Protein AF-0000000075752160 (afdb_homodimer)

pLDDT: mean 95.94, std 8.55, range [30.05, 99.0]

Organism: Penicillium rubens (strain ATCC 28089 / DSM 1075 / NRRL 1951 / Wisconsin 54-1255) (NCBI:txid500485)

Secondary structure (DSSP, 8-state):
-------TT-SS-SSPPPPGGGS-HHHHHHGGGSSS--HHHHHHTTSTTTHHHHHHHHHHHH-TTT--S-HHHHHHHHHHHHHHTT-HHHHHHHHHHHHHTT--HHHHHTTT--HHHHH-TTSSS--HHHHHHHHHHHHHHHHS---HHHHHHHHHHH-HHHHHHHHHHHHHHHHHHHHHHHHTPPPPPP-TTHHHHHHHHS----/-------TT-SS-SSPPPPGGGS-HHHHHHGGGSSS--HHHHHHTTSTTTHHHHHHHHHHHH-TTT--S-HHHHHHHHHHHHHHTT-HHHHHHHHHHHHHTT--HHHHHTTT--HHHHH-TTSSS--HHHHHHHHHHHHHHHHS---HHHHHHHHHHH-HHHHHHHHHHHHHHHHHHHHHHHHTPPPPPP-TTHHHHHHHHS----

Sequence (412 aa):
MDTYHNDQFRTTCLVPYPSTDDLPPLLRDKLNILPFRRNILLTIAHSRGLAPHLLGLIGACFDGTQRGLPTLDWQLIVLRTATVLKAKYEYDVNLPVAEVYDMPQEKINNIACPSSVVHDSSQGPWTPRDRVLLRLVDEQLATYTNEEKTIQDAVQVLGTDMVVEVLIMIGVYGLLARLIKGLRVDDDPEIPGLKDKIKSAITATRMDTYHNDQFRTTCLVPYPSTDDLPPLLRDKLNILPFRRNILLTIAHSRGLAPHLLGLIGACFDGTQRGLPTLDWQLIVLRTATVLKAKYEYDVNLPVAEVYDMPQEKINNIACPSSVVHDSSQGPWTPRDRVLLRLVDEQLATYTNEEKTIQDAVQVLGTDMVVEVLIMIGVYGLLARLIKGLRVDDDPEIPGLKDKIKSAITATR

InterPro domains:
  IPR029032 AhpD-like [G3DSA:1.20.1290.10] (41-190)
  IPR029032 AhpD-like [SSF69118] (15-192)

Nearest PDB structures (foldseek):
  5dwe-assembly1_A  TM=1.614E-01  e=3.958E+00  Homo sapiens
  8ev2-assembly1_A  TM=1.587E-01  e=5.301E+00  Homo sapiens
  5dwe-assembly1_A  TM=1.614E-01  e=3.593E+00  Homo sapiens
  8ev2-assembly1_A  TM=1.588E-01  e=4.811E+00  Homo sapiens

Structure (mmCIF, N/CA/C/O backbone):
data_AF-0000000075752160-model_v1
#
loop_
_entity.id
_entity.type
_entity.pdbx_description
1 polymer 'Pc12g02180 protein'
#
loop_
_atom_site.group_PDB
_atom_site.id
_atom_site.type_symbol
_atom_site.label_atom_id
_atom_site.label_alt_id
_atom_site.label_comp_id
_atom_site.label_asym_id
_atom_site.label_entity_id
_atom_site.label_seq_id
_atom_site.pdbx_PDB_ins_code
_atom_site.Cartn_x
_atom_site.Cartn_y
_atom_site.Cartn_z
_atom_site.occupancy
_atom_site.B_iso_or_equiv
_atom_site.auth_seq_id
_atom_site.auth_comp_id
_atom_site.auth_asym_id
_atom_site.auth_atom_id
_atom_site.pdbx_PDB_model_num
ATOM 1 N N . MET A 1 1 ? -24.984 -18.656 -2.637 1 30.16 1 MET A N 1
ATOM 2 C CA . MET A 1 1 ? -25.812 -17.453 -2.473 1 30.16 1 MET A CA 1
ATOM 3 C C . MET A 1 1 ? -25.188 -16.516 -1.441 1 30.16 1 MET A C 1
ATOM 5 O O . MET A 1 1 ? -24.922 -16.922 -0.311 1 30.16 1 MET A O 1
ATOM 9 N N . ASP A 1 2 ? -24.344 -15.492 -1.792 1 42.81 2 ASP A N 1
ATOM 10 C CA . ASP A 1 2 ? -23.625 -14.664 -0.837 1 42.81 2 ASP A CA 1
ATOM 11 C C . ASP A 1 2 ? -24.547 -14.141 0.256 1 42.81 2 ASP A C 1
ATOM 13 O O . ASP A 1 2 ? -25.516 -13.422 -0.03 1 42.81 2 ASP A O 1
ATOM 17 N N . THR A 1 3 ? -24.906 -14.891 1.088 1 45.31 3 THR A N 1
ATOM 18 C CA . THR A 1 3 ? -25.781 -14.492 2.184 1 45.31 3 THR A CA 1
ATOM 19 C C . THR A 1 3 ? -25.406 -13.109 2.709 1 45.31 3 THR A C 1
ATOM 21 O O . THR A 1 3 ? -24.922 -12.984 3.836 1 45.31 3 THR A O 1
ATOM 24 N N . TYR A 1 4 ? -24.609 -12.422 1.951 1 54.84 4 TYR A N 1
ATOM 25 C CA . TYR A 1 4 ? -24.297 -11.133 2.566 1 54.84 4 TYR A CA 1
ATOM 26 C C . TYR A 1 4 ? -25.562 -10.336 2.842 1 54.84 4 TYR A C 1
ATOM 28 O O . TYR A 1 4 ? -26.438 -10.227 1.975 1 54.84 4 TYR A O 1
ATOM 36 N N . HIS A 1 5 ? -25.984 -10.352 4.055 1 60.5 5 HIS A N 1
ATOM 37 C CA . HIS A 1 5 ? -27.094 -9.57 4.57 1 60.5 5 HIS A CA 1
ATOM 38 C C . HIS A 1 5 ? -27.156 -8.188 3.924 1 60.5 5 HIS A C 1
ATOM 40 O O . HIS A 1 5 ? -26.125 -7.652 3.521 1 60.5 5 HIS A O 1
ATOM 46 N N . ASN A 1 6 ? -28.188 -7.867 3.445 1 75.12 6 ASN A N 1
ATOM 47 C CA . ASN A 1 6 ? -28.484 -6.562 2.867 1 75.12 6 ASN A CA 1
ATOM 48 C C . ASN A 1 6 ? -28 -5.43 3.766 1 75.12 6 ASN A C 1
ATOM 50 O O . ASN A 1 6 ? -28.641 -5.086 4.754 1 75.12 6 ASN A O 1
ATOM 54 N N . ASP A 1 7 ? -26.734 -5.059 3.678 1 86.75 7 ASP A N 1
ATOM 55 C CA . ASP A 1 7 ? -26.234 -3.883 4.375 1 86.75 7 ASP A CA 1
ATOM 56 C C . ASP A 1 7 ? -26.906 -2.607 3.867 1 86.75 7 ASP A C 1
ATOM 58 O O . ASP A 1 7 ? -26.828 -2.291 2.678 1 86.75 7 ASP A O 1
ATOM 62 N N . GLN A 1 8 ? -27.641 -1.954 4.684 1 90.69 8 GLN A N 1
ATOM 63 C CA . GLN A 1 8 ? -28.438 -0.803 4.293 1 90.69 8 GLN A CA 1
ATOM 64 C C . GLN A 1 8 ? -27.578 0.312 3.725 1 90.69 8 GLN A C 1
ATOM 66 O O . GLN A 1 8 ? -28.078 1.224 3.062 1 90.69 8 GLN A O 1
ATOM 71 N N . PHE A 1 9 ? -26.328 0.241 3.926 1 91.56 9 PHE A N 1
ATOM 72 C CA . PHE A 1 9 ? -25.469 1.329 3.482 1 91.56 9 PHE A CA 1
ATOM 73 C C . PHE A 1 9 ? -24.797 0.979 2.16 1 91.56 9 PHE A C 1
ATOM 75 O O . PHE A 1 9 ? -24.031 1.781 1.615 1 91.56 9 PHE A O 1
ATOM 82 N N . ARG A 1 10 ? -25.078 -0.209 1.688 1 95.81 10 ARG A N 1
ATOM 83 C CA . ARG A 1 10 ? -24.5 -0.59 0.407 1 95.81 10 ARG A CA 1
ATOM 84 C C . ARG A 1 10 ? -25.422 -0.218 -0.748 1 95.81 10 ARG A C 1
ATOM 86 O O . ARG A 1 10 ? -26.5 -0.799 -0.903 1 95.81 10 ARG A O 1
ATOM 93 N N . THR A 1 11 ? -25 0.658 -1.508 1 96.19 11 THR A N 1
ATOM 94 C CA . THR A 1 11 ? -25.781 1.088 -2.66 1 96.19 11 THR A CA 1
ATOM 95 C C . THR A 1 11 ? -24.969 0.964 -3.945 1 96.19 11 THR A C 1
ATOM 97 O O . THR A 1 11 ? -25.5 0.595 -4.992 1 96.19 11 THR A O 1
ATOM 100 N N . THR A 1 12 ? -23.656 1.211 -3.875 1 97.19 12 THR A N 1
ATOM 101 C CA . THR A 1 12 ? -22.828 1.253 -5.078 1 97.19 12 THR A CA 1
ATOM 102 C C . THR A 1 12 ? -21.734 0.186 -5.02 1 97.19 12 THR A C 1
ATOM 104 O O . THR A 1 12 ? -21.25 -0.269 -6.059 1 97.19 12 THR A O 1
ATOM 107 N N . CYS A 1 13 ? -21.328 -0.188 -3.85 1 98.44 13 CYS A N 1
ATOM 108 C CA . CYS A 1 13 ? -20.188 -1.1 -3.697 1 98.44 13 CYS A CA 1
ATOM 109 C C . CYS A 1 13 ? -20.438 -2.404 -4.449 1 98.44 13 CYS A C 1
ATOM 111 O O . CYS A 1 13 ? -21.531 -2.969 -4.375 1 98.44 13 CYS A O 1
ATOM 113 N N . LEU A 1 14 ? -19.453 -2.895 -5.066 1 98.56 14 LEU A N 1
ATOM 114 C CA . LEU A 1 14 ? -19.609 -4.023 -5.98 1 98.56 14 LEU A CA 1
ATOM 115 C C . LEU A 1 14 ? -19.5 -5.348 -5.234 1 98.56 14 LEU A C 1
ATOM 117 O O . LEU A 1 14 ? -19.719 -6.414 -5.812 1 98.56 14 LEU A O 1
ATOM 121 N N . VAL A 1 15 ? -19.109 -5.32 -3.961 1 98.12 15 VAL A N 1
ATOM 122 C CA . VAL A 1 15 ? -19.094 -6.488 -3.086 1 98.12 15 VAL A CA 1
ATOM 123 C C . VAL A 1 15 ? -19.812 -6.164 -1.779 1 98.12 15 VAL A C 1
ATOM 125 O O . VAL A 1 15 ? -19.891 -5 -1.382 1 98.12 15 VAL A O 1
ATOM 128 N N . PRO A 1 16 ? -20.344 -7.102 -1.115 1 97.31 16 PRO A N 1
ATOM 129 C CA . PRO A 1 16 ? -21.031 -6.809 0.149 1 97.31 16 PRO A CA 1
ATOM 130 C C . PRO A 1 16 ? -20.062 -6.418 1.263 1 97.31 16 PRO A C 1
ATOM 132 O O . PRO A 1 16 ? -18.875 -6.758 1.203 1 97.31 16 PRO A O 1
ATOM 135 N N . TYR A 1 17 ? -20.609 -5.652 2.193 1 97.06 17 TYR A N 1
ATOM 136 C CA . TYR A 1 17 ? -19.859 -5.469 3.438 1 97.06 17 TYR A CA 1
ATOM 137 C C . TYR A 1 17 ? -20.078 -6.648 4.375 1 97.06 17 TYR A C 1
ATOM 139 O O . TYR A 1 17 ? -21.203 -7.133 4.531 1 97.06 17 TYR A O 1
ATOM 147 N N . PRO A 1 18 ? -19.047 -7.156 4.938 1 94.81 18 PRO A N 1
ATOM 148 C CA . PRO A 1 18 ? -19.25 -8.25 5.891 1 94.81 18 PRO A CA 1
ATOM 149 C C . PRO A 1 18 ? -19.906 -7.789 7.188 1 94.81 18 PRO A C 1
ATOM 151 O O . PRO A 1 18 ? -19.734 -6.637 7.598 1 94.81 18 PRO A O 1
ATOM 154 N N . SER A 1 19 ? -20.609 -8.742 7.812 1 90.88 19 SER A N 1
ATOM 155 C CA . SER A 1 19 ? -21.094 -8.492 9.172 1 90.88 19 SER A CA 1
ATOM 156 C C . SER A 1 19 ? -19.969 -8.672 10.188 1 90.88 19 SER A C 1
ATOM 158 O O . SER A 1 19 ? -19.234 -9.656 10.148 1 90.88 19 SER A O 1
ATOM 160 N N . THR A 1 20 ? -19.906 -7.75 11.078 1 89.06 20 THR A N 1
ATOM 161 C CA . THR A 1 20 ? -18.859 -7.836 12.094 1 89.06 20 THR A CA 1
ATOM 162 C C . THR A 1 20 ? -18.984 -9.133 12.891 1 89.06 20 THR A C 1
ATOM 164 O O . THR A 1 20 ? -17.984 -9.695 13.336 1 89.06 20 THR A O 1
ATOM 167 N N . ASP A 1 21 ? -20.172 -9.641 13.016 1 88.69 21 ASP A N 1
ATOM 168 C CA . ASP A 1 21 ? -20.438 -10.859 13.781 1 88.69 21 ASP A CA 1
ATOM 169 C C . ASP A 1 21 ? -19.859 -12.086 13.078 1 88.69 21 ASP A C 1
ATOM 171 O O . ASP A 1 21 ? -19.594 -13.102 13.711 1 88.69 21 ASP A O 1
ATOM 175 N N . ASP A 1 22 ? -19.625 -11.938 11.797 1 88.19 22 ASP A N 1
ATOM 176 C CA . ASP A 1 22 ? -19.141 -13.062 11.008 1 88.19 22 ASP A CA 1
ATOM 177 C C . ASP A 1 22 ? -17.625 -13.07 10.93 1 88.19 22 ASP A C 1
ATOM 179 O O . ASP A 1 22 ? -17.031 -14.023 10.414 1 88.19 22 ASP A O 1
ATOM 183 N N . LEU A 1 23 ? -17.031 -12.055 11.469 1 93.38 23 LEU A N 1
ATOM 184 C CA . LEU A 1 23 ? -15.578 -11.93 11.367 1 93.38 23 LEU A CA 1
ATOM 185 C C . LEU A 1 23 ? -14.891 -12.617 12.547 1 93.38 23 LEU A C 1
ATOM 187 O O . LEU A 1 23 ? -15.438 -12.648 13.648 1 93.38 23 LEU A O 1
ATOM 191 N N . PRO A 1 24 ? -13.719 -13.227 12.289 1 93 24 PRO A N 1
ATOM 192 C CA . PRO A 1 24 ? -12.945 -13.766 13.406 1 93 24 PRO A CA 1
ATOM 193 C C . PRO A 1 24 ? -12.656 -12.711 14.477 1 93 24 PRO A C 1
ATOM 195 O O . PRO A 1 24 ? -12.516 -11.531 14.164 1 93 24 PRO A O 1
ATOM 198 N N . PRO A 1 25 ? -12.5 -13.148 15.711 1 92.75 25 PRO A N 1
ATOM 199 C CA . PRO A 1 25 ? -12.312 -12.219 16.828 1 92.75 25 PRO A CA 1
ATOM 200 C C . PRO A 1 25 ? -11.148 -11.258 16.625 1 92.75 25 PRO A C 1
ATOM 202 O O . PRO A 1 25 ? -11.258 -10.07 16.938 1 92.75 25 PRO A O 1
ATOM 205 N N . LEU A 1 26 ? -10.094 -11.703 16.078 1 92.81 26 LEU A N 1
ATOM 206 C CA . LEU A 1 26 ? -8.93 -10.852 15.844 1 92.81 26 LEU A CA 1
ATOM 207 C C . LEU A 1 26 ? -9.281 -9.695 14.914 1 92.81 26 LEU A C 1
ATOM 209 O O . LEU A 1 26 ? -8.867 -8.562 15.141 1 92.81 26 LEU A O 1
ATOM 213 N N . LEU A 1 27 ? -10.016 -10.008 13.922 1 94.31 27 LEU A N 1
ATOM 214 C CA . LEU A 1 27 ? -10.391 -8.992 12.953 1 94.31 27 LEU A CA 1
ATOM 215 C C . LEU A 1 27 ? -11.383 -8 13.555 1 94.31 27 LEU A C 1
ATOM 217 O O . LEU A 1 27 ? -11.312 -6.801 13.281 1 94.31 27 LEU A O 1
ATOM 221 N N . ARG A 1 28 ? -12.281 -8.555 14.352 1 93 28 ARG A N 1
ATOM 222 C CA . ARG A 1 28 ? -13.219 -7.676 15.039 1 93 28 ARG A CA 1
ATOM 223 C C . ARG A 1 28 ? -12.477 -6.676 15.93 1 93 28 ARG A C 1
ATOM 225 O O . ARG A 1 28 ? -12.82 -5.492 15.953 1 93 28 ARG A O 1
ATOM 232 N N . ASP A 1 29 ? -11.477 -7.148 16.547 1 93.12 29 ASP A N 1
ATOM 233 C CA . ASP A 1 29 ? -10.672 -6.289 17.406 1 93.12 29 ASP A CA 1
ATOM 234 C C . ASP A 1 29 ? -9.922 -5.238 16.578 1 93.12 29 ASP A C 1
ATOM 236 O O . ASP A 1 29 ? -9.844 -4.074 16.984 1 93.12 29 ASP A O 1
ATOM 240 N N . LYS A 1 30 ? -9.391 -5.633 15.445 1 94.19 30 LYS A N 1
ATOM 241 C CA . LYS A 1 30 ? -8.609 -4.727 14.609 1 94.19 30 LYS A CA 1
ATOM 242 C C . LYS A 1 30 ? -9.492 -3.641 14 1 94.19 30 LYS A C 1
ATOM 244 O O . LYS A 1 30 ? -9.039 -2.518 13.773 1 94.19 30 LYS A O 1
ATOM 249 N N . LEU A 1 31 ? -10.766 -3.977 13.805 1 94.25 31 LEU A N 1
ATOM 250 C CA . LEU A 1 31 ? -11.68 -2.99 13.242 1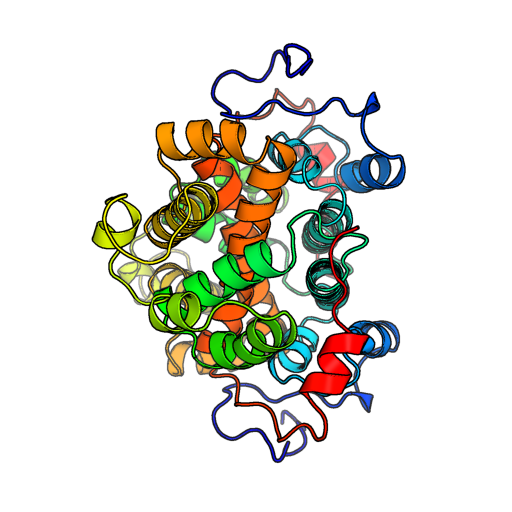 94.25 31 LEU A CA 1
ATOM 251 C C . LEU A 1 31 ? -11.938 -1.861 14.234 1 94.25 31 LEU A C 1
ATOM 253 O O . LEU A 1 31 ? -12.43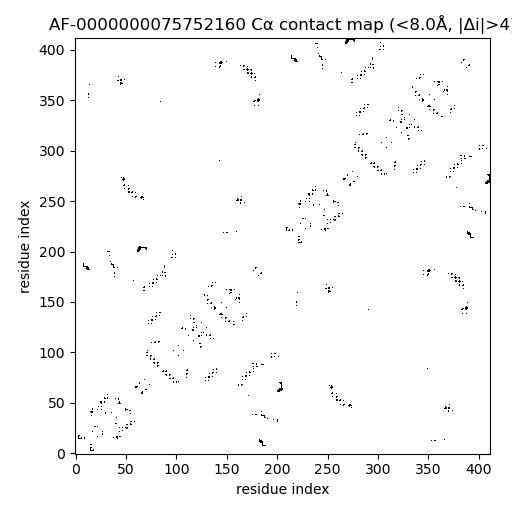8 -0.8 13.859 1 94.25 31 LEU A O 1
ATOM 257 N N . ASN A 1 32 ? -11.492 -2.029 15.5 1 91.44 32 ASN A N 1
ATOM 258 C CA . ASN A 1 32 ? -11.711 -1.031 16.547 1 91.44 32 ASN A CA 1
ATOM 259 C C . ASN A 1 32 ? -10.609 0.027 16.547 1 91.44 32 ASN A C 1
ATOM 261 O O . ASN A 1 32 ? -10.461 0.779 17.516 1 91.44 32 ASN A O 1
ATOM 265 N N . ILE A 1 33 ? -9.805 0.106 15.523 1 90.19 33 ILE A N 1
ATOM 266 C CA . ILE A 1 33 ? -8.828 1.182 15.383 1 90.19 33 ILE A CA 1
ATOM 267 C C . ILE A 1 33 ? -9.547 2.527 15.328 1 90.19 33 ILE A C 1
ATOM 269 O O . ILE A 1 33 ? -8.945 3.572 15.586 1 90.19 33 ILE A O 1
ATOM 273 N N . LEU A 1 34 ? -10.797 2.525 14.922 1 91.94 34 LEU A N 1
ATOM 274 C CA . LEU A 1 34 ? -11.727 3.646 15.055 1 91.94 34 LEU A CA 1
ATOM 275 C C . LEU A 1 34 ? -12.992 3.223 15.781 1 91.94 34 LEU A C 1
ATOM 277 O O . LEU A 1 34 ? -13.492 2.115 15.57 1 91.94 34 LEU A O 1
ATOM 281 N N . PRO A 1 35 ? -13.516 4.09 16.562 1 91.38 35 PRO A N 1
ATOM 282 C CA . PRO A 1 35 ? -14.711 3.736 17.328 1 91.38 35 PRO A CA 1
ATOM 283 C C . PRO A 1 35 ? -16 3.957 16.547 1 91.38 35 PRO A C 1
ATOM 285 O O . PRO A 1 35 ? -17.047 4.266 17.141 1 91.38 35 PRO A O 1
ATOM 288 N N . PHE A 1 36 ? -15.961 4 15.289 1 93.69 36 PHE A N 1
ATOM 289 C CA . PHE A 1 36 ? -17.125 4.137 14.406 1 93.69 36 PHE A CA 1
ATOM 290 C C . PHE A 1 36 ? -16.891 3.398 13.094 1 93.69 36 PHE A C 1
ATOM 292 O O . PHE A 1 36 ? -15.75 3.08 12.742 1 93.69 36 PHE A O 1
ATOM 299 N N . ARG A 1 37 ? -17.922 3.158 12.43 1 93.5 37 ARG A N 1
ATOM 300 C CA . ARG A 1 37 ? -17.906 2.371 11.203 1 93.5 37 ARG A CA 1
ATOM 301 C C . ARG A 1 37 ? -17.266 3.15 10.062 1 93.5 37 ARG A C 1
ATOM 303 O O . ARG A 1 37 ? -17.562 4.332 9.867 1 93.5 37 ARG A O 1
ATOM 310 N N . ARG A 1 38 ? -16.391 2.572 9.344 1 96.75 38 ARG A N 1
ATOM 311 C CA . ARG A 1 38 ? -15.898 2.977 8.023 1 96.75 38 ARG A CA 1
ATOM 312 C C . ARG A 1 38 ? -16.062 1.85 7.012 1 96.75 38 ARG A C 1
ATOM 314 O O . ARG A 1 38 ? -15.562 0.743 7.223 1 96.75 38 ARG A O 1
ATOM 321 N N . ASN A 1 39 ? -16.719 2.107 5.949 1 97.94 39 ASN A N 1
ATOM 322 C CA . ASN A 1 39 ? -17 1.087 4.945 1 97.94 39 ASN A CA 1
ATOM 323 C C . ASN A 1 39 ? -15.719 0.513 4.352 1 97.94 39 ASN A C 1
ATOM 325 O O . ASN A 1 39 ? -15.641 -0.682 4.059 1 97.94 39 ASN A O 1
ATOM 329 N N . ILE A 1 40 ? -14.688 1.342 4.203 1 98.69 40 ILE A N 1
ATOM 330 C CA . ILE A 1 40 ? -13.43 0.874 3.625 1 98.69 40 ILE A CA 1
ATOM 331 C C . ILE A 1 40 ? -12.773 -0.13 4.566 1 98.69 40 ILE A C 1
ATOM 333 O O . ILE A 1 40 ? -12.156 -1.1 4.117 1 98.69 40 ILE A O 1
ATOM 337 N N . LEU A 1 41 ? -12.922 0.042 5.875 1 98.25 41 LEU A N 1
ATOM 338 C CA . LEU A 1 41 ? -12.344 -0.903 6.82 1 98.25 41 LEU A CA 1
ATOM 339 C C . LEU A 1 41 ? -13.086 -2.234 6.785 1 98.25 41 LEU A C 1
ATOM 341 O O . LEU A 1 41 ? -12.469 -3.299 6.867 1 98.25 41 LEU A O 1
ATOM 345 N N . LEU A 1 42 ? -14.383 -2.174 6.625 1 97.25 42 LEU A N 1
ATOM 346 C CA . LEU A 1 42 ? -15.164 -3.395 6.465 1 97.25 42 LEU A CA 1
ATOM 347 C C . LEU A 1 42 ? -14.789 -4.117 5.172 1 97.25 42 LEU A C 1
ATOM 349 O O . LEU A 1 42 ? -14.695 -5.344 5.148 1 97.25 42 LEU A O 1
ATOM 353 N N . THR A 1 43 ? -14.594 -3.348 4.117 1 98.31 43 THR A N 1
ATOM 354 C CA . THR A 1 43 ? -14.188 -3.924 2.84 1 98.31 43 THR A CA 1
ATOM 355 C C . THR A 1 43 ? -12.875 -4.68 2.975 1 98.31 43 THR A C 1
ATOM 357 O O . THR A 1 43 ? -12.75 -5.812 2.506 1 98.31 43 THR A O 1
ATOM 360 N N . ILE A 1 44 ? -11.938 -4.105 3.674 1 98.69 44 ILE A N 1
ATOM 361 C CA . ILE A 1 44 ? -10.617 -4.695 3.883 1 98.69 44 ILE A CA 1
ATOM 362 C C . ILE A 1 44 ? -10.758 -6.008 4.648 1 98.69 44 ILE A C 1
ATOM 364 O O . ILE A 1 44 ? -10.016 -6.961 4.395 1 98.69 44 ILE A O 1
ATOM 368 N N . ALA A 1 45 ? -11.758 -6.125 5.48 1 97.81 45 ALA A N 1
ATOM 369 C CA . ALA A 1 45 ? -11.93 -7.258 6.387 1 97.81 45 ALA A CA 1
ATOM 370 C C . ALA A 1 45 ? -12.258 -8.531 5.613 1 97.81 45 ALA A C 1
ATOM 372 O O . ALA A 1 45 ? -12.18 -9.633 6.164 1 97.81 45 ALA A O 1
ATOM 373 N N . HIS A 1 46 ? -12.578 -8.406 4.328 1 97.56 46 HIS A N 1
ATOM 374 C CA . HIS A 1 46 ? -12.828 -9.594 3.516 1 97.56 46 HIS A CA 1
ATOM 375 C C . HIS A 1 46 ? -11.578 -10.461 3.4 1 97.56 46 HIS A C 1
ATOM 377 O O . HIS A 1 46 ? -11.672 -11.68 3.291 1 97.56 46 HIS A O 1
ATOM 383 N N . SER A 1 47 ? -10.406 -9.812 3.346 1 97.88 47 SER A N 1
ATOM 384 C CA . SER A 1 47 ? -9.156 -10.578 3.297 1 97.88 47 SER A CA 1
ATOM 385 C C . SER A 1 47 ? -8.695 -10.977 4.695 1 97.88 47 SER A C 1
ATOM 387 O O . SER A 1 47 ? -7.773 -10.367 5.246 1 97.88 47 SER A O 1
ATOM 389 N N . ARG A 1 48 ? -9.18 -12.016 5.172 1 95.31 48 ARG A N 1
ATOM 390 C CA . ARG A 1 48 ? -9.109 -12.336 6.59 1 95.31 48 ARG A CA 1
ATOM 391 C C . ARG A 1 48 ? -7.664 -12.492 7.047 1 95.31 48 ARG A C 1
ATOM 393 O O . ARG A 1 48 ? -7.316 -12.117 8.164 1 95.31 48 ARG A O 1
ATOM 400 N N . GLY A 1 49 ? -6.816 -12.992 6.234 1 96.5 49 GLY A N 1
ATOM 401 C CA . GLY A 1 49 ? -5.438 -13.219 6.629 1 96.5 49 GLY A CA 1
ATOM 402 C C . GLY A 1 49 ? -4.582 -11.961 6.559 1 96.5 49 GLY A C 1
ATOM 403 O O . GLY A 1 49 ? -3.707 -11.758 7.402 1 96.5 49 GLY A O 1
ATOM 404 N N . LEU A 1 50 ? -4.871 -11.031 5.59 1 98.44 50 LEU A N 1
ATOM 405 C CA . LEU A 1 50 ? -4.047 -9.836 5.391 1 98.44 50 LEU A CA 1
ATOM 406 C C . LEU A 1 50 ? -4.621 -8.648 6.156 1 98.44 50 LEU A C 1
ATOM 408 O O . LEU A 1 50 ? -3.873 -7.773 6.598 1 98.44 50 LEU A O 1
ATOM 412 N N . ALA A 1 51 ? -5.906 -8.695 6.414 1 98.56 51 ALA A N 1
ATOM 413 C CA . ALA A 1 51 ? -6.629 -7.543 6.938 1 98.56 51 ALA A CA 1
ATOM 414 C C . ALA A 1 51 ? -6.078 -7.117 8.297 1 98.56 51 ALA A C 1
ATOM 416 O O . ALA A 1 51 ? -5.871 -5.926 8.547 1 98.56 51 ALA A O 1
ATOM 417 N N . PRO A 1 52 ? -5.777 -8.078 9.211 1 97.94 52 PRO A N 1
ATOM 418 C CA . PRO A 1 52 ? -5.277 -7.621 10.508 1 97.94 52 PRO A CA 1
ATOM 419 C C . PRO A 1 52 ? -4 -6.789 10.391 1 97.94 52 PRO A C 1
ATOM 421 O O . PRO A 1 52 ? -3.824 -5.812 11.117 1 97.94 52 PRO A O 1
ATOM 424 N N . HIS A 1 53 ? -3.176 -7.109 9.492 1 98.25 53 HIS A N 1
ATOM 425 C CA . HIS A 1 53 ? -1.914 -6.402 9.312 1 98.25 53 HIS A CA 1
ATOM 426 C C . HIS A 1 53 ? -2.131 -5.047 8.641 1 98.25 53 HIS A C 1
ATOM 428 O O . HIS A 1 53 ? -1.538 -4.047 9.055 1 98.25 53 HIS A O 1
ATOM 434 N N . LEU A 1 54 ? -3.002 -5.055 7.602 1 98.88 54 LEU A N 1
ATOM 435 C CA . LEU A 1 54 ? -3.289 -3.795 6.926 1 98.88 54 LEU A CA 1
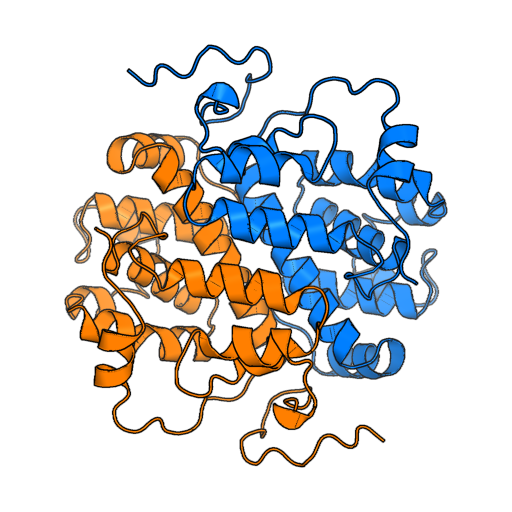ATOM 436 C C . LEU A 1 54 ? -4.012 -2.828 7.859 1 98.88 54 LEU A C 1
ATOM 438 O O . LEU A 1 54 ? -3.691 -1.638 7.895 1 98.88 54 LEU A O 1
ATOM 442 N N . LEU A 1 55 ? -4.938 -3.354 8.617 1 98.56 55 LEU A N 1
ATOM 443 C CA . LEU A 1 55 ? -5.641 -2.518 9.578 1 98.56 55 LEU A CA 1
ATOM 444 C C . LEU A 1 55 ? -4.695 -2.023 10.664 1 98.56 55 LEU A C 1
ATOM 446 O O . LEU A 1 55 ? -4.832 -0.898 11.148 1 98.56 55 LEU A O 1
ATOM 450 N N . GLY A 1 56 ? -3.713 -2.842 11.055 1 98.06 56 GLY A N 1
ATOM 451 C CA . GLY A 1 56 ? -2.676 -2.391 11.969 1 98.06 56 GLY A CA 1
ATOM 452 C C . GLY A 1 56 ? -1.852 -1.243 11.414 1 98.06 56 GLY A C 1
ATOM 453 O O . GLY A 1 56 ? -1.534 -0.296 12.133 1 98.06 56 GLY A O 1
ATOM 454 N N . LEU A 1 57 ? -1.521 -1.319 10.203 1 98.81 57 LEU A N 1
ATOM 455 C CA . LEU A 1 57 ? -0.757 -0.27 9.539 1 98.81 57 LEU A CA 1
ATOM 456 C C . LEU A 1 57 ? -1.561 1.024 9.469 1 98.81 57 LEU A C 1
ATOM 458 O O . LEU A 1 57 ? -1.035 2.104 9.75 1 98.81 57 LEU A O 1
ATOM 462 N N . ILE A 1 58 ? -2.859 0.91 9.109 1 98.75 58 ILE A N 1
ATOM 463 C CA . ILE A 1 58 ? -3.746 2.068 9.062 1 98.75 58 ILE A CA 1
ATOM 464 C C . ILE A 1 58 ? -3.879 2.672 10.461 1 98.75 58 ILE A C 1
ATOM 466 O O . ILE A 1 58 ? -3.779 3.891 10.625 1 98.75 58 ILE A O 1
ATOM 470 N N . GLY A 1 59 ? -4.027 1.842 11.438 1 98.06 59 GLY A N 1
ATOM 471 C CA . GLY A 1 59 ? -4.09 2.314 12.805 1 98.06 59 GLY A CA 1
ATOM 472 C C . GLY A 1 59 ? -2.832 3.035 13.25 1 98.06 59 GLY A C 1
ATOM 473 O O . GLY A 1 59 ? -2.9 4.012 14 1 98.06 59 GLY A O 1
ATOM 474 N N . ALA A 1 60 ? -1.699 2.57 12.812 1 98.12 60 ALA A N 1
ATOM 475 C CA . ALA A 1 60 ? -0.429 3.209 13.148 1 98.12 60 ALA A CA 1
ATOM 476 C C . ALA A 1 60 ? -0.342 4.605 12.539 1 98.12 60 ALA A C 1
ATOM 478 O O . ALA A 1 60 ? 0.277 5.504 13.109 1 98.12 60 ALA A O 1
ATOM 479 N N . CYS A 1 61 ? -0.958 4.844 11.383 1 98.12 61 CYS A N 1
ATOM 480 C CA . CYS A 1 61 ? -1.015 6.172 10.781 1 98.12 61 CYS A CA 1
ATOM 481 C C . CYS A 1 61 ? -1.797 7.137 11.664 1 98.12 61 CYS A C 1
ATOM 483 O O . CYS A 1 61 ? -1.502 8.328 11.695 1 98.12 61 CYS A O 1
ATOM 485 N N . PHE A 1 62 ? -2.752 6.625 12.406 1 97.88 62 PHE A N 1
ATOM 486 C CA . PHE A 1 62 ? -3.613 7.449 13.25 1 97.88 62 PHE A CA 1
ATOM 487 C C . PHE A 1 62 ? -2.922 7.789 14.562 1 97.88 62 PHE A C 1
ATOM 489 O O . PHE A 1 62 ? -3.303 8.742 15.242 1 97.88 62 PHE A O 1
ATOM 496 N N . ASP A 1 63 ? -1.976 6.984 14.914 1 97.44 63 ASP A N 1
ATOM 497 C CA . ASP A 1 63 ? -1.381 7.012 16.25 1 97.44 63 ASP A CA 1
ATOM 498 C C . ASP A 1 63 ? -0.104 7.848 16.266 1 97.44 63 ASP A C 1
ATOM 500 O O . ASP A 1 63 ? 0.943 7.402 15.789 1 97.44 63 ASP A O 1
ATOM 504 N N . GLY A 1 64 ? -0.116 8.992 16.938 1 97.38 64 GLY A N 1
ATOM 505 C CA . GLY A 1 64 ? 1.001 9.93 16.969 1 97.38 64 GLY A CA 1
ATOM 506 C C . GLY A 1 64 ? 2.195 9.391 17.75 1 97.38 64 GLY A C 1
ATOM 507 O O . GLY A 1 64 ? 3.295 9.938 17.656 1 97.38 64 GLY A O 1
ATOM 508 N N . THR A 1 65 ? 2.033 8.281 18.438 1 97.06 65 THR A N 1
ATOM 509 C CA . THR A 1 65 ? 3.168 7.656 19.094 1 97.06 65 THR A CA 1
ATOM 510 C C . THR A 1 65 ? 3.885 6.691 18.156 1 97.06 65 THR A C 1
ATOM 512 O O . THR A 1 65 ? 5.004 6.258 18.438 1 97.06 65 THR A O 1
ATOM 515 N N . GLN A 1 66 ? 3.277 6.438 17.031 1 97.06 66 GLN A N 1
ATOM 516 C CA . GLN A 1 66 ? 3.881 5.559 16.031 1 97.06 66 GLN A CA 1
ATOM 517 C C . GLN A 1 66 ? 4.195 6.324 14.75 1 97.06 66 GLN A C 1
ATOM 519 O O . GLN A 1 66 ? 5.293 6.191 14.203 1 97.06 66 GLN A O 1
ATOM 524 N N . ARG A 1 67 ? 3.264 7.078 14.297 1 98.12 67 ARG A N 1
ATOM 525 C CA . ARG A 1 67 ? 3.492 7.926 13.133 1 98.12 67 ARG A CA 1
ATOM 526 C C . ARG A 1 67 ? 4.5 9.031 13.445 1 98.12 67 ARG A C 1
ATOM 528 O O . ARG A 1 67 ? 4.297 9.82 14.375 1 98.12 67 ARG A O 1
ATOM 535 N N . GLY A 1 68 ? 5.5 9.125 12.664 1 98.06 68 GLY A N 1
ATOM 536 C CA . GLY A 1 68 ? 6.523 10.141 12.859 1 98.06 68 GLY A CA 1
ATOM 537 C C . GLY A 1 68 ? 6.156 11.477 12.25 1 98.06 68 GLY A C 1
ATOM 538 O O . GLY A 1 68 ? 6.508 12.531 12.797 1 98.06 68 GLY A O 1
ATOM 539 N N . LEU A 1 69 ? 5.445 11.5 11.195 1 98.5 69 LEU A N 1
ATOM 540 C CA . LEU A 1 69 ? 5.02 12.727 10.531 1 98.5 69 LEU A CA 1
ATOM 541 C C . LEU A 1 69 ? 4.023 13.492 11.398 1 98.5 69 LEU A C 1
ATOM 543 O O . LEU A 1 69 ? 3.115 12.891 11.977 1 98.5 69 LEU A O 1
ATOM 547 N N . PRO A 1 70 ? 4.199 14.789 11.508 1 98.31 70 PRO A N 1
ATOM 548 C CA . PRO A 1 70 ? 3.137 15.586 12.133 1 98.31 70 PRO A CA 1
ATOM 549 C C . PRO A 1 70 ? 1.778 15.375 11.461 1 98.31 70 PRO A C 1
ATOM 551 O O . PRO A 1 70 ? 1.712 15.117 10.258 1 98.31 70 PRO A O 1
ATOM 554 N N . THR A 1 71 ? 0.725 15.539 12.234 1 98.19 71 THR A N 1
ATOM 555 C CA . THR A 1 71 ? -0.635 15.266 11.789 1 98.19 71 THR A CA 1
ATOM 556 C C . THR A 1 71 ? -0.948 16.031 10.508 1 98.19 71 THR A C 1
ATOM 558 O O . THR A 1 71 ? -1.492 15.453 9.555 1 98.19 71 THR A O 1
ATOM 561 N N . LEU A 1 72 ? -0.529 17.25 10.438 1 98.5 72 LEU A N 1
ATOM 562 C CA . LEU A 1 72 ? -0.928 18.062 9.297 1 98.5 72 LEU A CA 1
ATOM 563 C C . LEU A 1 72 ? -0.092 17.719 8.07 1 98.5 72 LEU A C 1
ATOM 565 O O . LEU A 1 72 ? -0.564 17.844 6.938 1 98.5 72 LEU A O 1
ATOM 569 N N . ASP A 1 73 ? 1.219 17.219 8.234 1 98.75 73 ASP A N 1
ATOM 570 C CA . ASP A 1 73 ? 1.97 16.672 7.105 1 98.75 73 ASP A CA 1
ATOM 571 C C . ASP A 1 73 ? 1.278 15.438 6.527 1 98.75 73 ASP A C 1
ATOM 573 O O . ASP A 1 73 ? 1.117 15.328 5.309 1 98.75 73 ASP A O 1
ATOM 577 N N . TRP A 1 74 ? 0.87 14.609 7.461 1 98.81 74 TRP A N 1
ATOM 578 C CA . TRP A 1 74 ? 0.138 13.406 7.09 1 98.81 74 TRP A CA 1
ATOM 579 C C . TRP A 1 74 ? -1.133 13.758 6.32 1 98.81 74 TRP A C 1
ATOM 581 O O . TRP A 1 74 ? -1.38 13.219 5.238 1 98.81 74 TRP A O 1
ATOM 591 N N . GLN A 1 75 ? -1.89 14.672 6.77 1 98.88 75 GLN A N 1
ATOM 592 C CA . GLN A 1 75 ? -3.164 14.984 6.133 1 98.88 75 GLN A CA 1
ATOM 593 C C . GLN A 1 75 ? -2.955 15.719 4.809 1 98.88 75 GLN A C 1
ATOM 595 O O . GLN A 1 75 ? -3.73 15.539 3.867 1 98.88 75 GLN A O 1
ATOM 600 N N . LEU A 1 76 ? -1.846 16.547 4.73 1 98.94 76 LEU A N 1
ATOM 601 C CA . LEU A 1 76 ? -1.525 17.156 3.449 1 98.94 76 LEU A CA 1
ATOM 602 C C . LEU A 1 76 ? -1.264 16.109 2.383 1 98.94 76 LEU A C 1
ATOM 604 O O . LEU A 1 76 ? -1.786 16.188 1.271 1 98.94 76 LEU A O 1
ATOM 608 N N . ILE A 1 77 ? -0.541 15.07 2.729 1 98.94 77 ILE A N 1
ATOM 609 C CA . ILE A 1 77 ? -0.213 13.969 1.828 1 98.94 77 ILE A CA 1
ATOM 610 C C . ILE A 1 77 ? -1.49 13.242 1.418 1 98.94 77 ILE A C 1
ATOM 612 O O . ILE A 1 77 ? -1.718 12.992 0.231 1 98.94 77 ILE A O 1
ATOM 616 N N . VAL A 1 78 ? -2.342 12.977 2.352 1 98.94 78 VAL A N 1
ATOM 617 C CA . VAL A 1 78 ? -3.523 12.148 2.119 1 98.94 78 VAL A CA 1
ATOM 618 C C . VAL A 1 78 ? -4.531 12.914 1.265 1 98.94 78 VAL A C 1
ATOM 620 O O . VAL A 1 78 ? -5.09 12.367 0.312 1 98.94 78 VAL A O 1
ATOM 623 N N . LEU A 1 79 ? -4.742 14.188 1.634 1 98.94 79 LEU A N 1
ATOM 624 C CA . LEU A 1 79 ? -5.711 14.977 0.885 1 98.94 79 LEU A CA 1
ATOM 625 C C . LEU A 1 79 ? -5.234 15.211 -0.544 1 98.94 79 LEU A C 1
ATOM 627 O O . LEU A 1 79 ? -6.031 15.156 -1.485 1 98.94 79 LEU A O 1
ATOM 631 N N . ARG A 1 80 ? -3.93 15.469 -0.721 1 99 80 ARG A N 1
ATOM 632 C CA . ARG A 1 80 ? -3.387 15.625 -2.066 1 99 80 ARG A CA 1
ATOM 633 C C . ARG A 1 80 ? -3.502 14.32 -2.854 1 99 80 ARG A C 1
ATOM 635 O O . ARG A 1 80 ? -3.893 14.328 -4.023 1 99 80 ARG A O 1
ATOM 642 N N . THR A 1 81 ? -3.184 13.195 -2.227 1 98.94 81 THR A N 1
ATOM 643 C CA . THR A 1 81 ? -3.281 11.891 -2.863 1 98.94 81 THR A CA 1
ATOM 644 C C . THR A 1 81 ? -4.715 11.609 -3.305 1 98.94 81 THR A C 1
ATOM 646 O O . THR A 1 81 ? -4.957 11.25 -4.461 1 98.94 81 THR A O 1
ATOM 649 N N . ALA A 1 82 ? -5.637 11.805 -2.365 1 98.94 82 ALA A N 1
ATOM 650 C CA . ALA A 1 82 ? -7.047 11.562 -2.66 1 98.94 82 ALA A CA 1
ATOM 651 C C . ALA A 1 82 ? -7.527 12.453 -3.807 1 98.94 82 ALA A C 1
ATOM 653 O O . ALA A 1 82 ? -8.289 12.008 -4.672 1 98.94 82 ALA A O 1
ATOM 654 N N . THR A 1 83 ? -7.074 13.664 -3.797 1 98.94 83 THR A N 1
ATOM 655 C CA . THR A 1 83 ? -7.48 14.633 -4.812 1 98.94 83 THR A CA 1
ATOM 656 C C . THR A 1 83 ? -6.934 14.242 -6.18 1 98.94 83 THR A C 1
ATOM 658 O O . THR A 1 83 ? -7.68 14.172 -7.156 1 98.94 83 THR A O 1
ATOM 661 N N . VAL A 1 84 ? -5.645 13.93 -6.266 1 98.81 84 VAL A N 1
ATOM 662 C CA . VAL A 1 84 ? -4.996 13.586 -7.527 1 98.81 84 VAL A CA 1
ATOM 663 C C . VAL A 1 84 ? -5.617 12.312 -8.094 1 98.81 84 VAL A C 1
ATOM 665 O O . VAL A 1 84 ? -5.816 12.203 -9.312 1 98.81 84 VAL A O 1
ATOM 668 N N . LEU A 1 85 ? -6.02 11.414 -7.215 1 98.81 85 LEU A N 1
ATOM 669 C CA . LEU A 1 85 ? -6.551 10.125 -7.652 1 98.81 85 LEU A CA 1
ATOM 670 C C . LEU A 1 85 ? -8.062 10.195 -7.824 1 98.81 85 LEU A C 1
ATOM 672 O O . LEU A 1 85 ? -8.703 9.195 -8.148 1 98.81 85 LEU A O 1
ATOM 676 N N . LYS A 1 86 ? -8.641 11.336 -7.562 1 98.62 86 LYS A N 1
ATOM 677 C CA . LYS A 1 86 ? -10.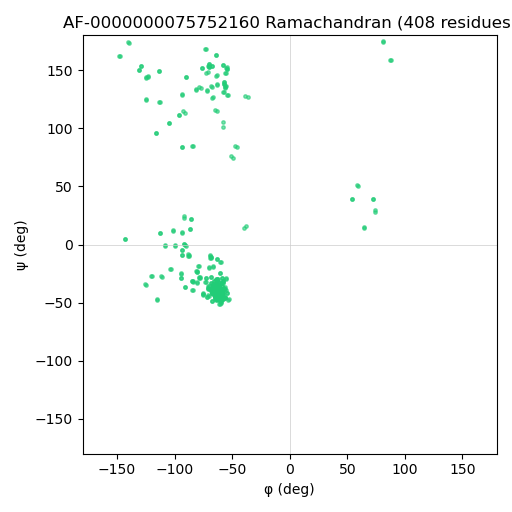094 11.508 -7.629 1 98.62 86 LYS A CA 1
ATOM 678 C C . LYS A 1 86 ? -10.812 10.477 -6.766 1 98.62 86 LYS A C 1
ATOM 680 O O . LYS A 1 86 ? -11.773 9.844 -7.215 1 98.62 86 LYS A O 1
ATOM 685 N N . ALA A 1 87 ? -10.234 10.227 -5.641 1 98.81 87 ALA A N 1
ATOM 686 C CA . ALA A 1 87 ? -10.836 9.344 -4.641 1 98.81 87 ALA A CA 1
ATOM 687 C C . ALA A 1 87 ? -11.648 10.148 -3.629 1 98.81 87 ALA A C 1
ATOM 689 O O . ALA A 1 87 ? -11.203 10.383 -2.506 1 98.81 87 ALA A O 1
ATOM 690 N N . LYS A 1 88 ? -12.883 10.445 -3.965 1 98.5 88 LYS A N 1
ATOM 691 C CA . LYS A 1 88 ? -13.727 11.352 -3.189 1 98.5 88 LYS A CA 1
ATOM 692 C C . LYS A 1 88 ? -13.969 10.805 -1.785 1 98.5 88 LYS A C 1
ATOM 694 O O . LYS A 1 88 ? -13.883 11.547 -0.802 1 98.5 88 LYS A O 1
ATOM 699 N N . TYR A 1 89 ? -14.289 9.562 -1.656 1 98.75 89 TYR A N 1
ATOM 700 C CA . TYR A 1 89 ? -14.531 8.961 -0.352 1 98.75 89 TYR A CA 1
ATOM 701 C C . TYR A 1 89 ? -13.328 9.148 0.568 1 98.75 89 TYR A C 1
ATOM 703 O O . TYR A 1 89 ? -13.484 9.492 1.74 1 98.75 89 TYR A O 1
ATOM 711 N N . GLU A 1 90 ? -12.156 8.891 0.005 1 98.88 90 GLU A N 1
ATOM 712 C CA . GLU A 1 90 ? -10.922 9.039 0.778 1 98.88 90 GLU A CA 1
ATOM 713 C C . GLU A 1 90 ? -10.727 10.484 1.23 1 98.88 90 GLU A C 1
ATOM 715 O O . GLU A 1 90 ? -10.328 10.734 2.371 1 98.88 90 GLU A O 1
ATOM 720 N N . TYR A 1 91 ? -10.953 11.438 0.328 1 98.88 91 TYR A N 1
ATOM 721 C CA . TYR A 1 91 ? -10.875 12.852 0.68 1 98.88 91 TYR A CA 1
ATOM 722 C C . TYR A 1 91 ? -11.852 13.195 1.792 1 98.88 91 TYR A C 1
ATOM 724 O O . TYR A 1 91 ? -11.484 13.82 2.785 1 98.88 91 TYR A O 1
ATOM 732 N N . ASP A 1 92 ? -13.062 12.688 1.682 1 98.5 92 ASP A N 1
ATOM 733 C CA . ASP A 1 92 ? -14.133 13.023 2.613 1 98.5 92 ASP A CA 1
ATOM 734 C C . ASP A 1 92 ? -13.859 12.445 3.998 1 98.5 92 ASP A C 1
ATOM 736 O O . ASP A 1 92 ? -14.227 13.039 5.012 1 98.5 92 ASP A O 1
ATOM 740 N N . VAL A 1 93 ? -13.227 11.328 4.039 1 98.31 93 VAL A N 1
ATOM 741 C CA . VAL A 1 93 ? -12.914 10.664 5.301 1 98.31 93 VAL A CA 1
ATOM 742 C C . VAL A 1 93 ? -11.797 11.43 6.02 1 98.31 93 VAL A C 1
ATOM 744 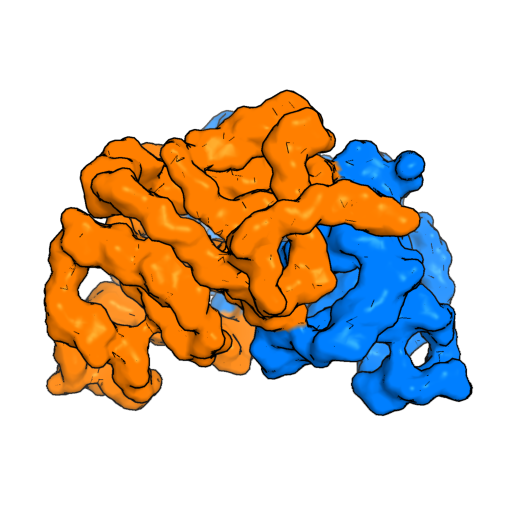O O . VAL A 1 93 ? -11.789 11.5 7.25 1 98.31 93 VAL A O 1
ATOM 747 N N . ASN A 1 94 ? -10.891 12.117 5.297 1 98.75 94 ASN A N 1
ATOM 748 C CA . ASN A 1 94 ? -9.688 12.672 5.906 1 98.75 94 ASN A CA 1
ATOM 749 C C . ASN A 1 94 ? -9.812 14.188 6.102 1 98.75 94 ASN A C 1
ATOM 751 O O . ASN A 1 94 ? -9.156 14.758 6.98 1 98.75 94 ASN A O 1
ATOM 755 N N . LEU A 1 95 ? -10.719 14.82 5.348 1 98.75 95 LEU A N 1
ATOM 756 C CA . LEU A 1 95 ? -10.875 16.266 5.461 1 98.75 95 LEU A CA 1
ATOM 757 C C . LEU A 1 95 ? -11.234 16.672 6.887 1 98.75 95 LEU A C 1
ATOM 759 O O . LEU A 1 95 ? -10.641 17.594 7.445 1 98.75 95 LEU A O 1
ATOM 763 N N . PRO A 1 96 ? -12.141 15.953 7.57 1 98.44 96 PRO A N 1
ATOM 764 C CA . PRO A 1 96 ? -12.469 16.328 8.945 1 98.44 96 PRO A CA 1
ATOM 765 C C . PRO A 1 96 ? -11.273 16.219 9.891 1 98.44 96 PRO A C 1
ATOM 767 O O . PRO A 1 96 ? -11.172 16.969 10.859 1 98.44 96 PRO A O 1
ATOM 770 N N . VAL A 1 97 ? -10.359 15.289 9.617 1 98.44 97 VAL A N 1
ATOM 771 C CA . VAL A 1 97 ? -9.156 15.18 10.438 1 98.44 97 VAL A CA 1
ATOM 772 C C . VAL A 1 97 ? -8.312 16.453 10.297 1 98.44 97 VAL A C 1
ATOM 774 O O . VAL A 1 97 ? -7.863 17.016 11.289 1 98.44 97 VAL A O 1
ATOM 777 N N . ALA A 1 98 ? -8.125 16.922 9.023 1 98.69 98 ALA A N 1
ATOM 778 C CA . ALA A 1 98 ? -7.383 18.156 8.766 1 98.69 98 ALA A CA 1
ATOM 779 C C . ALA A 1 98 ? -8.039 19.344 9.469 1 98.69 98 ALA A C 1
ATOM 781 O O . ALA A 1 98 ? -7.359 20.188 10.039 1 98.69 98 ALA A O 1
ATOM 782 N N . GLU A 1 99 ? -9.336 19.328 9.469 1 98.5 99 GLU A N 1
ATOM 783 C CA . GLU A 1 99 ? -10.086 20.422 10.078 1 98.5 99 GLU A CA 1
ATOM 784 C C . GLU A 1 99 ? -9.953 20.391 11.602 1 98.5 99 GLU A C 1
ATOM 786 O O . GLU A 1 99 ? -9.734 21.438 12.227 1 98.5 99 GLU A O 1
ATOM 791 N N . VAL A 1 100 ? -10.055 19.25 12.172 1 97.88 100 VAL A N 1
ATOM 792 C CA . VAL A 1 100 ? -9.961 19.078 13.617 1 97.88 100 VAL A CA 1
ATOM 793 C C . VAL A 1 100 ? -8.602 19.562 14.109 1 97.88 100 VAL A C 1
ATOM 795 O O . VAL A 1 100 ? -8.492 20.141 15.188 1 97.88 100 VAL A O 1
ATOM 798 N N . TYR A 1 101 ? -7.586 19.406 13.328 1 97.81 101 TYR A N 1
ATOM 799 C CA . TYR A 1 101 ? -6.23 19.766 13.734 1 97.81 101 TYR A CA 1
ATOM 800 C C . TYR A 1 101 ? -5.824 21.109 13.125 1 97.81 101 TYR A C 1
ATOM 802 O O . TYR A 1 101 ? -4.637 21.438 13.062 1 97.81 101 TYR A O 1
ATOM 810 N N . ASP A 1 102 ? -6.793 21.828 12.57 1 97.81 102 ASP A N 1
ATOM 811 C CA . ASP A 1 102 ? -6.715 23.25 12.234 1 97.81 102 ASP A CA 1
ATOM 812 C C . ASP A 1 102 ? -5.801 23.484 11.031 1 97.81 102 ASP A C 1
ATOM 814 O O . ASP A 1 102 ? -5.012 24.422 11.023 1 97.81 102 ASP A O 1
ATOM 818 N N . MET A 1 103 ? -5.883 22.609 10.094 1 98.56 103 MET A N 1
ATOM 819 C CA . MET A 1 103 ? -5.242 22.984 8.836 1 98.56 103 MET A CA 1
ATOM 820 C C . MET A 1 103 ? -5.809 24.297 8.305 1 98.56 103 MET A C 1
ATOM 822 O O . MET A 1 103 ? -7.027 24.453 8.227 1 98.56 103 MET A O 1
ATOM 826 N N . PRO A 1 104 ? -4.93 25.219 7.938 1 98.75 104 PRO A N 1
ATOM 827 C CA . PRO A 1 104 ? -5.441 26.484 7.41 1 98.75 104 PRO A CA 1
ATO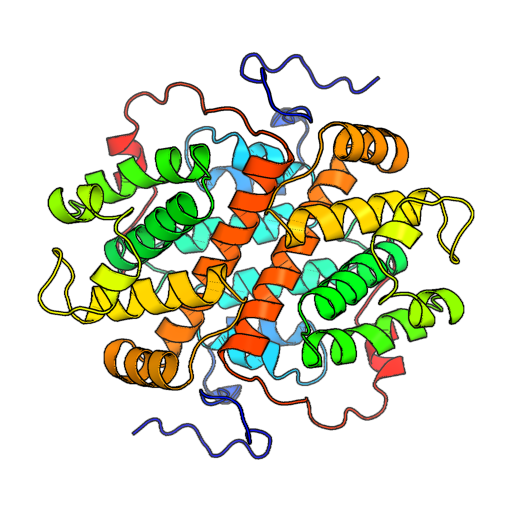M 828 C C . PRO A 1 104 ? -6.363 26.297 6.207 1 98.75 104 PRO A C 1
ATOM 830 O O . PRO A 1 104 ? -6.059 25.5 5.312 1 98.75 104 PRO A O 1
ATOM 833 N N . GLN A 1 105 ? -7.453 26.984 6.227 1 98.62 105 GLN A N 1
ATOM 834 C CA . GLN A 1 105 ? -8.461 26.859 5.18 1 98.62 105 GLN A CA 1
ATOM 835 C C . GLN A 1 105 ? -7.863 27.125 3.805 1 98.62 105 GLN A C 1
ATOM 837 O O . GLN A 1 105 ? -8.266 26.531 2.811 1 98.62 105 GLN A O 1
ATOM 842 N N . GLU A 1 106 ? -6.977 28.016 3.717 1 98.56 106 GLU A N 1
ATOM 843 C CA . GLU A 1 106 ? -6.34 28.328 2.441 1 98.56 106 GLU A CA 1
ATOM 844 C C . GLU A 1 106 ? -5.621 27.109 1.868 1 98.56 106 GLU A C 1
ATOM 846 O O . GLU A 1 106 ? -5.59 26.922 0.651 1 98.56 106 GLU A O 1
ATOM 851 N N . LYS A 1 107 ? -4.984 26.328 2.748 1 98.81 107 LYS A N 1
ATOM 852 C CA . LYS A 1 107 ? -4.344 25.109 2.275 1 98.81 107 LYS A CA 1
ATOM 853 C C . LYS A 1 107 ? -5.379 24.109 1.751 1 98.81 107 LYS A C 1
ATOM 855 O O . LYS A 1 107 ? -5.203 23.531 0.678 1 98.81 107 LYS A O 1
ATOM 860 N N . ILE A 1 108 ? -6.434 23.953 2.484 1 98.88 108 ILE A N 1
ATOM 861 C CA . ILE A 1 108 ? -7.5 23.047 2.076 1 98.88 108 ILE A CA 1
ATOM 862 C C . ILE A 1 108 ? -8.055 23.484 0.721 1 98.88 108 ILE A C 1
ATOM 864 O O . ILE A 1 108 ? -8.227 22.656 -0.18 1 98.88 108 ILE A O 1
ATOM 868 N N . ASN A 1 109 ? -8.211 24.766 0.551 1 98.69 109 ASN A N 1
ATOM 869 C CA . ASN A 1 109 ? -8.766 25.328 -0.679 1 98.69 109 ASN A CA 1
ATOM 870 C C . ASN A 1 109 ? -7.836 25.109 -1.866 1 98.69 109 ASN A C 1
ATOM 872 O O . ASN A 1 109 ? -8.266 25.172 -3.02 1 98.69 109 ASN A O 1
ATOM 876 N N . ASN A 1 110 ? -6.555 24.844 -1.562 1 98.81 110 ASN A N 1
ATOM 877 C CA . ASN A 1 110 ? -5.566 24.781 -2.635 1 98.81 110 ASN A CA 1
ATOM 878 C C . ASN A 1 110 ? -5.031 23.359 -2.82 1 98.81 110 ASN A C 1
ATOM 880 O O . ASN A 1 110 ? -4.09 23.141 -3.588 1 98.81 110 ASN A O 1
ATOM 884 N N . ILE A 1 111 ? -5.598 22.391 -2.205 1 98.88 111 ILE A N 1
ATOM 885 C CA . ILE A 1 111 ? -5.117 21.016 -2.303 1 98.88 111 ILE A CA 1
ATOM 886 C C . ILE A 1 111 ? -5.117 20.562 -3.762 1 98.88 111 ILE A C 1
ATOM 888 O O . ILE A 1 111 ? -4.223 19.844 -4.195 1 98.88 111 ILE A O 1
ATOM 892 N N . ALA A 1 112 ? -6.086 21.109 -4.504 1 98.75 112 ALA A N 1
ATOM 893 C CA . ALA A 1 112 ? -6.27 20.672 -5.883 1 98.75 112 ALA A CA 1
ATOM 894 C C . ALA A 1 112 ? -5.508 21.578 -6.852 1 98.75 112 ALA A C 1
ATOM 896 O O . ALA A 1 112 ? -5.73 21.531 -8.062 1 98.75 112 ALA A O 1
ATOM 897 N N . CYS A 1 113 ? -4.641 22.484 -6.383 1 98.69 113 CYS A N 1
ATOM 898 C CA . CYS A 1 113 ? -3.889 23.359 -7.27 1 98.69 113 CYS A CA 1
ATOM 899 C C . CYS A 1 113 ? -3.061 22.547 -8.258 1 98.69 113 CYS A C 1
ATOM 901 O O . CYS A 1 113 ? -2.703 21.406 -7.988 1 98.69 113 CYS A O 1
ATOM 903 N N . PRO A 1 114 ? -2.75 23.141 -9.43 1 98.31 114 PRO A N 1
ATOM 904 C CA . PRO A 1 114 ? -1.888 22.438 -10.383 1 98.31 114 PRO A CA 1
ATOM 905 C C . PRO A 1 114 ? -0.457 22.281 -9.875 1 98.31 114 PRO A C 1
ATOM 907 O O . PRO A 1 114 ? -0.003 23.062 -9.039 1 98.31 114 PRO A O 1
ATOM 910 N N . SER A 1 115 ? 0.148 21.266 -10.375 1 97.38 115 SER A N 1
ATOM 911 C CA . SER A 1 115 ? 1.522 20.984 -9.969 1 97.38 115 SER A CA 1
ATOM 912 C C . SER A 1 115 ? 2.422 22.188 -10.203 1 97.38 115 SER A C 1
ATOM 914 O O . SER A 1 115 ? 3.385 22.406 -9.461 1 97.38 115 SER A O 1
ATOM 916 N N . SER A 1 116 ? 2.117 23.031 -11.188 1 97.88 116 SER A N 1
ATOM 917 C CA . SER A 1 116 ? 2.924 24.203 -11.469 1 97.88 116 SER A CA 1
ATOM 918 C C . SER A 1 116 ? 2.943 25.156 -10.289 1 97.88 116 SER A C 1
ATOM 920 O O . SER A 1 116 ? 3.955 25.828 -10.031 1 97.88 116 SER A O 1
ATOM 922 N N . VAL A 1 117 ? 1.887 25.219 -9.547 1 98.38 117 VAL A N 1
ATOM 923 C CA . VAL A 1 117 ? 1.804 26.078 -8.367 1 98.38 117 VAL A CA 1
ATOM 924 C C . VAL A 1 117 ? 2.695 25.516 -7.258 1 98.38 117 VAL A C 1
ATOM 926 O O . VAL A 1 117 ? 3.336 26.281 -6.523 1 98.38 117 VAL A O 1
ATOM 929 N N . VAL A 1 118 ? 2.785 24.203 -7.148 1 98.38 118 VAL A N 1
ATOM 930 C CA . VAL A 1 118 ? 3.623 23.531 -6.156 1 98.38 118 VAL A CA 1
ATOM 931 C C . VAL A 1 118 ? 5.094 23.859 -6.418 1 98.38 118 VAL A C 1
ATOM 933 O O . VAL A 1 118 ? 5.871 24.031 -5.48 1 98.38 118 VAL A O 1
ATOM 936 N N . HIS A 1 119 ? 5.453 24.078 -7.664 1 97.25 119 HIS A N 1
ATOM 937 C CA . HIS A 1 119 ? 6.852 24.25 -8.039 1 97.25 119 HIS A CA 1
ATOM 938 C C . HIS A 1 119 ? 7.238 25.734 -8.047 1 97.25 119 HIS A C 1
ATOM 940 O O . HIS A 1 119 ? 8.414 26.062 -8.211 1 97.25 119 HIS A O 1
ATOM 946 N N . ASP A 1 120 ? 6.234 26.625 -7.914 1 97.56 120 ASP A N 1
ATOM 947 C CA . ASP A 1 120 ? 6.477 28.062 -7.91 1 97.56 120 ASP A CA 1
ATOM 948 C C . ASP A 1 120 ? 6.363 28.641 -6.5 1 97.56 120 ASP A C 1
ATOM 950 O O . ASP A 1 120 ? 5.258 28.891 -6.012 1 97.56 120 ASP A O 1
ATOM 954 N N . SER A 1 121 ? 7.434 28.922 -5.938 1 95.88 121 SER A N 1
ATOM 955 C CA . SER A 1 121 ? 7.496 29.328 -4.539 1 95.88 121 SER A CA 1
ATOM 956 C C . SER A 1 121 ? 6.742 30.641 -4.309 1 95.88 121 SER A C 1
ATOM 958 O O . SER A 1 121 ? 6.457 31 -3.166 1 95.88 121 SER A O 1
ATOM 960 N N . SER A 1 122 ? 6.387 31.328 -5.336 1 97.38 122 SER A N 1
ATOM 961 C CA . SER A 1 122 ? 5.676 32.594 -5.195 1 97.38 122 SER A CA 1
ATOM 962 C C . SER A 1 122 ? 4.164 32.406 -5.211 1 97.38 122 SER A C 1
ATOM 964 O O . SER A 1 122 ? 3.402 33.344 -5 1 97.38 122 SER A O 1
ATOM 966 N N . GLN A 1 123 ? 3.771 31.125 -5.332 1 98 123 GLN A N 1
ATOM 967 C CA . GLN A 1 123 ? 2.346 30.859 -5.492 1 98 123 GLN A CA 1
ATOM 968 C C . GLN A 1 123 ? 1.84 29.922 -4.402 1 98 123 GLN A C 1
ATOM 970 O O . GLN A 1 123 ? 2.549 29 -3.986 1 98 123 GLN A O 1
ATOM 975 N N . GLY A 1 124 ? 0.606 30.172 -3.992 1 97.56 124 GLY A N 1
ATOM 976 C CA . GLY A 1 124 ? -0.082 29.266 -3.08 1 97.56 124 GLY A CA 1
ATOM 977 C C . GLY A 1 124 ? 0.323 29.469 -1.631 1 97.56 124 GLY A C 1
ATOM 978 O O . GLY A 1 124 ? 1.228 30.25 -1.334 1 97.56 124 GLY A O 1
ATOM 979 N N . PRO A 1 125 ? -0.355 28.766 -0.82 1 98.62 125 PRO A N 1
ATOM 980 C CA . PRO A 1 125 ? -0.139 28.938 0.62 1 98.62 125 PRO A CA 1
ATOM 981 C C . PRO A 1 125 ? 0.912 27.969 1.17 1 98.62 125 PRO A C 1
ATOM 983 O O . PRO A 1 125 ? 0.95 27.719 2.377 1 98.62 125 PRO A O 1
ATOM 986 N N . TRP A 1 126 ? 1.781 27.5 0.373 1 98.62 126 TRP A N 1
ATOM 987 C CA . TRP A 1 126 ? 2.639 26.375 0.713 1 98.62 126 TRP A CA 1
ATOM 988 C C . TRP A 1 126 ? 3.969 26.844 1.285 1 98.62 126 TRP A C 1
ATOM 990 O O . TRP A 1 126 ? 4.645 27.688 0.683 1 98.62 126 TRP A O 1
ATOM 1000 N N . THR A 1 127 ? 4.324 26.312 2.418 1 98.38 127 THR A N 1
ATOM 1001 C CA . THR A 1 127 ? 5.676 26.469 2.941 1 98.38 127 THR A CA 1
ATOM 1002 C C . THR A 1 127 ? 6.672 25.625 2.15 1 98.38 127 THR A C 1
ATOM 1004 O O . THR A 1 127 ? 6.273 24.75 1.376 1 98.38 127 THR A O 1
ATOM 1007 N N . PRO A 1 128 ? 7.93 25.844 2.342 1 97.94 128 PRO A N 1
ATOM 1008 C CA . PRO A 1 128 ? 8.914 24.969 1.693 1 97.94 128 PRO A CA 1
ATOM 1009 C C . PRO A 1 128 ? 8.727 23.5 2.053 1 97.94 128 PRO A C 1
ATOM 1011 O O . PRO A 1 128 ? 8.859 22.625 1.189 1 97.94 128 PRO A O 1
ATOM 1014 N N . ARG A 1 129 ? 8.391 23.203 3.287 1 98.56 129 ARG A N 1
ATOM 1015 C CA . ARG A 1 129 ? 8.125 21.828 3.719 1 98.56 129 ARG A CA 1
ATOM 1016 C C . ARG A 1 129 ? 6.898 21.266 3.008 1 98.56 129 ARG A C 1
ATOM 1018 O O . ARG A 1 129 ? 6.934 20.141 2.498 1 98.56 129 ARG A O 1
ATOM 1025 N N . ASP A 1 130 ? 5.848 22.094 2.928 1 98.81 130 ASP A N 1
ATOM 1026 C CA . ASP A 1 130 ? 4.668 21.672 2.184 1 98.81 130 ASP A CA 1
ATOM 1027 C C . ASP A 1 130 ? 5.027 21.297 0.749 1 98.81 130 ASP A C 1
ATOM 1029 O O . ASP A 1 130 ? 4.566 20.266 0.235 1 98.81 130 ASP A O 1
ATOM 1033 N N . ARG A 1 131 ? 5.797 22.125 0.156 1 98.75 131 ARG A N 1
ATOM 1034 C CA . ARG A 1 131 ? 6.102 21.969 -1.263 1 98.75 131 ARG A CA 1
ATOM 1035 C C . ARG A 1 131 ? 6.871 20.672 -1.522 1 98.75 131 ARG A C 1
ATOM 1037 O O . ARG A 1 131 ? 6.637 20 -2.525 1 98.75 131 ARG A O 1
ATOM 1044 N N . VAL A 1 132 ? 7.766 20.359 -0.644 1 98.56 132 VAL A N 1
ATOM 1045 C CA . VAL A 1 132 ? 8.516 19.109 -0.84 1 98.56 132 VAL A CA 1
ATOM 1046 C C . VAL A 1 132 ? 7.582 17.922 -0.672 1 98.56 132 VAL A C 1
ATOM 1048 O O . VAL A 1 132 ? 7.668 16.938 -1.426 1 98.56 132 VAL A O 1
ATOM 1051 N N . LEU A 1 133 ? 6.664 17.969 0.293 1 98.94 133 LEU A N 1
ATOM 1052 C CA . LEU A 1 133 ? 5.684 16.906 0.477 1 98.94 133 LEU A CA 1
ATOM 1053 C C . LEU A 1 133 ? 4.801 16.75 -0.758 1 98.94 133 LEU A C 1
ATOM 1055 O O . LEU A 1 133 ? 4.594 15.648 -1.252 1 98.94 133 LEU A O 1
ATOM 1059 N N . LEU A 1 134 ? 4.355 17.875 -1.271 1 98.94 134 LEU A N 1
ATOM 1060 C CA . LEU A 1 134 ? 3.455 17.859 -2.42 1 98.94 134 LEU A CA 1
ATOM 1061 C C . LEU A 1 134 ? 4.172 17.359 -3.67 1 98.94 134 LEU A C 1
ATOM 1063 O O . LEU A 1 134 ? 3.596 16.625 -4.473 1 98.94 134 LEU A O 1
ATOM 1067 N N . ARG A 1 135 ? 5.465 17.719 -3.84 1 98.88 135 ARG A N 1
ATOM 1068 C CA . ARG A 1 135 ? 6.242 17.219 -4.969 1 98.88 135 ARG A CA 1
ATOM 1069 C C . ARG A 1 135 ? 6.418 15.711 -4.891 1 98.88 135 ARG A C 1
ATOM 1071 O O . ARG A 1 135 ? 6.32 15.016 -5.902 1 98.88 135 ARG A O 1
ATOM 1078 N N . LEU A 1 136 ? 6.684 15.242 -3.682 1 98.94 136 LEU A N 1
ATOM 1079 C CA . LEU A 1 136 ? 6.797 13.797 -3.504 1 98.94 136 LEU A CA 1
ATOM 1080 C C . LEU A 1 136 ? 5.512 13.094 -3.93 1 98.94 136 LEU A C 1
ATOM 1082 O O . LEU A 1 136 ? 5.555 12.125 -4.691 1 98.94 136 LEU A O 1
ATOM 1086 N N . VAL A 1 137 ? 4.379 13.617 -3.48 1 98.94 137 VAL A N 1
ATOM 1087 C CA . VAL A 1 137 ? 3.088 13.016 -3.787 1 98.94 137 VAL A CA 1
ATOM 1088 C C . VAL A 1 137 ? 2.84 13.062 -5.293 1 98.94 137 VAL A C 1
ATOM 1090 O O . VAL A 1 137 ? 2.518 12.039 -5.91 1 98.94 137 VAL A O 1
ATOM 1093 N N . ASP A 1 138 ? 3.061 14.242 -5.906 1 98.88 138 ASP A N 1
ATOM 1094 C CA . ASP A 1 138 ? 2.748 14.445 -7.32 1 98.88 138 ASP A CA 1
ATOM 1095 C C . ASP A 1 138 ? 3.59 13.531 -8.203 1 98.88 138 ASP A C 1
ATOM 1097 O O . ASP A 1 138 ? 3.064 12.883 -9.109 1 98.88 138 ASP A O 1
ATOM 1101 N N . GLU A 1 139 ? 4.867 13.469 -7.949 1 98.88 139 GLU A N 1
ATOM 1102 C CA . GLU A 1 139 ? 5.762 12.641 -8.758 1 98.88 139 GLU A CA 1
ATOM 1103 C C . GLU A 1 139 ? 5.441 11.156 -8.594 1 98.88 139 GLU A C 1
ATOM 1105 O O . GLU A 1 139 ? 5.379 10.422 -9.578 1 98.88 139 GLU A O 1
ATOM 1110 N N . GLN A 1 140 ? 5.191 10.727 -7.332 1 98.81 140 GLN A N 1
ATOM 1111 C CA . GLN A 1 140 ? 4.871 9.336 -7.043 1 98.81 140 GLN A CA 1
ATOM 1112 C C . GLN A 1 140 ? 3.588 8.906 -7.746 1 98.81 140 GLN A C 1
ATOM 1114 O O . GLN A 1 140 ? 3.508 7.793 -8.281 1 98.81 140 GLN A O 1
ATOM 1119 N N . LEU A 1 141 ? 2.586 9.766 -7.762 1 98.69 141 LEU A N 1
ATOM 1120 C CA . LEU A 1 141 ? 1.299 9.375 -8.328 1 98.69 141 LEU A CA 1
ATOM 1121 C C . LEU A 1 141 ? 1.329 9.445 -9.844 1 98.69 141 LEU A C 1
ATOM 1123 O O . LEU A 1 141 ? 0.555 8.758 -10.523 1 98.69 141 LEU A O 1
ATOM 1127 N N . ALA A 1 142 ? 2.299 10.164 -10.391 1 97.75 142 ALA A N 1
ATOM 1128 C CA . ALA A 1 142 ? 2.416 10.281 -11.836 1 97.75 142 ALA A CA 1
ATOM 1129 C C . ALA A 1 142 ? 3.186 9.102 -12.422 1 97.75 142 ALA A C 1
ATOM 1131 O O . ALA A 1 142 ? 2.816 8.57 -13.477 1 97.75 142 ALA A O 1
ATOM 1132 N N . THR A 1 143 ? 4.262 8.633 -11.727 1 97.06 143 THR A N 1
ATOM 1133 C CA . THR A 1 143 ? 5.16 7.715 -12.414 1 97.06 143 THR A CA 1
ATOM 1134 C C . THR A 1 143 ? 5.68 6.645 -11.461 1 97.06 143 THR A C 1
ATOM 1136 O O . THR A 1 143 ? 6.555 5.852 -11.82 1 97.06 143 THR A O 1
ATOM 1139 N N . TYR A 1 144 ? 5.195 6.617 -10.227 1 98.38 144 TYR A N 1
ATOM 1140 C CA . TYR A 1 144 ? 5.637 5.68 -9.203 1 98.38 144 TYR A CA 1
ATOM 1141 C C . TYR A 1 144 ? 7.098 5.91 -8.844 1 98.38 144 TYR A C 1
ATOM 1143 O O . TYR A 1 144 ? 7.762 5.02 -8.305 1 98.38 144 TYR A O 1
ATOM 1151 N N . THR A 1 145 ? 7.699 7.047 -9.227 1 98.56 145 THR A N 1
ATOM 1152 C CA . THR A 1 145 ? 9.07 7.41 -8.898 1 98.56 145 THR A CA 1
ATOM 1153 C C . THR A 1 145 ? 9.18 8.891 -8.555 1 98.56 145 THR A C 1
ATOM 1155 O O . THR A 1 145 ? 8.172 9.602 -8.523 1 98.56 145 THR A O 1
ATOM 1158 N N . ASN A 1 146 ? 10.367 9.289 -8.117 1 98.88 146 ASN A N 1
ATOM 1159 C CA . ASN A 1 146 ? 10.656 10.688 -7.812 1 98.88 146 ASN A CA 1
ATOM 1160 C C . ASN A 1 146 ? 11.953 11.148 -8.469 1 98.88 146 ASN A C 1
ATOM 1162 O O . ASN A 1 146 ? 12.867 10.344 -8.672 1 98.88 146 ASN A O 1
ATOM 1166 N N . GLU A 1 147 ? 11.953 12.391 -8.758 1 98.69 147 GLU A N 1
ATOM 1167 C CA . GLU A 1 147 ? 13.211 12.992 -9.18 1 98.69 147 GLU A CA 1
ATOM 1168 C C . GLU A 1 147 ? 14.242 12.945 -8.055 1 98.69 147 GLU A C 1
ATOM 1170 O O . GLU A 1 147 ? 13.898 13.086 -6.883 1 98.69 147 GLU A O 1
ATOM 1175 N N . GLU A 1 148 ? 15.5 12.766 -8.469 1 98.62 148 GLU A N 1
ATOM 1176 C CA . GLU A 1 148 ? 16.578 12.727 -7.484 1 98.62 148 GLU A CA 1
ATOM 1177 C C . GLU A 1 148 ? 16.625 14.008 -6.664 1 98.62 148 GLU A C 1
ATOM 1179 O O . GLU A 1 148 ? 16.828 13.969 -5.449 1 98.62 148 GLU A O 1
ATOM 1184 N N . LYS A 1 149 ? 16.453 15.125 -7.324 1 98.62 149 LYS A N 1
ATOM 1185 C CA . LYS A 1 149 ? 16.484 16.406 -6.637 1 98.62 149 LYS A CA 1
ATOM 1186 C C . LYS A 1 149 ? 15.367 16.516 -5.602 1 98.62 149 LYS A C 1
ATOM 1188 O O . LYS A 1 149 ? 15.562 17.094 -4.527 1 98.62 149 LYS A O 1
ATOM 1193 N N . THR A 1 150 ? 14.18 16 -5.922 1 98.81 150 THR A N 1
ATOM 1194 C CA . THR A 1 150 ? 13.07 16.016 -4.977 1 98.81 150 THR A CA 1
ATOM 1195 C C . THR A 1 150 ? 13.414 15.219 -3.723 1 98.81 150 THR A C 1
ATOM 1197 O O . THR A 1 150 ? 13.172 15.68 -2.604 1 98.81 150 THR A O 1
ATOM 1200 N N . ILE A 1 151 ? 14.062 14.062 -3.91 1 98.94 151 ILE A N 1
ATOM 1201 C CA . ILE A 1 151 ? 14.453 13.234 -2.771 1 98.94 151 ILE A CA 1
ATOM 1202 C C . ILE A 1 151 ? 15.531 13.953 -1.959 1 98.94 151 ILE A C 1
ATOM 1204 O O . ILE A 1 151 ? 15.477 13.977 -0.728 1 98.94 151 ILE A O 1
ATOM 1208 N N . GLN A 1 152 ? 16.453 14.547 -2.6 1 98.69 152 GLN A N 1
ATOM 1209 C CA . GLN A 1 152 ? 17.516 15.281 -1.908 1 98.69 152 GLN A CA 1
ATOM 1210 C C . GLN A 1 152 ? 16.938 16.422 -1.074 1 98.69 152 GLN A C 1
ATOM 1212 O O . GLN A 1 152 ? 17.281 16.578 0.097 1 98.69 152 GLN A O 1
ATOM 1217 N N . ASP A 1 153 ? 16.047 17.219 -1.699 1 98.75 153 ASP A N 1
ATOM 1218 C CA . ASP A 1 153 ? 15.391 18.297 -0.977 1 98.75 153 ASP A CA 1
ATOM 1219 C C . ASP A 1 153 ? 14.602 17.766 0.214 1 98.75 153 ASP A C 1
ATOM 1221 O O . ASP A 1 153 ? 14.625 18.359 1.296 1 98.75 153 ASP A O 1
ATOM 1225 N N . ALA A 1 154 ? 13.914 16.656 -0.008 1 98.88 154 ALA A N 1
ATOM 1226 C CA . ALA A 1 154 ? 13.086 16.062 1.043 1 98.88 154 ALA A CA 1
ATOM 1227 C C . ALA A 1 154 ? 13.945 15.578 2.205 1 98.88 154 ALA A C 1
ATOM 1229 O O . ALA A 1 154 ? 13.602 15.781 3.371 1 98.88 154 ALA A O 1
ATOM 1230 N N . VAL A 1 155 ? 15.055 14.945 1.866 1 98.81 155 VAL A N 1
ATOM 1231 C CA . VAL A 1 155 ? 15.938 14.453 2.916 1 98.81 155 VAL A CA 1
ATOM 1232 C C . VAL A 1 155 ? 16.5 15.625 3.717 1 98.81 155 VAL A C 1
ATOM 1234 O O . VAL A 1 155 ? 16.609 15.555 4.941 1 98.81 155 VAL A O 1
ATOM 1237 N N . GLN A 1 156 ? 16.766 16.703 3.045 1 98.69 156 GLN A N 1
ATOM 1238 C CA . GLN A 1 156 ? 17.281 17.891 3.719 1 98.69 156 GLN A CA 1
ATOM 1239 C C . GLN A 1 156 ? 16.25 18.5 4.656 1 98.69 156 GLN A C 1
ATOM 1241 O O . GLN A 1 156 ? 16.578 18.938 5.758 1 98.69 156 GLN A O 1
ATOM 1246 N N . VAL A 1 157 ? 15.016 18.453 4.289 1 98.62 157 VAL A N 1
ATOM 1247 C CA . VAL A 1 157 ? 13.961 19.141 5.012 1 98.62 157 VAL A CA 1
ATOM 1248 C C . VAL A 1 157 ? 13.375 18.219 6.078 1 98.62 157 VAL A C 1
ATOM 1250 O O . VAL A 1 157 ? 13.07 18.672 7.191 1 98.62 157 VAL A O 1
ATOM 1253 N N . LEU A 1 158 ? 13.273 16.938 5.773 1 98.5 158 LEU A N 1
ATOM 1254 C CA . LEU A 1 158 ? 12.492 16.031 6.609 1 98.5 158 LEU A CA 1
ATOM 1255 C C . LEU A 1 158 ? 13.391 15.031 7.324 1 98.5 158 LEU A C 1
ATOM 1257 O O . LEU A 1 158 ? 13.023 14.492 8.367 1 98.5 158 LEU A O 1
ATOM 1261 N N . GLY A 1 159 ? 14.531 14.727 6.746 1 98.38 159 GLY A N 1
ATOM 1262 C CA . GLY A 1 159 ? 15.336 13.594 7.172 1 98.38 159 GLY A CA 1
ATOM 1263 C C . GLY A 1 159 ? 14.945 12.297 6.496 1 98.38 159 GLY A C 1
ATOM 1264 O O . GLY A 1 159 ? 13.828 12.164 5.992 1 98.38 159 GLY A O 1
ATOM 1265 N N . THR A 1 160 ? 15.844 11.359 6.48 1 98.12 160 THR A N 1
ATOM 1266 C CA . THR A 1 160 ? 15.695 10.102 5.77 1 98.12 160 THR A CA 1
ATOM 1267 C C . THR A 1 160 ? 14.469 9.336 6.266 1 98.12 160 THR A C 1
ATOM 1269 O O . THR A 1 160 ? 13.648 8.883 5.465 1 98.12 160 THR A O 1
ATOM 1272 N N . ASP A 1 161 ? 14.297 9.258 7.578 1 98 161 ASP A N 1
ATOM 1273 C CA . ASP A 1 161 ? 13.211 8.469 8.156 1 98 161 ASP A CA 1
ATOM 1274 C C . ASP A 1 161 ? 11.852 8.992 7.699 1 98 161 ASP A C 1
ATOM 1276 O O . ASP A 1 161 ? 10.984 8.211 7.297 1 98 161 ASP A O 1
ATOM 1280 N N . MET A 1 162 ? 11.727 10.258 7.648 1 98.62 162 MET A N 1
ATOM 1281 C CA . MET A 1 162 ? 10.43 10.836 7.301 1 98.62 162 MET A CA 1
ATOM 1282 C C . MET A 1 162 ? 10.188 10.773 5.797 1 98.62 162 MET A C 1
ATOM 1284 O O . MET A 1 162 ? 9.047 10.633 5.355 1 98.62 162 MET A O 1
ATOM 1288 N N . VAL A 1 163 ? 11.258 10.805 4.988 1 98.94 163 VAL A N 1
ATOM 1289 C CA . VAL A 1 163 ? 11.086 10.641 3.549 1 98.94 163 VAL A CA 1
ATOM 1290 C C . VAL A 1 163 ? 10.547 9.242 3.252 1 98.94 163 VAL A C 1
ATOM 1292 O O . VAL A 1 163 ? 9.609 9.086 2.469 1 98.94 163 VAL A O 1
ATOM 1295 N N . VAL A 1 164 ? 11.086 8.258 3.906 1 98.94 164 VAL A N 1
ATOM 1296 C CA . VAL A 1 164 ? 10.609 6.891 3.721 1 98.94 164 VAL A CA 1
ATOM 1297 C C . VAL A 1 164 ? 9.172 6.766 4.215 1 98.94 164 VAL A C 1
ATOM 1299 O O . VAL A 1 164 ? 8.336 6.148 3.557 1 98.94 164 VAL A O 1
ATOM 1302 N N . GLU A 1 165 ? 8.883 7.406 5.344 1 98.94 165 GLU A N 1
ATOM 1303 C CA . GLU A 1 165 ? 7.523 7.344 5.871 1 98.94 165 GLU A CA 1
ATOM 1304 C C . GLU A 1 165 ? 6.531 8.008 4.922 1 98.94 165 GLU A C 1
ATOM 1306 O O . GLU A 1 165 ? 5.414 7.52 4.738 1 98.94 165 GLU A O 1
ATOM 1311 N N . VAL A 1 166 ? 6.938 9.102 4.297 1 98.94 166 VAL A N 1
ATOM 1312 C CA . VAL A 1 166 ? 6.086 9.781 3.328 1 98.94 166 VAL A CA 1
ATOM 1313 C C . VAL A 1 166 ? 5.773 8.836 2.166 1 98.94 166 VAL A C 1
ATOM 1315 O O . VAL A 1 166 ? 4.621 8.719 1.75 1 98.94 166 VAL A O 1
ATOM 1318 N N . LEU A 1 167 ? 6.75 8.148 1.653 1 98.94 167 LEU A N 1
ATOM 1319 C CA . LEU A 1 167 ? 6.547 7.258 0.517 1 98.94 167 LEU A CA 1
ATOM 1320 C C . LEU A 1 167 ? 5.664 6.074 0.905 1 98.94 167 LEU A C 1
ATOM 1322 O O . LEU A 1 167 ? 4.82 5.641 0.116 1 98.94 167 LEU A O 1
ATOM 1326 N N . ILE A 1 168 ? 5.84 5.598 2.137 1 98.94 168 ILE A N 1
ATOM 1327 C CA . ILE A 1 168 ? 4.965 4.543 2.639 1 98.94 168 ILE A CA 1
ATOM 1328 C C . ILE A 1 168 ? 3.529 5.059 2.725 1 98.94 168 ILE A C 1
ATOM 1330 O O . ILE A 1 168 ? 2.594 4.383 2.297 1 98.94 168 ILE A O 1
ATOM 1334 N N . MET A 1 169 ? 3.359 6.285 3.164 1 98.81 169 MET A N 1
ATOM 1335 C CA . MET A 1 169 ? 2.031 6.867 3.33 1 98.81 169 MET A CA 1
ATOM 1336 C C . MET A 1 169 ? 1.354 7.066 1.979 1 98.81 169 MET A C 1
ATOM 1338 O O . MET A 1 169 ? 0.162 6.789 1.829 1 98.81 169 MET A O 1
ATOM 1342 N N . ILE A 1 170 ? 2.111 7.516 1.034 1 98.94 170 ILE A N 1
ATOM 1343 C CA . ILE A 1 170 ? 1.563 7.645 -0.312 1 98.94 170 ILE A CA 1
ATOM 1344 C C . ILE A 1 170 ? 1.105 6.281 -0.818 1 98.94 170 ILE A C 1
ATOM 1346 O O . ILE A 1 170 ? 0.026 6.156 -1.4 1 98.94 170 ILE A O 1
ATOM 1350 N N . GLY A 1 171 ? 1.912 5.266 -0.531 1 98.88 171 GLY A N 1
ATOM 1351 C CA . GLY A 1 171 ? 1.564 3.91 -0.932 1 98.88 171 GLY A CA 1
ATOM 1352 C C . GLY A 1 171 ? 0.34 3.373 -0.216 1 98.88 171 GLY A C 1
ATOM 1353 O O . GLY A 1 171 ? -0.507 2.719 -0.828 1 98.88 171 GLY A O 1
ATOM 1354 N N . VAL A 1 172 ? 0.227 3.631 1.083 1 98.94 172 VAL A N 1
ATOM 1355 C CA . VAL A 1 172 ? -0.902 3.156 1.876 1 98.94 172 VAL A CA 1
ATOM 1356 C C . VAL A 1 172 ? -2.191 3.805 1.378 1 98.94 172 VAL A C 1
ATOM 1358 O O . VAL A 1 172 ? -3.18 3.113 1.115 1 98.94 172 VAL A O 1
ATOM 1361 N N . TYR A 1 173 ? -2.156 5.031 1.156 1 98.94 173 TYR A N 1
ATOM 1362 C CA . TYR A 1 173 ? -3.389 5.707 0.767 1 98.94 173 TYR A CA 1
ATOM 1363 C C . TYR A 1 173 ? -3.674 5.512 -0.717 1 98.94 173 TYR A C 1
ATOM 1365 O O . TYR A 1 173 ? -4.828 5.562 -1.146 1 98.94 173 TYR A O 1
ATOM 1373 N N . GLY A 1 174 ? -2.613 5.23 -1.508 1 98.88 174 GLY A N 1
ATOM 1374 C CA . GLY A 1 174 ? -2.852 4.719 -2.85 1 98.88 174 GLY A CA 1
ATOM 1375 C C . GLY A 1 174 ? -3.543 3.369 -2.859 1 98.88 174 GLY A C 1
ATOM 1376 O O . GLY A 1 174 ? -4.434 3.127 -3.676 1 98.88 174 GLY A O 1
ATOM 1377 N N . LEU A 1 175 ? -3.1 2.527 -1.999 1 98.94 175 LEU A N 1
ATOM 1378 C CA . LEU A 1 175 ? -3.719 1.217 -1.843 1 98.94 175 LEU A CA 1
ATOM 1379 C C . LEU A 1 175 ? -5.184 1.353 -1.44 1 98.94 175 LEU A C 1
ATOM 1381 O O . LEU A 1 175 ? -6.055 0.695 -2.018 1 98.94 175 LEU A O 1
ATOM 1385 N N . LEU A 1 176 ? -5.484 2.234 -0.514 1 98.94 176 LEU A N 1
ATOM 1386 C CA . LEU A 1 176 ? -6.863 2.453 -0.09 1 98.94 176 LEU A CA 1
ATOM 1387 C C . LEU A 1 176 ? -7.699 3.025 -1.231 1 98.94 176 LEU A C 1
ATOM 1389 O O . LEU A 1 176 ? -8.828 2.594 -1.455 1 98.94 176 LEU A O 1
ATOM 1393 N N . ALA A 1 177 ? -7.145 3.916 -1.954 1 98.94 177 ALA A N 1
ATOM 1394 C CA . ALA A 1 177 ? -7.848 4.5 -3.094 1 98.94 177 ALA A CA 1
ATOM 1395 C C . ALA A 1 177 ? -8.203 3.432 -4.125 1 98.94 177 ALA A C 1
ATOM 1397 O O . ALA A 1 177 ? -9.281 3.473 -4.727 1 98.94 177 ALA A O 1
ATOM 1398 N N . ARG A 1 178 ? -7.309 2.498 -4.32 1 98.88 178 ARG A N 1
ATOM 1399 C CA . ARG A 1 178 ? -7.555 1.4 -5.25 1 98.88 178 ARG A CA 1
ATOM 1400 C C . ARG A 1 178 ? -8.789 0.601 -4.844 1 98.88 178 ARG A C 1
ATOM 1402 O O . ARG A 1 178 ? -9.641 0.294 -5.684 1 98.88 178 ARG A O 1
ATOM 1409 N N . LEU A 1 179 ? -8.875 0.232 -3.59 1 98.94 179 LEU A N 1
ATOM 1410 C CA . LEU A 1 179 ? -10.031 -0.504 -3.102 1 98.94 179 LEU A CA 1
ATOM 1411 C C . LEU A 1 179 ? -11.305 0.333 -3.227 1 98.94 179 LEU A C 1
ATOM 1413 O O . LEU A 1 179 ? -12.328 -0.155 -3.707 1 98.94 179 LEU A O 1
ATOM 1417 N N . ILE A 1 180 ? -11.164 1.578 -2.799 1 98.94 180 ILE A N 1
ATOM 1418 C CA . ILE A 1 180 ? -12.305 2.486 -2.76 1 98.94 180 ILE A CA 1
ATOM 1419 C C . ILE A 1 180 ? -12.867 2.674 -4.168 1 98.94 180 ILE A C 1
ATOM 1421 O O . ILE A 1 180 ? -14.062 2.51 -4.395 1 98.94 180 ILE A O 1
ATOM 1425 N N . LYS A 1 181 ? -12.039 2.994 -5.082 1 98.94 181 LYS A N 1
ATOM 1426 C CA . LYS A 1 181 ? -12.469 3.268 -6.449 1 98.94 181 LYS A CA 1
ATOM 1427 C C . LYS A 1 181 ? -12.812 1.975 -7.188 1 98.94 181 LYS A C 1
ATOM 1429 O O . LYS A 1 181 ? -13.836 1.893 -7.867 1 98.94 181 LYS A O 1
ATOM 1434 N N . GLY A 1 182 ? -12.031 0.984 -7.027 1 98.88 182 GLY A N 1
ATOM 1435 C CA . GLY A 1 182 ? -12.203 -0.266 -7.746 1 98.88 182 GLY A CA 1
ATOM 1436 C C . GLY A 1 182 ? -13.5 -0.979 -7.398 1 98.88 182 GLY A C 1
ATOM 1437 O O . GLY A 1 182 ? -14.117 -1.609 -8.258 1 98.88 182 GLY A O 1
ATOM 1438 N N . LEU A 1 183 ? -13.898 -0.854 -6.152 1 98.94 183 LEU A N 1
ATOM 1439 C CA . LEU A 1 183 ? -15.07 -1.582 -5.695 1 98.94 183 LEU A CA 1
ATOM 1440 C C . LEU A 1 183 ? -16.25 -0.634 -5.469 1 98.94 183 LEU A C 1
ATOM 1442 O O . LEU A 1 183 ? -17.344 -1.067 -5.102 1 98.94 183 LEU A O 1
ATOM 1446 N N . ARG A 1 184 ? -16 0.674 -5.699 1 98.75 184 ARG A N 1
ATOM 1447 C CA . ARG A 1 184 ? -17.047 1.688 -5.535 1 98.75 184 ARG A CA 1
ATOM 1448 C C . ARG A 1 184 ? -17.594 1.689 -4.109 1 98.75 184 ARG A C 1
ATOM 1450 O O . ARG A 1 184 ? -18.797 1.646 -3.904 1 98.75 184 ARG A O 1
ATOM 1457 N N . VAL A 1 185 ? -16.688 1.745 -3.174 1 98.75 185 VAL A N 1
ATOM 1458 C CA . VAL A 1 185 ? -17.062 1.739 -1.764 1 98.75 185 VAL A CA 1
ATOM 1459 C C . VAL A 1 185 ? -18.016 2.893 -1.478 1 98.75 185 VAL A C 1
ATOM 1461 O O . VAL A 1 185 ? -17.812 4.016 -1.941 1 98.75 185 VAL A O 1
ATOM 1464 N N . ASP A 1 186 ? -19.047 2.672 -0.695 1 98.56 186 ASP A N 1
ATOM 1465 C CA . ASP A 1 186 ? -20.078 3.65 -0.381 1 98.56 186 ASP A CA 1
ATOM 1466 C C . ASP A 1 186 ? -19.578 4.676 0.632 1 98.56 186 ASP A C 1
ATOM 1468 O O . ASP A 1 186 ? -18.672 4.383 1.425 1 98.56 186 ASP A O 1
ATOM 1472 N N . ASP A 1 187 ? -20.156 5.84 0.541 1 97.75 187 ASP A N 1
ATOM 1473 C CA . ASP A 1 187 ? -19.969 6.777 1.644 1 97.75 187 ASP A CA 1
ATOM 1474 C C . ASP A 1 187 ? -20.406 6.16 2.971 1 97.75 187 ASP A C 1
ATOM 1476 O O . ASP A 1 187 ? -21.297 5.32 3.004 1 97.75 187 ASP A O 1
ATOM 1480 N N . ASP A 1 188 ? -19.734 6.559 4 1 97.5 188 ASP A N 1
ATOM 1481 C CA . ASP A 1 188 ? -20.094 6.082 5.332 1 97.5 188 ASP A CA 1
ATOM 1482 C C . ASP A 1 188 ? -21.422 6.672 5.785 1 97.5 188 ASP A C 1
ATOM 1484 O O . ASP A 1 188 ? -21.828 7.738 5.32 1 97.5 188 ASP A O 1
ATOM 1488 N N . PRO A 1 189 ? -22.094 5.945 6.707 1 94.88 189 PRO A N 1
ATOM 1489 C CA . PRO A 1 189 ? -23.234 6.59 7.355 1 94.88 189 PRO A CA 1
ATOM 1490 C C . PRO A 1 189 ? -22.844 7.801 8.188 1 94.88 189 PRO A C 1
ATOM 1492 O O . PRO A 1 189 ? -21.656 7.98 8.5 1 94.88 189 PRO A O 1
ATOM 1495 N N . GLU A 1 190 ? -23.844 8.578 8.469 1 95.25 190 GLU A N 1
ATOM 1496 C CA . GLU A 1 190 ? -23.594 9.703 9.367 1 95.25 190 GLU A CA 1
ATOM 1497 C C . GLU A 1 190 ? -22.984 9.227 10.688 1 95.25 190 GLU A C 1
ATOM 1499 O O . GLU A 1 190 ? -23.422 8.219 11.242 1 95.25 190 GLU A O 1
ATOM 1504 N N . ILE A 1 191 ? -21.969 9.945 11.172 1 96.69 191 ILE A N 1
ATOM 1505 C CA . ILE A 1 191 ? -21.312 9.625 12.422 1 96.69 191 ILE A CA 1
ATOM 1506 C C . ILE A 1 191 ? -21.516 10.758 13.43 1 96.69 191 ILE A C 1
ATOM 1508 O O . ILE A 1 191 ? -20.828 11.781 13.367 1 96.69 191 ILE A O 1
ATOM 1512 N N . PRO A 1 192 ? -22.484 10.625 14.273 1 96.12 192 PRO A N 1
ATOM 1513 C CA . PRO A 1 192 ? -22.703 11.664 15.281 1 96.12 192 PRO A CA 1
ATOM 1514 C C . PRO A 1 192 ? -21.438 11.953 16.094 1 96.12 192 PRO A C 1
ATOM 1516 O O . PRO A 1 192 ? -20.781 11.023 16.578 1 96.12 192 PRO A O 1
ATOM 1519 N N . GLY A 1 193 ? -21.062 13.25 16.188 1 97.12 193 GLY A N 1
ATOM 1520 C CA . GLY A 1 193 ? -19.922 13.633 16.984 1 97.12 193 GLY A CA 1
ATOM 1521 C C . GLY A 1 193 ? -18.594 13.266 16.344 1 97.12 193 GLY A C 1
ATOM 1522 O O . GLY A 1 193 ? -17.609 12.984 17.031 1 97.12 193 GLY A O 1
ATOM 1523 N N . LEU A 1 194 ? -18.625 13.227 15.086 1 97.25 194 LEU A N 1
ATOM 1524 C CA . LEU A 1 194 ? -17.469 12.758 14.328 1 97.25 194 LEU A CA 1
ATOM 1525 C C . LEU A 1 194 ? -16.203 13.5 14.742 1 97.25 194 LEU A C 1
ATOM 1527 O O . LEU A 1 194 ? -15.18 12.875 15.023 1 97.25 194 LEU A O 1
ATOM 1531 N N . LYS A 1 195 ? -16.25 14.852 14.844 1 96.69 195 LYS A N 1
ATOM 1532 C CA . LYS A 1 195 ? -15.039 15.625 15.117 1 96.69 195 LYS A CA 1
ATOM 1533 C C . LYS A 1 195 ? -14.5 15.328 16.516 1 96.69 195 LYS A C 1
ATOM 1535 O O . LYS A 1 195 ? -13.281 15.25 16.719 1 96.69 195 LYS A O 1
ATOM 1540 N N . ASP A 1 196 ? -15.375 15.117 17.453 1 96.94 196 ASP A N 1
ATOM 1541 C CA . ASP A 1 196 ? -14.945 14.75 18.797 1 96.94 196 ASP A CA 1
ATOM 1542 C C . ASP A 1 196 ? -14.336 13.352 18.812 1 96.94 196 ASP A C 1
ATOM 1544 O O . ASP A 1 196 ? -13.336 13.109 19.5 1 96.94 196 ASP A O 1
ATOM 1548 N N . LYS A 1 197 ? -14.93 12.461 18.078 1 96.94 197 LYS A N 1
ATOM 1549 C CA . LYS A 1 197 ? -14.414 11.094 18 1 96.94 197 LYS A CA 1
ATOM 1550 C C . LYS A 1 197 ? -13.055 11.055 17.312 1 96.94 197 LYS A C 1
ATOM 1552 O O . LYS A 1 197 ? -12.188 10.266 17.688 1 96.94 197 LYS A O 1
ATOM 1557 N N . ILE A 1 198 ? -12.844 11.906 16.344 1 96.75 198 ILE A N 1
ATOM 1558 C CA . ILE A 1 198 ? -11.562 12.016 15.648 1 96.75 198 ILE A CA 1
ATOM 1559 C C . ILE A 1 198 ? -10.492 12.492 16.625 1 96.75 198 ILE A C 1
ATOM 1561 O O . ILE A 1 198 ? -9.391 11.938 16.672 1 96.75 198 ILE A O 1
ATOM 1565 N N . LYS A 1 199 ? -10.789 13.508 17.438 1 95.25 199 LYS A N 1
ATOM 1566 C CA . LYS A 1 199 ? -9.836 14.039 18.406 1 95.25 199 LYS A CA 1
ATOM 1567 C C . LYS A 1 199 ? -9.367 12.953 19.375 1 95.25 199 LYS A C 1
ATOM 1569 O O . LYS A 1 199 ? -8.219 12.961 19.812 1 95.25 199 LYS A O 1
ATOM 1574 N N . SER A 1 200 ? -10.273 12.055 19.609 1 94.12 200 SER A N 1
ATOM 1575 C CA . SER A 1 200 ? -9.961 10.984 20.547 1 94.12 200 SER A CA 1
ATOM 1576 C C . SER A 1 200 ? -9.219 9.844 19.875 1 94.12 200 SER A C 1
ATOM 1578 O O . SER A 1 200 ? -8.367 9.195 20.484 1 94.12 200 SER A O 1
ATOM 1580 N N . ALA A 1 201 ? -9.477 9.609 18.641 1 94.81 201 ALA A N 1
ATOM 1581 C CA . ALA A 1 201 ? -9.008 8.406 17.953 1 94.81 201 ALA A CA 1
ATOM 1582 C C . ALA A 1 201 ? -7.695 8.672 17.219 1 94.81 201 ALA A C 1
ATOM 1584 O O . ALA A 1 201 ? -6.91 7.754 16.984 1 94.81 201 ALA A O 1
ATOM 1585 N N . ILE A 1 202 ? -7.477 9.906 16.797 1 95.88 202 ILE A N 1
ATOM 1586 C CA . ILE A 1 202 ? -6.281 10.297 16.062 1 95.88 202 ILE A CA 1
ATOM 1587 C C . ILE A 1 202 ? -5.441 11.25 16.906 1 95.88 202 ILE A C 1
ATOM 1589 O O . ILE A 1 202 ? -5.914 12.32 17.312 1 95.88 202 ILE A O 1
ATOM 1593 N N . THR A 1 203 ? -4.164 10.836 17.141 1 95.06 203 THR A N 1
ATOM 1594 C CA . THR A 1 203 ? -3.367 11.617 18.078 1 95.06 203 THR A CA 1
ATOM 1595 C C . THR A 1 203 ? -2.207 12.305 17.375 1 95.06 203 THR A C 1
ATOM 1597 O O . THR A 1 203 ? -1.646 11.758 16.422 1 95.06 203 THR A O 1
ATOM 1600 N N . ALA A 1 204 ? -1.816 13.422 17.859 1 93 204 ALA A N 1
ATOM 1601 C CA . ALA A 1 204 ? -0.705 14.195 17.312 1 93 204 ALA A CA 1
ATOM 1602 C C . ALA A 1 204 ? 0.633 13.531 17.625 1 93 204 ALA A C 1
ATOM 1604 O O . ALA A 1 204 ? 0.768 12.836 18.625 1 93 204 ALA A O 1
ATOM 1605 N N . THR A 1 205 ? 1.515 13.742 16.672 1 90.88 205 THR A N 1
ATOM 1606 C CA . THR A 1 205 ? 2.861 13.219 16.844 1 90.88 205 THR A CA 1
ATOM 1607 C C . THR A 1 205 ? 3.537 13.875 18.047 1 90.88 205 THR A C 1
ATOM 1609 O O . THR A 1 205 ? 3.424 15.086 18.25 1 90.88 205 THR A O 1
ATOM 1612 N N . ARG A 1 206 ? 4.262 13.055 18.875 1 74.94 206 ARG A N 1
ATOM 1613 C CA . ARG A 1 206 ? 4.941 13.547 20.062 1 74.94 206 ARG A CA 1
ATOM 1614 C C . ARG A 1 206 ? 6.363 13.992 19.734 1 74.94 206 ARG A C 1
ATOM 1616 O O . ARG A 1 206 ? 7.008 13.438 18.844 1 74.94 206 ARG A O 1
ATOM 1623 N N . MET B 1 1 ? 25.406 14.797 10.273 1 30.05 1 MET B N 1
ATOM 1624 C CA . MET B 1 1 ? 26.172 13.945 9.367 1 30.05 1 MET B CA 1
ATOM 1625 C C . MET B 1 1 ? 25.656 12.508 9.406 1 30.05 1 MET B C 1
ATOM 1627 O O . MET B 1 1 ? 25.594 11.898 10.477 1 30.05 1 MET B O 1
ATOM 1631 N N . ASP B 1 2 ? 24.703 12.047 8.484 1 42.78 2 ASP B N 1
ATOM 1632 C CA . ASP B 1 2 ? 24.062 10.75 8.609 1 42.78 2 ASP B CA 1
ATOM 1633 C C . ASP B 1 2 ? 25.094 9.641 8.805 1 42.78 2 ASP B C 1
ATOM 1635 O O . ASP B 1 2 ? 25.953 9.438 7.957 1 42.78 2 ASP B O 1
ATOM 1639 N N . THR B 1 3 ? 25.594 9.531 9.875 1 45.62 3 THR B N 1
ATOM 1640 C CA . THR B 1 3 ? 26.562 8.477 10.172 1 45.62 3 THR B CA 1
ATOM 1641 C C . THR B 1 3 ? 26.172 7.176 9.484 1 45.62 3 THR B C 1
ATOM 1643 O O . THR B 1 3 ? 25.797 6.199 10.141 1 45.62 3 THR B O 1
ATOM 1646 N N . TYR B 1 4 ? 25.281 7.312 8.523 1 54.25 4 TYR B N 1
ATOM 1647 C CA . TYR B 1 4 ? 24.969 5.996 7.984 1 54.25 4 TYR B CA 1
ATOM 1648 C C . TYR B 1 4 ? 26.234 5.312 7.457 1 54.25 4 TYR B C 1
ATOM 1650 O O . TYR B 1 4 ? 27.047 5.934 6.766 1 54.25 4 TYR B O 1
ATOM 1658 N N . HIS B 1 5 ? 26.703 4.359 8.195 1 61.47 5 HIS B N 1
ATOM 1659 C CA . HIS B 1 5 ? 27.812 3.477 7.832 1 61.47 5 HIS B CA 1
ATOM 1660 C C . HIS B 1 5 ? 27.75 3.096 6.355 1 61.47 5 HIS B C 1
ATOM 1662 O O . HIS B 1 5 ? 26.672 3.039 5.766 1 61.47 5 HIS B O 1
ATOM 1668 N N . ASN B 1 6 ? 28.75 3.275 5.707 1 75.31 6 ASN B N 1
ATOM 1669 C CA . ASN B 1 6 ? 28.938 2.9 4.312 1 75.31 6 ASN B CA 1
ATOM 1670 C C . ASN B 1 6 ? 28.484 1.468 4.047 1 75.31 6 ASN B C 1
ATOM 1672 O O . ASN B 1 6 ? 29.203 0.516 4.352 1 75.31 6 ASN B O 1
ATOM 1676 N N . ASP B 1 7 ? 27.219 1.244 3.795 1 86.44 7 ASP B N 1
ATOM 1677 C CA . ASP B 1 7 ? 26.719 -0.064 3.381 1 86.44 7 ASP B CA 1
ATOM 1678 C C . ASP B 1 7 ? 27.281 -0.46 2.018 1 86.44 7 ASP B C 1
ATOM 1680 O O . ASP B 1 7 ? 27.078 0.25 1.029 1 86.44 7 ASP B O 1
ATOM 1684 N N . GLN B 1 8 ? 28.047 -1.478 1.963 1 90.75 8 GLN B N 1
ATOM 1685 C CA . GLN B 1 8 ? 28.766 -1.882 0.758 1 90.75 8 GLN B CA 1
ATOM 1686 C C . GLN B 1 8 ? 27.797 -2.197 -0.378 1 90.75 8 GLN B C 1
ATOM 1688 O O . GLN B 1 8 ? 28.203 -2.256 -1.543 1 90.75 8 GLN B O 1
ATOM 1693 N N . PHE B 1 9 ? 26.594 -2.359 -0.078 1 91.75 9 PHE B N 1
ATOM 1694 C CA . PHE B 1 9 ? 25.656 -2.752 -1.113 1 91.75 9 PHE B CA 1
ATOM 1695 C C . PHE B 1 9 ? 24.875 -1.542 -1.623 1 91.75 9 PHE B C 1
ATOM 1697 O O . PHE B 1 9 ? 24.031 -1.67 -2.514 1 91.75 9 PHE B O 1
ATOM 1704 N N . ARG B 1 10 ? 25.188 -0.407 -1.046 1 95.94 10 ARG B N 1
ATOM 1705 C CA . ARG B 1 10 ? 24.5 0.797 -1.516 1 95.94 10 ARG B CA 1
ATOM 1706 C C . ARG B 1 10 ? 25.312 1.485 -2.613 1 95.94 10 ARG B C 1
ATOM 1708 O O . ARG B 1 10 ? 26.391 2.016 -2.357 1 95.94 10 ARG B O 1
ATOM 1715 N N . THR B 1 11 ? 24.781 1.498 -3.73 1 96.44 11 THR B N 1
ATOM 1716 C CA . THR B 1 11 ? 25.453 2.143 -4.859 1 96.44 11 THR B CA 1
ATOM 1717 C C . THR B 1 11 ? 24.531 3.176 -5.508 1 96.44 11 THR B C 1
ATOM 1719 O O . THR B 1 11 ? 24.984 4.23 -5.949 1 96.44 11 THR B O 1
ATOM 1722 N N . THR B 1 12 ? 23.219 2.918 -5.531 1 97.31 12 THR B N 1
ATOM 1723 C CA . THR B 1 12 ? 22.297 3.781 -6.254 1 97.31 12 THR B CA 1
ATOM 1724 C C . THR B 1 12 ? 21.25 4.375 -5.309 1 97.31 12 THR B C 1
ATOM 1726 O O . THR B 1 12 ? 20.703 5.445 -5.574 1 97.31 12 THR B O 1
ATOM 1729 N N . CYS B 1 13 ? 20.953 3.695 -4.242 1 98.5 13 CYS B N 1
ATOM 1730 C CA . CYS B 1 13 ? 19.875 4.117 -3.354 1 98.5 13 CYS B CA 1
ATOM 1731 C C . CYS B 1 13 ? 20.109 5.535 -2.848 1 98.5 13 CYS B C 1
ATOM 1733 O O . CYS B 1 13 ? 21.234 5.883 -2.463 1 98.5 13 CYS B O 1
ATOM 1735 N N . LEU B 1 14 ? 19.125 6.285 -2.775 1 98.62 14 LEU B N 1
ATOM 1736 C CA . LEU B 1 14 ? 19.25 7.711 -2.5 1 98.62 14 LEU B CA 1
ATOM 1737 C C . LEU B 1 14 ? 19.234 7.977 -0.998 1 98.62 14 LEU B C 1
ATOM 1739 O O . LEU B 1 14 ? 19.453 9.109 -0.563 1 98.62 14 LEU B O 1
ATOM 1743 N N . VAL B 1 15 ? 18.953 6.965 -0.176 1 98.19 15 VAL B N 1
ATOM 1744 C CA . VAL B 1 15 ? 19.062 7.035 1.277 1 98.19 15 VAL B CA 1
ATOM 1745 C C . VAL B 1 15 ? 19.875 5.852 1.794 1 98.19 15 VAL B C 1
ATOM 1747 O O . VAL B 1 15 ? 19.953 4.805 1.145 1 98.19 15 VAL B O 1
ATOM 1750 N N . PRO B 1 16 ? 20.5 5.969 2.891 1 97.38 16 PRO B N 1
ATOM 1751 C CA . PRO B 1 16 ? 21.281 4.836 3.408 1 97.38 16 PRO B CA 1
ATOM 1752 C C . PRO B 1 16 ? 20.391 3.693 3.895 1 97.38 16 PRO B C 1
ATOM 1754 O O . PRO B 1 16 ? 19.219 3.91 4.215 1 97.38 16 PRO B O 1
ATOM 1757 N N . TYR B 1 17 ? 20.984 2.506 3.848 1 97.12 17 TYR B N 1
ATOM 1758 C CA . TYR B 1 17 ? 20.344 1.404 4.559 1 97.12 17 TYR B CA 1
ATOM 1759 C C . TYR B 1 17 ? 20.672 1.442 6.043 1 97.12 17 TYR B C 1
ATOM 1761 O O . TYR B 1 17 ? 21.828 1.679 6.418 1 97.12 17 TYR B O 1
ATOM 1769 N N . PRO B 1 18 ? 19.719 1.297 6.871 1 95 18 PRO B N 1
ATOM 1770 C CA . PRO B 1 18 ? 20.047 1.268 8.297 1 95 18 PRO B CA 1
ATOM 1771 C C . PRO B 1 18 ? 20.797 -0 8.703 1 95 18 PRO B C 1
ATOM 1773 O O . PRO B 1 18 ? 20.609 -1.054 8.086 1 95 18 PRO B O 1
ATOM 1776 N N . SER B 1 19 ? 21.609 0.155 9.773 1 91 19 SER B N 1
ATOM 1777 C CA . SER B 1 19 ? 22.188 -1.026 10.398 1 91 19 SER B CA 1
ATOM 1778 C C . SER B 1 19 ? 21.156 -1.746 11.273 1 91 19 SER B C 1
ATOM 1780 O O . SER B 1 19 ? 20.469 -1.114 12.07 1 91 19 SER B O 1
ATOM 1782 N N . THR B 1 20 ? 21.125 -3.025 11.133 1 89.25 20 THR B N 1
ATOM 1783 C CA . THR B 1 20 ? 20.188 -3.793 11.93 1 89.25 20 THR B CA 1
ATOM 1784 C C . THR B 1 20 ? 20.438 -3.578 13.422 1 89.25 20 THR B C 1
ATOM 1786 O O . THR B 1 20 ? 19.5 -3.594 14.227 1 89.25 20 THR B O 1
ATOM 1789 N N . ASP B 1 21 ? 21.641 -3.297 13.797 1 88.81 21 ASP B N 1
ATOM 1790 C CA . ASP B 1 21 ? 22.016 -3.098 15.188 1 88.81 21 ASP B CA 1
ATOM 1791 C C . ASP B 1 21 ? 21.438 -1.794 15.734 1 88.81 21 ASP B C 1
ATOM 1793 O O . ASP B 1 21 ? 21.266 -1.642 16.953 1 88.81 21 ASP B O 1
ATOM 1797 N N . ASP B 1 22 ? 21.078 -0.913 14.828 1 88.25 22 ASP B N 1
ATOM 1798 C CA . ASP B 1 22 ? 20.578 0.397 15.234 1 88.25 22 ASP B CA 1
ATOM 1799 C C . ASP B 1 22 ? 19.062 0.396 15.32 1 88.25 22 ASP B C 1
ATOM 1801 O O . ASP B 1 22 ? 18.453 1.374 15.773 1 88.25 22 ASP B O 1
ATOM 1805 N N . LEU B 1 23 ? 18.484 -0.7 14.938 1 93.62 23 LEU B N 1
ATOM 1806 C CA . LEU B 1 23 ? 17.016 -0.758 14.906 1 93.62 23 LEU B CA 1
ATOM 1807 C C . LEU B 1 23 ? 16.469 -1.255 16.234 1 93.62 23 LEU B C 1
ATOM 1809 O O . LEU B 1 23 ? 17.109 -2.064 16.906 1 93.62 23 LEU B O 1
ATOM 1813 N N . PRO B 1 24 ? 15.32 -0.716 16.641 1 93.19 24 PRO B N 1
ATOM 1814 C CA . PRO B 1 24 ? 14.672 -1.267 17.828 1 93.19 24 PRO B CA 1
ATOM 1815 C C . PRO B 1 24 ? 14.422 -2.77 17.734 1 93.19 24 PRO B C 1
ATOM 1817 O O . PRO B 1 24 ? 14.211 -3.289 16.625 1 93.19 24 PRO B O 1
ATOM 1820 N N . PRO B 1 25 ? 14.383 -3.443 18.875 1 92.88 25 PRO B N 1
ATOM 1821 C CA . PRO B 1 25 ? 14.258 -4.902 18.875 1 92.88 25 PRO B CA 1
ATOM 1822 C C . PRO B 1 25 ? 13.039 -5.395 18.109 1 92.88 25 PRO B C 1
ATOM 1824 O O . PRO B 1 25 ? 13.125 -6.391 17.391 1 92.88 25 PRO B O 1
ATOM 1827 N N . LEU B 1 26 ? 11.969 -4.734 18.188 1 93.12 26 LEU B N 1
ATOM 1828 C CA . LEU B 1 26 ? 10.758 -5.148 17.484 1 93.12 26 LEU B CA 1
ATOM 1829 C C . LEU B 1 26 ? 10.977 -5.152 15.977 1 93.12 26 LEU B C 1
ATOM 1831 O O . LEU B 1 26 ? 10.539 -6.074 15.289 1 93.12 26 LEU B O 1
ATOM 1835 N N . LEU B 1 27 ? 11.633 -4.164 15.531 1 94.5 27 LEU B N 1
ATOM 1836 C CA . LEU B 1 27 ? 11.883 -4.055 14.094 1 94.5 27 LEU B CA 1
ATOM 1837 C C . LEU B 1 27 ? 12.883 -5.109 13.633 1 94.5 27 LEU B C 1
ATOM 1839 O O . LEU B 1 27 ? 12.742 -5.672 12.547 1 94.5 27 LEU B O 1
ATOM 1843 N N . ARG B 1 28 ? 13.875 -5.332 14.492 1 93.19 28 ARG B N 1
ATOM 1844 C CA . ARG B 1 28 ? 14.828 -6.387 14.172 1 93.19 28 ARG B CA 1
ATOM 1845 C C . ARG B 1 28 ? 14.125 -7.734 14.031 1 93.19 28 ARG B C 1
ATOM 1847 O O . ARG B 1 28 ? 14.422 -8.5 13.109 1 93.19 28 ARG B O 1
ATOM 1854 N N . ASP B 1 29 ? 13.195 -7.949 14.867 1 93.31 29 ASP B N 1
ATOM 1855 C CA . ASP B 1 29 ? 12.43 -9.188 14.82 1 93.31 29 ASP B CA 1
ATOM 1856 C C . ASP B 1 29 ? 11.57 -9.266 13.555 1 93.31 29 ASP B C 1
ATOM 1858 O O . ASP B 1 29 ? 11.477 -10.32 12.93 1 93.31 29 ASP B O 1
ATOM 1862 N N . LYS B 1 30 ? 10.953 -8.156 13.188 1 94.31 30 LYS B N 1
ATOM 1863 C CA . LYS B 1 30 ? 10.07 -8.133 12.031 1 94.31 30 LYS B CA 1
ATOM 1864 C C . LYS B 1 30 ? 10.859 -8.32 10.734 1 94.31 30 LYS B C 1
ATOM 1866 O O . LYS B 1 30 ? 10.344 -8.891 9.766 1 94.31 30 LYS B O 1
ATOM 1871 N N . LEU B 1 31 ? 12.109 -7.898 10.758 1 94.31 31 LEU B N 1
ATOM 1872 C CA . LEU B 1 31 ? 12.938 -8.062 9.57 1 94.31 31 LEU B CA 1
ATOM 1873 C C . LEU B 1 31 ? 13.234 -9.539 9.312 1 94.31 31 LEU B C 1
ATOM 1875 O O . LEU B 1 31 ? 13.664 -9.906 8.219 1 94.31 31 LEU B O 1
ATOM 1879 N N . ASN B 1 32 ? 12.906 -10.414 10.281 1 91.38 32 ASN B N 1
ATOM 1880 C CA . ASN B 1 32 ? 13.18 -11.844 10.164 1 91.38 32 ASN B CA 1
ATOM 1881 C C . ASN B 1 32 ? 12.047 -12.57 9.445 1 91.38 32 ASN B C 1
ATOM 1883 O O . ASN B 1 32 ? 11.961 -13.797 9.492 1 91.38 32 ASN B O 1
ATOM 1887 N N . ILE B 1 33 ? 11.148 -11.883 8.797 1 90.12 33 ILE B N 1
ATOM 1888 C CA . ILE B 1 33 ? 10.125 -12.5 7.965 1 90.12 33 ILE B CA 1
ATOM 1889 C C . ILE B 1 33 ? 10.789 -13.281 6.832 1 90.12 33 ILE B C 1
ATOM 1891 O O . ILE B 1 33 ? 10.172 -14.172 6.242 1 90.12 33 ILE B O 1
ATOM 1895 N N . LEU B 1 34 ? 11.992 -12.914 6.469 1 91.88 34 LEU B N 1
ATOM 1896 C CA . LEU B 1 34 ? 12.883 -13.688 5.609 1 91.88 34 LEU B CA 1
ATOM 1897 C C . LEU B 1 34 ? 14.227 -13.922 6.285 1 91.88 34 LEU B C 1
ATOM 1899 O O . LEU B 1 34 ? 14.75 -13.031 6.961 1 91.88 34 LEU B O 1
ATOM 1903 N N . PRO B 1 35 ? 14.781 -15.047 6.074 1 91.38 35 PRO B N 1
ATOM 1904 C CA . PRO B 1 35 ? 16.047 -15.367 6.73 1 91.38 35 PRO B CA 1
ATOM 1905 C C . PRO B 1 35 ? 17.266 -14.852 5.949 1 91.38 35 PRO B C 1
ATOM 1907 O O . PRO B 1 35 ? 18.328 -15.477 5.977 1 91.38 35 PRO B O 1
ATOM 1910 N N . PHE B 1 36 ? 17.109 -13.898 5.125 1 93.75 36 PHE B N 1
ATOM 1911 C CA . PHE B 1 36 ? 18.172 -13.266 4.363 1 93.75 36 PHE B CA 1
ATOM 1912 C C . PHE B 1 36 ? 17.875 -11.797 4.117 1 93.75 36 PHE B C 1
ATOM 1914 O O . PHE B 1 36 ? 16.719 -11.367 4.238 1 93.75 36 PHE B O 1
ATOM 1921 N N . ARG B 1 37 ? 18.859 -11.094 3.789 1 93.44 37 ARG B N 1
ATOM 1922 C CA . ARG B 1 37 ? 18.766 -9.648 3.615 1 93.44 37 ARG B CA 1
ATOM 1923 C C . ARG B 1 37 ? 18 -9.297 2.348 1 93.44 37 ARG B C 1
ATOM 1925 O O . ARG B 1 37 ? 18.219 -9.891 1.292 1 93.44 37 ARG B O 1
ATOM 1932 N N . ARG B 1 38 ? 17.078 -8.414 2.424 1 96.75 38 ARG B N 1
ATOM 1933 C CA . ARG B 1 38 ? 16.469 -7.684 1.322 1 96.75 38 ARG B CA 1
ATOM 1934 C C . ARG B 1 38 ? 16.578 -6.18 1.531 1 96.75 38 ARG B C 1
ATOM 1936 O O . ARG B 1 38 ? 16.141 -5.652 2.557 1 96.75 38 ARG B O 1
ATOM 1943 N N . ASN B 1 39 ? 17.125 -5.488 0.597 1 98 39 ASN B N 1
ATOM 1944 C CA . ASN B 1 39 ? 17.375 -4.055 0.721 1 98 39 ASN B CA 1
ATOM 1945 C C . ASN B 1 39 ? 16.062 -3.285 0.896 1 98 39 ASN B C 1
ATOM 1947 O O . ASN B 1 39 ? 16.016 -2.303 1.638 1 98 39 ASN B O 1
ATOM 1951 N N . ILE B 1 40 ? 14.992 -3.742 0.249 1 98.69 40 ILE B N 1
ATOM 1952 C CA . ILE B 1 40 ? 13.711 -3.049 0.349 1 98.69 40 ILE B CA 1
ATOM 1953 C C . ILE B 1 40 ? 13.18 -3.158 1.774 1 98.69 40 ILE B C 1
ATOM 1955 O O . ILE B 1 40 ? 12.562 -2.221 2.287 1 98.69 40 ILE B O 1
ATOM 1959 N N . LEU B 1 41 ? 13.43 -4.266 2.457 1 98.31 41 LEU B N 1
ATOM 1960 C CA . LEU B 1 41 ? 12.969 -4.414 3.834 1 98.31 41 LEU B CA 1
ATOM 1961 C C . LEU B 1 41 ? 13.758 -3.508 4.773 1 98.31 41 LEU B C 1
ATOM 1963 O O . LEU B 1 41 ? 13.195 -2.92 5.695 1 98.31 41 LEU B O 1
ATOM 1967 N N . LEU B 1 42 ? 15.031 -3.369 4.516 1 97.38 42 LEU B N 1
ATOM 1968 C CA . LEU B 1 42 ? 15.844 -2.436 5.285 1 97.38 42 LEU B CA 1
ATOM 1969 C C . LEU B 1 42 ? 15.391 -0.999 5.055 1 97.38 42 LEU B C 1
ATOM 1971 O O . LEU B 1 42 ? 15.344 -0.199 5.992 1 97.38 42 LEU B O 1
ATOM 1975 N N . THR B 1 43 ? 15.07 -0.686 3.809 1 98.38 43 THR B N 1
ATOM 1976 C CA . THR B 1 43 ? 14.586 0.65 3.475 1 98.38 43 THR B CA 1
ATOM 1977 C C . THR B 1 43 ? 13.32 0.976 4.254 1 98.38 43 THR B C 1
ATOM 1979 O O . THR B 1 43 ? 13.203 2.055 4.84 1 98.38 43 THR B O 1
ATOM 1982 N N . ILE B 1 44 ? 12.43 0.027 4.336 1 98.69 44 ILE B N 1
ATOM 1983 C CA . ILE B 1 44 ? 11.156 0.185 5.031 1 98.69 44 ILE B CA 1
ATOM 1984 C C . ILE B 1 44 ? 11.406 0.443 6.516 1 98.69 44 ILE B C 1
ATOM 1986 O O . ILE B 1 44 ? 10.688 1.217 7.148 1 98.69 44 ILE B O 1
ATOM 1990 N N . ALA B 1 45 ? 12.477 -0.074 7.051 1 97.88 45 ALA B N 1
ATOM 1991 C CA . ALA B 1 45 ? 12.773 -0.042 8.477 1 97.88 45 ALA B CA 1
ATOM 1992 C C . ALA B 1 45 ? 13.086 1.378 8.945 1 97.88 45 ALA B C 1
ATOM 1994 O O . ALA B 1 45 ? 13.102 1.655 10.148 1 97.88 45 ALA B O 1
ATOM 1995 N N . HIS B 1 46 ? 13.289 2.303 8.008 1 97.69 46 HIS B N 1
ATOM 1996 C CA . HIS B 1 46 ? 13.516 3.693 8.383 1 97.69 46 HIS B CA 1
ATOM 1997 C C . HIS B 1 46 ? 12.297 4.285 9.078 1 97.69 46 HIS B C 1
ATOM 1999 O O . HIS B 1 46 ? 12.43 5.152 9.945 1 97.69 46 HIS B O 1
ATOM 2005 N N . SER B 1 47 ? 11.102 3.865 8.648 1 97.88 47 SER B N 1
ATOM 2006 C CA . SER B 1 47 ? 9.891 4.336 9.312 1 97.88 47 SER B CA 1
ATOM 2007 C C . SER B 1 47 ? 9.562 3.498 10.539 1 97.88 47 SER B C 1
ATOM 2009 O O . SER B 1 47 ? 8.672 2.648 10.5 1 97.88 47 SER B O 1
ATOM 2011 N N . ARG B 1 48 ? 10.141 3.824 11.602 1 95.44 48 ARG B N 1
ATOM 2012 C CA . ARG B 1 48 ? 10.203 2.938 12.758 1 95.44 48 ARG B CA 1
ATOM 2013 C C . ARG B 1 48 ? 8.805 2.629 13.289 1 95.44 48 ARG B C 1
ATOM 2015 O O . ARG B 1 48 ? 8.539 1.514 13.742 1 95.44 48 ARG B O 1
ATOM 2022 N N . GLY B 1 49 ? 7.918 3.531 13.234 1 96.56 49 GLY B N 1
ATOM 2023 C CA . GLY B 1 49 ? 6.586 3.312 13.773 1 96.56 49 GLY B CA 1
ATOM 2024 C C . GLY B 1 49 ? 5.68 2.531 12.836 1 96.56 49 GLY B C 1
ATOM 2025 O O . GLY B 1 49 ? 4.875 1.711 13.281 1 96.56 49 GLY B O 1
ATOM 2026 N N . LEU B 1 50 ? 5.836 2.691 11.484 1 98.44 50 LEU B N 1
ATOM 2027 C CA . LEU B 1 50 ? 4.957 2.049 10.516 1 98.44 50 LEU B CA 1
ATOM 2028 C C . LEU B 1 50 ? 5.543 0.726 10.039 1 98.44 50 LEU B C 1
ATOM 2030 O O . LEU B 1 50 ? 4.805 -0.205 9.703 1 98.44 50 LEU B O 1
ATOM 2034 N N . ALA B 1 51 ? 6.844 0.619 10.117 1 98.56 51 ALA B N 1
ATOM 2035 C CA . ALA B 1 51 ? 7.562 -0.49 9.492 1 98.56 51 ALA B CA 1
ATOM 2036 C C . ALA B 1 51 ? 7.113 -1.828 10.078 1 98.56 51 ALA B C 1
ATOM 2038 O O . ALA B 1 51 ? 6.879 -2.787 9.336 1 98.56 51 ALA B O 1
ATOM 2039 N N . PRO B 1 52 ? 6.934 -1.931 11.422 1 98 52 PRO B N 1
ATOM 2040 C CA . PRO B 1 52 ? 6.531 -3.242 11.938 1 98 52 PRO B CA 1
ATOM 2041 C C . PRO B 1 52 ? 5.215 -3.734 11.328 1 98 52 PRO B C 1
ATOM 2043 O O . PRO B 1 52 ? 5.07 -4.93 11.055 1 98 52 PRO B O 1
ATOM 2046 N N . HIS B 1 53 ? 4.332 -2.873 11.078 1 98.25 53 HIS B N 1
ATOM 2047 C CA . HIS B 1 53 ? 3.033 -3.244 10.531 1 98.25 53 HIS B CA 1
ATOM 2048 C C . HIS B 1 53 ? 3.137 -3.586 9.047 1 98.25 53 HIS B C 1
ATOM 2050 O O . HIS B 1 53 ? 2.541 -4.562 8.594 1 98.25 53 HIS B O 1
ATOM 2056 N N . LEU B 1 54 ? 3.91 -2.752 8.32 1 98.88 54 LEU B N 1
ATOM 2057 C CA . LEU B 1 54 ? 4.086 -3.025 6.895 1 98.88 54 LEU B CA 1
ATOM 2058 C C . LEU B 1 54 ? 4.844 -4.332 6.684 1 98.88 54 LEU B C 1
ATOM 2060 O O . LEU B 1 54 ? 4.48 -5.133 5.82 1 98.88 54 LEU B O 1
ATOM 2064 N N . LEU B 1 55 ? 5.859 -4.535 7.496 1 98.56 55 LEU B N 1
ATOM 2065 C CA . LEU B 1 55 ? 6.609 -5.781 7.402 1 98.56 55 LEU B CA 1
ATOM 2066 C C . LEU B 1 55 ? 5.738 -6.973 7.793 1 98.56 55 LEU B C 1
ATOM 2068 O O . LEU B 1 55 ? 5.871 -8.055 7.227 1 98.56 55 LEU B O 1
ATOM 2072 N N . GLY B 1 56 ? 4.828 -6.785 8.75 1 98.12 56 GLY B N 1
ATOM 2073 C CA . GLY B 1 56 ? 3.855 -7.82 9.07 1 98.12 56 GLY B CA 1
ATOM 2074 C C . GLY B 1 56 ? 2.941 -8.156 7.91 1 98.12 56 GLY B C 1
ATOM 2075 O O . GLY B 1 56 ? 2.648 -9.336 7.664 1 98.12 56 GLY B O 1
ATOM 2076 N N . LEU B 1 57 ? 2.508 -7.199 7.227 1 98.81 57 LEU B N 1
ATOM 2077 C CA . LEU B 1 57 ? 1.648 -7.391 6.062 1 98.81 57 LEU B CA 1
ATOM 2078 C C . LEU B 1 57 ? 2.391 -8.125 4.953 1 98.81 57 LEU B C 1
ATOM 2080 O O . LEU B 1 57 ? 1.85 -9.055 4.352 1 98.81 57 LEU B O 1
ATOM 2084 N N . ILE B 1 58 ? 3.658 -7.719 4.707 1 98.75 58 ILE B N 1
ATOM 2085 C CA . ILE B 1 58 ? 4.488 -8.391 3.711 1 98.75 58 ILE B CA 1
ATOM 2086 C C . ILE B 1 58 ? 4.715 -9.844 4.121 1 98.75 58 ILE B C 1
ATOM 2088 O O . ILE B 1 58 ? 4.582 -10.75 3.299 1 98.75 58 ILE B O 1
ATOM 2092 N N . GLY B 1 59 ? 4.984 -10.062 5.371 1 98.06 59 GLY B N 1
ATOM 2093 C CA . GLY B 1 59 ? 5.141 -11.414 5.871 1 98.06 59 GLY B CA 1
ATOM 2094 C C . GLY B 1 59 ? 3.896 -12.266 5.703 1 98.06 59 GLY B C 1
ATOM 2095 O O . GLY B 1 59 ? 3.986 -13.461 5.422 1 98.06 59 GLY B O 1
ATOM 2096 N N . ALA B 1 60 ? 2.75 -11.68 5.879 1 98.06 60 ALA B N 1
ATOM 2097 C CA . ALA B 1 60 ? 1.488 -12.391 5.707 1 98.06 60 ALA B CA 1
ATOM 2098 C C . ALA B 1 60 ? 1.293 -12.812 4.254 1 98.06 60 ALA B C 1
ATOM 2100 O O . ALA B 1 60 ? 0.691 -13.859 3.979 1 98.06 60 ALA B O 1
ATOM 2101 N N . CYS B 1 61 ? 1.793 -12.055 3.291 1 98.12 61 CYS B N 1
ATOM 2102 C CA . CYS B 1 61 ? 1.744 -12.438 1.885 1 98.12 61 CYS B CA 1
ATOM 2103 C C . CYS B 1 61 ? 2.557 -13.703 1.634 1 98.12 61 CYS B C 1
ATOM 2105 O O . CYS B 1 61 ? 2.213 -14.508 0.765 1 98.12 61 CYS B O 1
ATOM 2107 N N . PHE B 1 62 ? 3.602 -13.906 2.412 1 97.88 62 PHE B N 1
ATOM 2108 C CA . PHE B 1 62 ? 4.492 -15.047 2.236 1 97.88 62 PHE B CA 1
ATOM 2109 C C . PHE B 1 62 ? 3.902 -16.297 2.867 1 97.88 62 PHE B C 1
ATOM 2111 O O . PHE B 1 62 ? 4.297 -17.422 2.525 1 97.88 62 PHE B O 1
ATOM 2118 N N . ASP B 1 63 ? 3.027 -16.078 3.791 1 97.38 63 ASP B N 1
ATOM 2119 C CA . ASP B 1 63 ? 2.549 -17.156 4.668 1 97.38 63 ASP B CA 1
ATOM 2120 C C . ASP B 1 63 ? 1.245 -17.75 4.145 1 97.38 63 ASP B C 1
ATOM 2122 O O . ASP B 1 63 ? 0.18 -17.141 4.281 1 97.38 63 ASP B O 1
ATOM 2126 N N . GLY B 1 64 ? 1.271 -19 3.682 1 97.31 64 GLY B N 1
ATOM 2127 C CA . GLY B 1 64 ? 0.124 -19.672 3.086 1 97.31 64 GLY B CA 1
ATOM 2128 C C . GLY B 1 64 ? -0.977 -19.969 4.086 1 97.31 64 GLY B C 1
ATOM 2129 O O . GLY B 1 64 ? -2.105 -20.281 3.697 1 97.31 64 GLY B O 1
ATOM 2130 N N . THR B 1 65 ? -0.709 -19.797 5.371 1 97.06 65 THR B N 1
ATOM 2131 C CA . THR B 1 65 ? -1.758 -19.953 6.371 1 97.06 65 THR B CA 1
ATOM 2132 C C . THR B 1 65 ? -2.512 -18.641 6.574 1 97.06 65 THR B C 1
ATOM 2134 O O . THR B 1 65 ? -3.582 -18.625 7.188 1 97.06 65 THR B O 1
ATOM 2137 N N . GLN B 1 66 ? -1.995 -17.594 6.008 1 97.06 66 GLN B N 1
ATOM 2138 C CA . GLN B 1 66 ? -2.645 -16.281 6.102 1 97.06 66 GLN B CA 1
ATOM 2139 C C . GLN B 1 66 ? -3.104 -15.797 4.73 1 97.06 66 GLN B C 1
ATOM 2141 O O . GLN B 1 66 ? -4.234 -15.336 4.578 1 97.06 66 GLN B O 1
ATOM 2146 N N . ARG B 1 67 ? -2.25 -15.891 3.783 1 98.12 67 ARG B N 1
ATOM 2147 C CA . ARG B 1 67 ?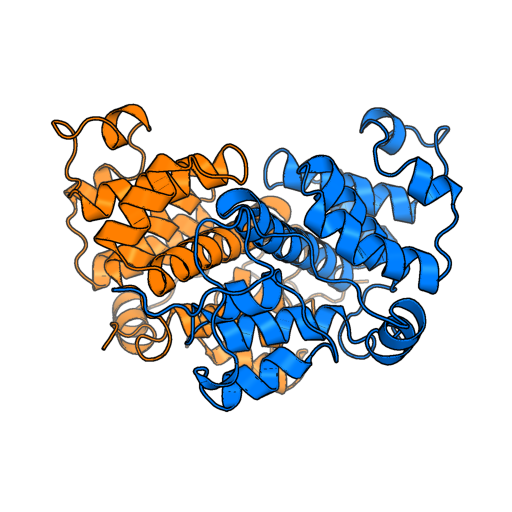 -2.613 -15.547 2.414 1 98.12 67 ARG B CA 1
ATOM 2148 C C . ARG B 1 67 ? -3.635 -16.531 1.854 1 98.12 67 ARG B C 1
ATOM 2150 O O . ARG B 1 67 ? -3.389 -17.734 1.821 1 98.12 67 ARG B O 1
ATOM 2157 N N . GLY B 1 68 ? -4.699 -16.016 1.357 1 98.06 68 GLY B N 1
ATOM 2158 C CA . GLY B 1 68 ? -5.742 -16.875 0.795 1 98.06 68 GLY B CA 1
ATOM 2159 C C . GLY B 1 68 ? -5.484 -17.25 -0.652 1 98.06 68 GLY B C 1
ATOM 2160 O O . GLY B 1 68 ? -5.836 -18.344 -1.083 1 98.06 68 GLY B O 1
ATOM 2161 N N . LEU B 1 69 ? -4.867 -16.422 -1.4 1 98.5 69 LEU B N 1
ATOM 2162 C CA . LEU B 1 69 ? -4.555 -16.688 -2.801 1 98.5 69 LEU B CA 1
ATOM 2163 C C . LEU B 1 69 ? -3.52 -17.797 -2.924 1 98.5 69 LEU B C 1
ATOM 2165 O O . LEU B 1 69 ? -2.543 -17.828 -2.17 1 98.5 69 LEU B O 1
ATOM 2169 N N . PRO B 1 70 ? -3.738 -18.703 -3.838 1 98.31 70 PRO B N 1
ATOM 2170 C CA . PRO B 1 70 ? -2.658 -19.641 -4.148 1 98.31 70 PRO B CA 1
ATOM 2171 C C . PRO B 1 70 ? -1.355 -18.938 -4.527 1 98.31 70 PRO B C 1
ATOM 2173 O O . PRO B 1 70 ? -1.381 -17.844 -5.094 1 98.31 70 PRO B O 1
ATOM 2176 N N . THR B 1 71 ? -0.249 -19.609 -4.25 1 98.19 71 THR B N 1
ATOM 2177 C CA . THR B 1 71 ? 1.079 -19.031 -4.438 1 98.19 71 THR B CA 1
ATOM 2178 C C . THR B 1 71 ? 1.252 -18.516 -5.863 1 98.19 71 THR B C 1
ATOM 2180 O O . THR B 1 71 ? 1.73 -17.406 -6.07 1 98.19 71 THR B O 1
ATOM 2183 N N . LEU B 1 72 ? 0.79 -19.266 -6.801 1 98.5 72 LEU B N 1
ATOM 2184 C CA . LEU B 1 72 ? 1.06 -18.891 -8.188 1 98.5 72 LEU B CA 1
ATOM 2185 C C . LEU B 1 72 ? 0.137 -17.766 -8.633 1 98.5 72 LEU B C 1
ATOM 2187 O O . LEU B 1 72 ? 0.507 -16.953 -9.492 1 98.5 72 LEU B O 1
ATOM 2191 N N . ASP B 1 73 ? -1.14 -17.625 -8.031 1 98.75 73 ASP B N 1
ATOM 2192 C CA . ASP B 1 73 ? -1.961 -16.453 -8.266 1 98.75 73 ASP B CA 1
ATOM 2193 C C . ASP B 1 73 ? -1.271 -15.188 -7.75 1 98.75 73 ASP B C 1
ATOM 2195 O O . ASP B 1 73 ? -1.21 -14.172 -8.445 1 98.75 73 ASP B O 1
ATOM 2199 N N . TRP B 1 74 ? -0.753 -15.352 -6.551 1 98.81 74 TRP B N 1
ATOM 2200 C CA . TRP B 1 74 ? -0.008 -14.266 -5.922 1 98.81 74 TRP B CA 1
ATOM 2201 C C . TRP B 1 74 ? 1.178 -13.844 -6.785 1 98.81 74 TRP B C 1
ATOM 2203 O O . TRP B 1 74 ? 1.354 -12.664 -7.078 1 98.81 74 TRP B O 1
ATOM 2213 N N . GLN B 1 75 ? 1.935 -14.758 -7.277 1 98.88 75 GLN B N 1
ATOM 2214 C CA . GLN B 1 75 ? 3.137 -14.414 -8.031 1 98.88 75 GLN B CA 1
ATOM 2215 C C . GLN B 1 75 ? 2.785 -13.867 -9.414 1 98.88 75 GLN B C 1
ATOM 2217 O O . GLN B 1 75 ? 3.482 -13 -9.938 1 98.88 75 GLN B O 1
ATOM 2222 N N . LEU B 1 76 ? 1.644 -14.383 -10 1 98.94 76 LEU B N 1
ATOM 2223 C CA . LEU B 1 76 ? 1.19 -13.805 -11.266 1 98.94 76 LEU B CA 1
ATOM 2224 C C . LEU B 1 76 ? 0.879 -12.32 -11.102 1 98.94 76 LEU B C 1
ATOM 2226 O O . LEU B 1 76 ? 1.299 -11.5 -11.922 1 98.94 76 LEU B O 1
ATOM 2230 N N . ILE B 1 77 ? 0.221 -11.961 -10.031 1 98.94 77 ILE B N 1
ATOM 2231 C CA . ILE B 1 77 ? -0.139 -10.578 -9.727 1 98.94 77 ILE B CA 1
ATOM 2232 C C . ILE B 1 77 ? 1.126 -9.742 -9.539 1 98.94 77 ILE B C 1
ATOM 2234 O O . ILE B 1 77 ? 1.261 -8.664 -10.117 1 98.94 77 ILE B O 1
ATOM 2238 N N . VAL B 1 78 ? 2.076 -10.258 -8.812 1 98.94 78 VAL B N 1
ATOM 2239 C CA . VAL B 1 78 ? 3.266 -9.5 -8.43 1 98.94 78 VAL B CA 1
ATOM 2240 C C . VAL B 1 78 ? 4.164 -9.297 -9.648 1 98.94 78 VAL B C 1
ATOM 2242 O O . VAL B 1 78 ? 4.664 -8.195 -9.875 1 98.94 78 VAL B O 1
ATOM 2245 N N . LEU B 1 79 ? 4.352 -10.375 -10.398 1 98.94 79 LEU B N 1
ATOM 2246 C CA . LEU B 1 79 ? 5.223 -10.266 -11.57 1 98.94 79 LEU B CA 1
ATOM 2247 C C . LEU B 1 79 ? 4.617 -9.336 -12.609 1 98.94 79 LEU B C 1
ATOM 2249 O O . LEU B 1 79 ? 5.332 -8.555 -13.242 1 98.94 79 LEU B O 1
ATOM 2253 N N . ARG B 1 80 ? 3.289 -9.422 -12.812 1 99 80 ARG B N 1
ATOM 2254 C CA . ARG B 1 80 ? 2.627 -8.508 -13.734 1 99 80 ARG B CA 1
ATOM 2255 C C . ARG B 1 80 ? 2.727 -7.066 -13.25 1 99 80 ARG B C 1
ATOM 2257 O O . ARG B 1 80 ? 3.018 -6.16 -14.031 1 99 80 ARG B O 1
ATOM 2264 N N . THR B 1 81 ? 2.51 -6.848 -11.961 1 98.94 81 THR B N 1
ATOM 2265 C CA . THR B 1 81 ? 2.607 -5.516 -11.367 1 98.94 81 THR B CA 1
ATOM 2266 C C . THR B 1 81 ? 4.008 -4.941 -11.547 1 98.94 81 THR B C 1
ATOM 2268 O O . THR B 1 81 ? 4.164 -3.818 -12.031 1 98.94 81 THR B O 1
ATOM 2271 N N . ALA B 1 82 ? 4.996 -5.746 -11.188 1 98.94 82 ALA B N 1
ATOM 2272 C CA . ALA B 1 82 ? 6.383 -5.305 -11.305 1 98.94 82 ALA B CA 1
ATOM 2273 C C . ALA B 1 82 ? 6.727 -4.973 -12.758 1 98.94 82 ALA B C 1
ATOM 2275 O O . ALA B 1 82 ? 7.426 -3.992 -13.023 1 98.94 82 ALA B O 1
ATOM 2276 N N . THR B 1 83 ? 6.223 -5.781 -13.641 1 98.94 83 THR B N 1
ATOM 2277 C CA . THR B 1 83 ? 6.504 -5.602 -15.055 1 98.94 83 THR B CA 1
ATOM 2278 C C . THR B 1 83 ? 5.859 -4.324 -15.578 1 98.94 83 THR B C 1
ATOM 2280 O O . THR B 1 83 ? 6.523 -3.498 -16.203 1 98.94 83 THR B O 1
ATOM 2283 N N . VAL B 1 84 ? 4.582 -4.113 -15.289 1 98.81 84 VAL B N 1
ATOM 2284 C CA . VAL B 1 84 ? 3.842 -2.951 -15.773 1 98.81 84 VAL B CA 1
ATOM 2285 C C . VAL B 1 84 ? 4.461 -1.674 -15.211 1 98.81 84 VAL B C 1
ATOM 2287 O O . VAL B 1 84 ? 4.555 -0.662 -15.906 1 98.81 84 VAL B O 1
ATOM 2290 N N . LEU B 1 85 ? 4.965 -1.751 -13.992 1 98.81 85 LEU B N 1
ATOM 2291 C CA . LEU B 1 85 ? 5.508 -0.573 -13.32 1 98.81 85 LEU B CA 1
ATOM 2292 C C . LEU B 1 85 ? 6.996 -0.417 -13.617 1 98.81 85 LEU B C 1
ATOM 2294 O O . LEU B 1 85 ? 7.641 0.502 -13.109 1 98.81 85 LEU B O 1
ATOM 2298 N N . LYS B 1 86 ? 7.555 -1.328 -14.375 1 98.62 86 LYS B N 1
ATOM 2299 C CA . LYS B 1 86 ? 8.984 -1.327 -14.672 1 98.62 86 LYS B CA 1
ATOM 2300 C C . LYS B 1 86 ? 9.812 -1.301 -13.391 1 98.62 86 LYS B C 1
ATOM 2302 O O . LYS B 1 86 ? 10.766 -0.52 -13.281 1 98.62 86 LYS B O 1
ATOM 2307 N N . ALA B 1 87 ? 9.352 -2.025 -12.43 1 98.81 87 ALA B N 1
ATOM 2308 C CA . ALA B 1 87 ? 10.07 -2.211 -11.172 1 98.81 87 ALA B CA 1
ATOM 2309 C C . ALA B 1 87 ? 10.938 -3.467 -11.219 1 98.81 87 ALA B C 1
ATOM 2311 O O . ALA B 1 87 ? 10.578 -4.5 -10.648 1 98.81 87 ALA B O 1
ATOM 2312 N N . LYS B 1 88 ? 12.125 -3.344 -11.766 1 98.5 88 LYS B N 1
ATOM 2313 C CA . LYS B 1 88 ? 12.984 -4.488 -12.039 1 98.5 88 LYS B CA 1
ATOM 2314 C C . LYS B 1 88 ? 13.375 -5.207 -10.75 1 98.5 88 LYS B C 1
ATOM 2316 O O . LYS B 1 88 ? 13.336 -6.438 -10.688 1 98.5 88 LYS B O 1
ATOM 2321 N N . TYR B 1 89 ? 13.758 -4.504 -9.742 1 98.75 89 TYR B N 1
ATOM 2322 C CA . TYR B 1 89 ? 14.133 -5.113 -8.477 1 98.75 89 TYR B CA 1
ATOM 2323 C C . TYR B 1 89 ? 13.016 -5.984 -7.934 1 98.75 89 TYR B C 1
ATOM 2325 O O . TYR B 1 89 ? 13.258 -7.102 -7.465 1 98.75 89 TYR B O 1
ATOM 2333 N N . GLU B 1 90 ? 11.805 -5.449 -7.996 1 98.88 90 GLU B N 1
ATOM 2334 C CA . GLU B 1 90 ? 10.641 -6.188 -7.516 1 98.88 90 GLU B CA 1
ATOM 2335 C C . GLU B 1 90 ? 10.422 -7.465 -8.32 1 98.88 90 GLU B C 1
ATOM 2337 O O . GLU B 1 90 ? 10.125 -8.516 -7.758 1 98.88 90 GLU B O 1
ATOM 2342 N N . TYR B 1 91 ? 10.539 -7.363 -9.641 1 98.88 91 TYR B N 1
ATOM 2343 C CA . TYR B 1 91 ? 10.43 -8.539 -10.492 1 98.88 91 TYR B CA 1
ATOM 2344 C C . TYR B 1 91 ? 11.492 -9.57 -10.141 1 98.88 91 TYR B C 1
ATOM 2346 O O . TYR B 1 91 ? 11.18 -10.75 -9.961 1 98.88 91 TYR B O 1
ATOM 2354 N N . ASP B 1 92 ? 12.703 -9.109 -9.93 1 98.5 92 ASP B N 1
ATOM 2355 C CA . ASP B 1 92 ? 13.836 -9.992 -9.688 1 98.5 92 ASP B CA 1
ATOM 2356 C C . ASP B 1 92 ? 13.703 -10.703 -8.344 1 98.5 92 ASP B C 1
ATOM 2358 O O . ASP B 1 92 ? 14.133 -11.844 -8.188 1 98.5 92 ASP B O 1
ATOM 2362 N N . VAL B 1 93 ? 13.125 -10.047 -7.398 1 98.31 93 VAL B N 1
ATOM 2363 C CA . VAL B 1 93 ? 12.945 -10.609 -6.062 1 98.31 93 VAL B CA 1
ATOM 2364 C C . VAL B 1 93 ? 11.867 -11.688 -6.098 1 98.31 93 VAL B C 1
ATOM 2366 O O . VAL B 1 93 ? 11.953 -12.688 -5.375 1 98.31 93 VAL B O 1
ATOM 2369 N N . ASN B 1 94 ? 10.867 -11.609 -7.008 1 98.75 94 ASN B N 1
ATOM 2370 C CA . ASN B 1 94 ? 9.703 -12.484 -6.949 1 98.75 94 ASN B CA 1
ATOM 2371 C C . ASN B 1 94 ? 9.781 -13.594 -7.992 1 98.75 94 ASN B C 1
ATOM 2373 O O . ASN B 1 94 ? 9.188 -14.664 -7.82 1 98.75 94 ASN B O 1
ATOM 2377 N N . LEU B 1 95 ? 10.586 -13.391 -9.047 1 98.69 95 LEU B N 1
ATOM 2378 C CA . LEU B 1 95 ? 10.703 -14.391 -10.102 1 98.69 95 LEU B CA 1
ATOM 2379 C C . LEU B 1 95 ? 11.172 -15.727 -9.531 1 98.69 95 LEU B C 1
ATOM 2381 O O . LEU B 1 95 ? 10.586 -16.766 -9.836 1 98.69 95 LEU B O 1
ATOM 2385 N N . PRO B 1 96 ? 12.164 -15.758 -8.633 1 98.44 96 PRO B N 1
ATOM 2386 C CA . PRO B 1 96 ? 12.594 -17.047 -8.078 1 98.44 96 PRO B CA 1
ATOM 2387 C C . PRO B 1 96 ? 11.492 -17.75 -7.281 1 98.44 96 PRO B C 1
ATOM 2389 O O . PRO B 1 96 ? 11.445 -18.969 -7.23 1 98.44 96 PRO B O 1
ATOM 2392 N N . VAL B 1 97 ? 10.586 -16.984 -6.668 1 98.44 97 VAL B N 1
ATOM 2393 C CA . VAL B 1 97 ? 9.469 -17.594 -5.961 1 98.44 97 VAL B CA 1
ATOM 2394 C C . VAL B 1 97 ? 8.562 -18.328 -6.957 1 98.44 97 VAL B C 1
ATOM 2396 O O . VAL B 1 97 ? 8.188 -19.484 -6.727 1 98.44 97 VAL B O 1
ATOM 2399 N N . ALA B 1 98 ? 8.234 -17.656 -8.109 1 98.62 98 ALA B N 1
ATOM 2400 C CA . ALA B 1 98 ? 7.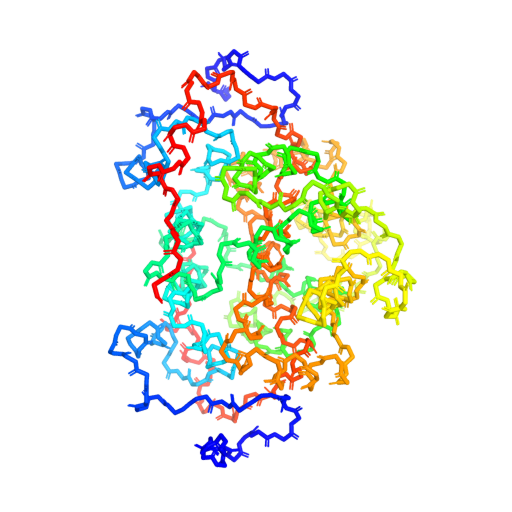43 -18.281 -9.156 1 98.62 98 ALA B CA 1
ATOM 2401 C C . ALA B 1 98 ? 8.094 -19.547 -9.68 1 98.62 98 ALA B C 1
ATOM 2403 O O . ALA B 1 98 ? 7.43 -20.562 -9.922 1 98.62 98 ALA B O 1
ATOM 2404 N N . GLU B 1 99 ? 9.383 -19.484 -9.781 1 98.5 99 GLU B N 1
ATOM 2405 C CA . GLU B 1 99 ? 10.141 -20.625 -10.289 1 98.5 99 GLU B CA 1
ATOM 2406 C C . GLU B 1 99 ? 10.141 -21.781 -9.297 1 98.5 99 GLU B C 1
ATOM 2408 O O . GLU B 1 99 ? 9.938 -22.938 -9.688 1 98.5 99 GLU B O 1
ATOM 2413 N N . VAL B 1 100 ? 10.344 -21.5 -8.07 1 97.81 100 VAL B N 1
ATOM 2414 C CA . VAL B 1 100 ? 10.383 -22.5 -7.008 1 97.81 100 VAL B CA 1
ATOM 2415 C C . VAL B 1 100 ? 9.047 -23.234 -6.945 1 97.81 100 VAL B C 1
ATOM 2417 O O . VAL B 1 100 ? 9.016 -24.453 -6.703 1 97.81 100 VAL B O 1
ATOM 2420 N N . TYR B 1 101 ? 7.969 -22.578 -7.238 1 97.81 101 TYR B N 1
ATOM 2421 C CA . TYR B 1 101 ? 6.641 -23.172 -7.145 1 97.81 101 TYR B CA 1
ATOM 2422 C C . TYR B 1 101 ? 6.129 -23.578 -8.523 1 97.81 101 TYR B C 1
ATOM 2424 O O . TYR B 1 101 ? 4.926 -23.781 -8.711 1 97.81 101 TYR B O 1
ATOM 2432 N N . ASP B 1 102 ? 7.02 -23.562 -9.508 1 97.81 102 ASP B N 1
ATOM 2433 C CA . ASP B 1 102 ? 6.855 -24.219 -10.805 1 97.81 102 ASP B CA 1
ATOM 2434 C C . ASP B 1 102 ? 5.832 -23.484 -11.664 1 97.81 102 ASP B C 1
ATOM 2436 O O . ASP B 1 102 ? 5.008 -24.109 -12.328 1 97.81 102 ASP B O 1
ATOM 2440 N N . MET B 1 103 ? 5.867 -22.203 -11.602 1 98.56 103 MET B N 1
ATOM 2441 C CA . MET B 1 103 ? 5.105 -21.516 -12.625 1 98.56 103 MET B CA 1
ATOM 2442 C C . MET B 1 103 ? 5.57 -21.906 -14.023 1 98.56 103 MET B C 1
ATOM 2444 O O . MET B 1 103 ? 6.77 -21.906 -14.305 1 98.56 103 MET B O 1
ATOM 2448 N N . PRO B 1 104 ? 4.637 -22.25 -14.875 1 98.75 104 PRO B N 1
ATOM 2449 C CA . PRO B 1 104 ? 5.047 -22.641 -16.234 1 98.75 104 PRO B CA 1
ATOM 2450 C C . PRO B 1 104 ? 5.867 -21.562 -16.922 1 98.75 104 PRO B C 1
ATOM 2452 O O . PRO B 1 104 ? 5.516 -20.375 -16.859 1 98.75 104 PRO B O 1
ATOM 2455 N N . GLN B 1 105 ? 6.922 -21.969 -17.547 1 98.62 105 GLN B N 1
ATOM 2456 C CA . GLN B 1 105 ? 7.84 -21.047 -18.203 1 98.62 105 GLN B CA 1
ATOM 2457 C C . GLN B 1 105 ? 7.109 -20.188 -19.234 1 98.62 105 GLN B C 1
ATOM 2459 O O . GLN B 1 105 ? 7.453 -19.016 -19.438 1 98.62 105 GLN B O 1
ATOM 2464 N N . GLU B 1 106 ? 6.191 -20.734 -19.906 1 98.56 106 GLU B N 1
ATOM 2465 C CA . GLU B 1 106 ? 5.434 -19.969 -20.906 1 98.56 106 GLU B CA 1
ATOM 2466 C C . GLU B 1 106 ? 4.719 -18.781 -20.266 1 98.56 106 GLU B C 1
ATOM 2468 O O . GLU B 1 106 ? 4.59 -17.734 -20.891 1 98.56 106 GLU B O 1
ATOM 2473 N N . LYS B 1 107 ? 4.195 -18.969 -19.047 1 98.81 107 LYS B N 1
ATOM 2474 C CA . LYS B 1 107 ? 3.566 -17.844 -18.344 1 98.81 107 LYS B CA 1
ATOM 2475 C C . LYS B 1 107 ? 4.59 -16.766 -18.016 1 98.81 107 LYS B C 1
ATOM 2477 O O . LYS B 1 107 ? 4.344 -15.586 -18.219 1 98.81 107 LYS B O 1
ATOM 2482 N N . ILE B 1 108 ? 5.699 -17.188 -17.5 1 98.88 108 ILE B N 1
ATOM 2483 C CA . ILE B 1 108 ? 6.766 -16.25 -17.156 1 98.88 108 ILE B CA 1
ATOM 2484 C C . ILE B 1 108 ? 7.184 -15.469 -18.406 1 98.88 108 ILE B C 1
ATOM 2486 O O . ILE B 1 108 ? 7.309 -14.242 -18.359 1 98.88 108 ILE B O 1
ATOM 2490 N N . ASN B 1 109 ? 7.277 -16.156 -19.516 1 98.69 109 ASN B N 1
ATOM 2491 C CA . ASN B 1 109 ? 7.703 -15.539 -20.766 1 98.69 109 ASN B CA 1
ATOM 2492 C C . ASN B 1 109 ? 6.68 -14.523 -21.281 1 98.69 109 ASN B C 1
ATOM 2494 O O . ASN B 1 109 ? 7.008 -13.664 -22.094 1 98.69 109 ASN B O 1
ATOM 2498 N N . ASN B 1 110 ? 5.445 -14.648 -20.766 1 98.81 110 ASN B N 1
ATOM 2499 C CA . ASN B 1 110 ? 4.371 -13.828 -21.312 1 98.81 110 ASN B CA 1
ATOM 2500 C C . ASN B 1 110 ? 3.877 -12.797 -20.297 1 98.81 110 ASN B C 1
ATOM 2502 O O . ASN B 1 110 ? 2.883 -12.117 -20.531 1 98.81 110 ASN B O 1
ATOM 2506 N N . ILE B 1 111 ? 4.535 -12.633 -19.219 1 98.88 111 ILE B N 1
ATOM 2507 C CA . ILE B 1 111 ? 4.109 -11.703 -18.172 1 98.88 111 ILE B CA 1
ATOM 2508 C C . ILE B 1 111 ? 4.004 -10.297 -18.766 1 98.88 111 ILE B C 1
ATOM 2510 O O . ILE B 1 111 ? 3.104 -9.531 -18.391 1 98.88 111 ILE B O 1
ATOM 2514 N N . ALA B 1 112 ? 4.883 -10.039 -19.734 1 98.75 112 ALA B N 1
ATOM 2515 C CA . ALA B 1 112 ? 4.969 -8.688 -20.281 1 98.75 112 ALA B CA 1
ATOM 2516 C C . ALA B 1 112 ? 4.09 -8.547 -21.531 1 98.75 112 ALA B C 1
ATOM 2518 O O . ALA B 1 112 ? 4.211 -7.574 -22.281 1 98.75 112 ALA B O 1
ATOM 2519 N N . CYS B 1 113 ? 3.227 -9.516 -21.844 1 98.75 113 CYS B N 1
ATOM 2520 C CA . CYS B 1 113 ? 2.365 -9.422 -23.016 1 98.75 113 CYS B CA 1
ATOM 2521 C C . CYS B 1 113 ? 1.488 -8.18 -22.953 1 98.75 113 CYS B C 1
ATOM 2523 O O . CYS B 1 113 ? 1.206 -7.668 -21.859 1 98.75 113 CYS B O 1
ATOM 2525 N N . PRO B 1 114 ? 1.055 -7.672 -24.125 1 98.31 114 PRO B N 1
ATOM 2526 C CA . PRO B 1 114 ? 0.143 -6.523 -24.109 1 98.31 114 PRO B CA 1
ATOM 2527 C C . PRO B 1 114 ? -1.231 -6.871 -23.547 1 98.31 114 PRO B C 1
ATOM 2529 O O . PRO B 1 114 ? -1.642 -8.039 -23.578 1 98.31 114 PRO B O 1
ATOM 2532 N N . SER B 1 115 ? -1.844 -5.863 -23.031 1 97.38 115 SER B N 1
ATOM 2533 C CA . SER B 1 115 ? -3.166 -6.051 -22.438 1 97.38 115 SER B CA 1
ATOM 2534 C C . SER B 1 115 ? -4.129 -6.684 -23.438 1 97.38 115 SER B C 1
ATOM 2536 O O . SER B 1 115 ? -5.031 -7.43 -23.062 1 97.38 115 SER B O 1
ATOM 2538 N N . SER B 1 116 ? -3.941 -6.441 -24.734 1 97.88 116 SER B N 1
ATOM 2539 C CA . SER B 1 116 ? -4.816 -7.008 -25.75 1 97.88 116 SER B CA 1
ATOM 2540 C C . SER B 1 116 ? -4.773 -8.531 -25.734 1 97.88 116 SER B C 1
ATOM 2542 O O . SER B 1 116 ? -5.785 -9.188 -25.984 1 97.88 116 SER B O 1
ATOM 2544 N N . VAL B 1 117 ? -3.654 -9.102 -25.406 1 98.44 117 VAL B N 1
ATOM 2545 C CA . VAL B 1 117 ? -3.508 -10.555 -25.328 1 98.44 117 VAL B CA 1
ATOM 2546 C C . VAL B 1 117 ? -4.281 -11.078 -24.125 1 98.44 117 VAL B C 1
ATOM 2548 O O . VAL B 1 117 ? -4.883 -12.156 -24.188 1 98.44 117 VAL B O 1
ATOM 2551 N N . VAL B 1 118 ? -4.32 -10.328 -23.016 1 98.44 118 VAL B N 1
ATOM 2552 C CA . VAL B 1 118 ? -5.047 -10.695 -21.812 1 98.44 118 VAL B CA 1
ATOM 2553 C C . VAL B 1 118 ? -6.543 -10.766 -22.109 1 98.44 118 VAL B C 1
ATOM 2555 O O . VAL B 1 118 ? -7.246 -11.625 -21.578 1 98.44 118 VAL B O 1
ATOM 2558 N N . HIS B 1 119 ? -7.008 -9.961 -23.031 1 97.38 119 HIS B N 1
ATOM 2559 C CA . HIS B 1 119 ? -8.438 -9.836 -23.281 1 97.38 119 HIS B CA 1
ATOM 2560 C C . HIS B 1 119 ? -8.883 -10.789 -24.391 1 97.38 119 HIS B C 1
ATOM 2562 O O . HIS B 1 119 ? -10.086 -10.922 -24.656 1 97.38 119 HIS B O 1
ATOM 2568 N N . ASP B 1 120 ? -7.906 -11.422 -25.078 1 97.62 120 ASP B N 1
ATOM 2569 C CA . ASP B 1 120 ? -8.203 -12.352 -26.156 1 97.62 120 ASP B CA 1
ATOM 2570 C C . ASP B 1 120 ? -7.992 -13.797 -25.719 1 97.62 120 ASP B C 1
ATOM 2572 O O . ASP B 1 120 ? -6.859 -14.281 -25.719 1 97.62 120 ASP B O 1
ATOM 2576 N N . SER B 1 121 ? -9.023 -14.461 -25.484 1 95.88 121 SER B N 1
ATOM 2577 C CA . SER B 1 121 ? -8.977 -15.797 -24.906 1 95.88 121 SER B CA 1
ATOM 2578 C C . SER B 1 121 ? -8.266 -16.781 -25.828 1 95.88 121 SER B C 1
ATOM 2580 O O . SER B 1 121 ? -7.906 -17.891 -25.422 1 95.88 121 SER B O 1
ATOM 2582 N N . SER B 1 122 ? -8.031 -16.406 -27.047 1 97.44 122 SER B N 1
ATOM 2583 C CA . SER B 1 122 ? -7.367 -17.297 -28 1 97.44 122 SER B CA 1
ATOM 2584 C C . SER B 1 122 ? -5.859 -17.094 -27.984 1 97.44 122 SER B C 1
ATOM 2586 O O . SER B 1 122 ? -5.121 -17.812 -28.641 1 97.44 122 SER B O 1
ATOM 2588 N N . GLN B 1 123 ? -5.422 -16.172 -27.125 1 98 123 GLN B N 1
ATOM 2589 C CA . GLN B 1 123 ? -4.004 -15.828 -27.141 1 98 123 GLN B CA 1
ATOM 2590 C C . GLN B 1 123 ? -3.371 -16.047 -25.766 1 98 123 GLN B C 1
ATOM 2592 O O . GLN B 1 123 ? -4.004 -15.812 -24.75 1 98 123 GLN B O 1
ATOM 2597 N N . GLY B 1 124 ? -2.119 -16.484 -25.797 1 97.56 124 GLY B N 1
ATOM 2598 C CA . GLY B 1 124 ? -1.319 -16.578 -24.594 1 97.56 124 GLY B CA 1
ATOM 2599 C C . GLY B 1 124 ? -1.608 -17.844 -23.797 1 97.56 124 GLY B C 1
ATOM 2600 O O . GLY B 1 124 ? -2.516 -18.594 -24.125 1 97.56 124 GLY B O 1
ATOM 2601 N N . PRO B 1 125 ? -0.827 -17.969 -22.797 1 98.62 125 PRO B N 1
ATOM 2602 C CA . PRO B 1 125 ? -0.928 -19.188 -21.984 1 98.62 125 PRO B CA 1
ATOM 2603 C C . PRO B 1 125 ? -1.891 -19.047 -20.812 1 98.62 125 PRO B C 1
ATOM 2605 O O . PRO B 1 125 ? -1.816 -19.812 -19.844 1 98.62 125 PRO B O 1
ATOM 2608 N N . TRP B 1 126 ? -2.795 -18.172 -20.875 1 98.69 126 TRP B N 1
ATOM 2609 C CA . TRP B 1 126 ? -3.574 -17.75 -19.719 1 98.69 126 TRP B CA 1
ATOM 2610 C C . TRP B 1 126 ? -4.871 -18.547 -19.609 1 98.69 126 TRP B C 1
ATOM 2612 O O . TRP B 1 126 ? -5.629 -18.641 -20.578 1 98.69 126 TRP B O 1
ATOM 2622 N N . THR B 1 127 ? -5.102 -19.078 -18.453 1 98.44 127 THR B N 1
ATOM 2623 C CA . THR B 1 127 ? -6.406 -19.641 -18.125 1 98.44 127 THR B CA 1
ATOM 2624 C C . THR B 1 127 ? -7.43 -18.531 -17.891 1 98.44 127 THR B C 1
ATOM 2626 O O . THR B 1 127 ? -7.062 -17.359 -17.734 1 98.44 127 THR B O 1
ATOM 2629 N N . PRO B 1 128 ? -8.688 -18.875 -17.828 1 97.94 128 PRO B N 1
ATOM 2630 C CA . PRO B 1 128 ? -9.68 -17.859 -17.484 1 97.94 128 PRO B CA 1
ATOM 2631 C C . PRO B 1 128 ? -9.406 -17.188 -16.156 1 97.94 128 PRO B C 1
ATOM 2633 O O . PRO B 1 128 ? -9.586 -15.969 -16.016 1 97.94 128 PRO B O 1
ATOM 2636 N N . ARG B 1 129 ? -8.953 -17.922 -15.164 1 98.56 129 ARG B N 1
ATOM 2637 C CA . ARG B 1 129 ? -8.594 -17.375 -13.859 1 98.56 129 ARG B CA 1
ATOM 2638 C C . ARG B 1 129 ? -7.414 -16.422 -13.977 1 98.56 129 ARG B C 1
ATOM 2640 O O . ARG B 1 129 ? -7.449 -15.312 -13.43 1 98.56 129 ARG B O 1
ATOM 2647 N N . ASP B 1 130 ? -6.41 -16.859 -14.758 1 98.81 130 ASP B N 1
ATOM 2648 C CA . ASP B 1 130 ? -5.281 -15.961 -15 1 98.81 130 ASP B CA 1
ATOM 2649 C C . ASP B 1 130 ? -5.75 -14.633 -15.586 1 98.81 130 ASP B C 1
ATOM 2651 O O . ASP B 1 130 ? -5.293 -13.562 -15.164 1 98.81 130 ASP B O 1
ATOM 2655 N N . ARG B 1 131 ? -6.594 -14.734 -16.531 1 98.81 131 ARG B N 1
ATOM 2656 C CA . ARG B 1 131 ? -7.008 -13.555 -17.281 1 98.81 131 ARG B CA 1
ATOM 2657 C C . ARG B 1 131 ? -7.746 -12.562 -16.391 1 98.81 131 ARG B C 1
ATOM 2659 O O . ARG B 1 131 ? -7.57 -11.352 -16.531 1 98.81 131 ARG B O 1
ATOM 2666 N N . VAL B 1 132 ? -8.547 -13.07 -15.508 1 98.56 132 VAL B N 1
ATOM 2667 C CA . VAL B 1 132 ? -9.258 -12.156 -14.617 1 98.56 132 VAL B CA 1
ATOM 2668 C C . VAL B 1 132 ? -8.273 -11.484 -13.672 1 98.56 132 VAL B C 1
ATOM 2670 O O . VAL B 1 132 ? -8.383 -10.289 -13.391 1 98.56 132 VAL B O 1
ATOM 2673 N N . LEU B 1 133 ? -7.273 -12.219 -13.18 1 98.94 133 LEU B N 1
ATOM 2674 C CA . LEU B 1 133 ? -6.238 -11.648 -12.328 1 98.94 133 LEU B CA 1
ATOM 2675 C C . LEU B 1 133 ? -5.457 -10.57 -13.078 1 98.94 133 LEU B C 1
ATOM 2677 O O . LEU B 1 133 ? -5.25 -9.469 -12.555 1 98.94 133 LEU B O 1
ATOM 2681 N N . LEU B 1 134 ? -5.105 -10.867 -14.297 1 98.94 134 LEU B N 1
ATOM 2682 C CA . LEU B 1 134 ? -4.309 -9.945 -15.094 1 98.94 134 LEU B CA 1
ATOM 2683 C C . LEU B 1 134 ? -5.109 -8.695 -15.438 1 98.94 134 LEU B C 1
ATOM 2685 O O . LEU B 1 134 ? -4.574 -7.582 -15.43 1 98.94 134 LEU B O 1
ATOM 2689 N N . ARG B 1 135 ? -6.426 -8.844 -15.711 1 98.88 135 ARG B N 1
ATOM 2690 C CA . ARG B 1 135 ? -7.277 -7.684 -15.977 1 98.88 135 ARG B CA 1
ATOM 2691 C C . ARG B 1 135 ? -7.383 -6.789 -14.75 1 98.88 135 ARG B C 1
ATOM 2693 O O . ARG B 1 135 ? -7.348 -5.562 -14.859 1 98.88 135 ARG B O 1
ATOM 2700 N N . LEU B 1 136 ? -7.523 -7.43 -13.602 1 98.94 136 LEU B N 1
ATOM 2701 C CA . LEU B 1 136 ? -7.562 -6.648 -12.367 1 98.94 136 LEU B CA 1
ATOM 2702 C C . LEU B 1 136 ? -6.289 -5.824 -12.203 1 98.94 136 LEU B C 1
ATOM 2704 O O . LEU B 1 136 ? -6.355 -4.621 -11.938 1 98.94 136 LEU B O 1
ATOM 2708 N N . VAL B 1 137 ? -5.145 -6.457 -12.43 1 98.94 137 VAL B N 1
ATOM 2709 C CA . VAL B 1 137 ? -3.859 -5.781 -12.273 1 98.94 137 VAL B CA 1
ATOM 2710 C C . VAL B 1 137 ? -3.748 -4.645 -13.289 1 98.94 137 VAL B C 1
ATOM 2712 O O . VAL B 1 137 ? -3.438 -3.508 -12.922 1 98.94 137 VAL B O 1
ATOM 2715 N N . ASP B 1 138 ? -4.07 -4.934 -14.562 1 98.88 138 ASP B N 1
ATOM 2716 C CA . ASP B 1 138 ? -3.891 -3.965 -15.633 1 98.88 138 ASP B CA 1
ATOM 2717 C C . ASP B 1 138 ? -4.766 -2.732 -15.422 1 98.88 138 ASP B C 1
ATOM 2719 O O . ASP B 1 138 ? -4.293 -1.6 -15.539 1 98.88 138 ASP B O 1
ATOM 2723 N N . GLU B 1 139 ? -6.012 -2.941 -15.102 1 98.88 139 GLU B N 1
ATOM 2724 C CA . GLU B 1 139 ? -6.941 -1.831 -14.906 1 98.88 139 GLU B CA 1
ATOM 2725 C C . GLU B 1 139 ? -6.551 -0.998 -13.688 1 98.88 139 GLU B C 1
ATOM 2727 O O . GLU B 1 139 ? -6.547 0.233 -13.742 1 98.88 139 GLU B O 1
ATOM 2732 N N . GLN B 1 140 ? -6.172 -1.683 -12.578 1 98.81 140 GLN B N 1
ATOM 2733 C CA . GLN B 1 140 ? -5.773 -1.007 -11.344 1 98.81 140 GLN B CA 1
ATOM 2734 C C . GLN B 1 140 ? -4.539 -0.137 -11.57 1 98.81 140 GLN B C 1
ATOM 2736 O O . GLN B 1 140 ? -4.461 0.981 -11.055 1 98.81 140 GLN B O 1
ATOM 2741 N N . LEU B 1 141 ? -3.578 -0.632 -12.328 1 98.69 141 LEU B N 1
ATOM 2742 C CA . LEU B 1 141 ? -2.33 0.102 -12.5 1 98.69 141 LEU B CA 1
ATOM 2743 C C . LEU B 1 141 ? -2.492 1.224 -13.523 1 98.69 141 LEU B C 1
ATOM 2745 O O . LEU B 1 141 ? -1.752 2.209 -13.492 1 98.69 141 LEU B O 1
ATOM 2749 N N . ALA B 1 142 ? -3.533 1.136 -14.336 1 97.81 142 ALA B N 1
ATOM 2750 C CA . ALA B 1 142 ? -3.779 2.172 -15.336 1 97.81 142 ALA B CA 1
ATOM 2751 C C . ALA B 1 142 ? -4.547 3.344 -14.734 1 97.81 142 ALA B C 1
ATOM 2753 O O . ALA B 1 142 ? -4.254 4.504 -15.023 1 97.81 142 ALA B O 1
ATOM 2754 N N . THR B 1 143 ? -5.543 3.074 -13.836 1 97.06 143 THR B N 1
ATOM 2755 C CA . THR B 1 143 ? -6.461 4.156 -13.492 1 97.06 143 THR B CA 1
ATOM 2756 C C . THR B 1 143 ? -6.848 4.086 -12.016 1 97.06 143 THR B C 1
ATOM 2758 O O . THR B 1 143 ? -7.723 4.828 -11.562 1 97.06 143 THR B O 1
ATOM 2761 N N . TYR B 1 144 ? -6.25 3.174 -11.258 1 98.38 144 TYR B N 1
ATOM 2762 C CA . TYR B 1 144 ? -6.559 2.973 -9.844 1 98.38 144 TYR B CA 1
ATOM 2763 C C . TYR B 1 144 ? -7.992 2.486 -9.664 1 98.38 144 TYR B C 1
ATOM 2765 O O . TYR B 1 144 ? -8.57 2.631 -8.578 1 98.38 144 TYR B O 1
ATOM 2773 N N . THR B 1 145 ? -8.672 2.023 -10.727 1 98.56 145 THR B N 1
ATOM 2774 C CA . THR B 1 145 ? -10.023 1.484 -10.672 1 98.56 145 THR B CA 1
ATOM 2775 C C . THR B 1 145 ? -10.156 0.271 -11.586 1 98.56 145 THR B C 1
ATOM 2777 O O . THR B 1 145 ? -9.18 -0.169 -12.195 1 98.56 145 THR B O 1
ATOM 2780 N N . ASN B 1 146 ? -11.328 -0.364 -11.516 1 98.88 146 ASN B N 1
ATOM 2781 C CA . ASN B 1 146 ? -11.648 -1.498 -12.383 1 98.88 146 ASN B CA 1
ATOM 2782 C C . ASN B 1 146 ? -13.016 -1.338 -13.039 1 98.88 146 ASN B C 1
ATOM 2784 O O . ASN B 1 146 ? -13.906 -0.704 -12.469 1 98.88 146 ASN B O 1
ATOM 2788 N N . GLU B 1 147 ? -13.086 -1.896 -14.18 1 98.69 147 GLU B N 1
ATOM 2789 C CA . GLU B 1 147 ? -14.406 -2.006 -14.797 1 98.69 147 GLU B CA 1
ATOM 2790 C C . GLU B 1 147 ? -15.336 -2.883 -13.961 1 98.69 147 GLU B C 1
ATOM 2792 O O . GLU B 1 147 ? -14.891 -3.861 -13.352 1 98.69 147 GLU B O 1
ATOM 2797 N N . GLU B 1 148 ? -16.609 -2.508 -13.977 1 98.62 148 GLU B N 1
ATOM 2798 C CA . GLU B 1 148 ? -17.594 -3.281 -13.219 1 98.62 148 GLU B CA 1
ATOM 2799 C C . GLU B 1 148 ? -17.625 -4.734 -13.688 1 98.62 148 GLU B C 1
ATOM 2801 O O . GLU B 1 148 ? -17.719 -5.652 -12.867 1 98.62 148 GLU B O 1
ATOM 2806 N N . LYS B 1 149 ? -17.547 -4.93 -14.969 1 98.62 149 LYS B N 1
ATOM 2807 C CA . LYS B 1 149 ? -17.578 -6.281 -15.523 1 98.62 149 LYS B CA 1
ATOM 2808 C C . LYS B 1 149 ? -16.391 -7.102 -15.047 1 98.62 149 LYS B C 1
ATOM 2810 O O . LYS B 1 149 ? -16.516 -8.305 -14.789 1 98.62 149 LYS B O 1
ATOM 2815 N N . THR B 1 150 ? -15.211 -6.48 -14.969 1 98.81 150 THR B N 1
ATOM 2816 C CA . THR B 1 150 ? -14.023 -7.172 -14.477 1 98.81 150 THR B CA 1
ATOM 2817 C C . THR B 1 150 ? -14.227 -7.645 -13.039 1 98.81 150 THR B C 1
ATOM 2819 O O . THR B 1 150 ? -13.914 -8.789 -12.703 1 98.81 150 THR B O 1
ATOM 2822 N N . ILE B 1 151 ? -14.844 -6.785 -12.203 1 98.88 151 ILE B N 1
ATOM 2823 C CA . ILE B 1 151 ? -15.102 -7.148 -10.82 1 98.88 151 ILE B CA 1
ATOM 2824 C C . ILE B 1 151 ? -16.125 -8.273 -10.758 1 98.88 151 ILE B C 1
ATOM 2826 O O . ILE B 1 151 ? -15.969 -9.234 -10 1 98.88 151 ILE B O 1
ATOM 2830 N N . GLN B 1 152 ? -17.125 -8.203 -11.531 1 98.69 152 GLN B N 1
ATOM 2831 C CA . GLN B 1 152 ? -18.141 -9.242 -11.562 1 98.69 152 GLN B CA 1
ATOM 2832 C C . GLN B 1 152 ? -17.547 -10.586 -11.969 1 98.69 152 GLN B C 1
ATOM 2834 O O . GLN B 1 152 ? -17.812 -11.602 -11.312 1 98.69 152 GLN B O 1
ATOM 2839 N N . ASP B 1 153 ? -16.766 -10.578 -13.055 1 98.75 153 ASP B N 1
ATOM 2840 C CA . ASP B 1 153 ? -16.094 -11.797 -13.492 1 98.75 153 ASP B CA 1
ATOM 2841 C C . ASP B 1 153 ? -15.188 -12.344 -12.398 1 98.75 153 ASP B C 1
ATOM 2843 O O . ASP B 1 153 ? -15.141 -13.555 -12.164 1 98.75 153 ASP B O 1
ATOM 2847 N N . ALA B 1 154 ? -14.477 -11.445 -11.75 1 98.88 154 ALA B N 1
ATOM 2848 C CA . ALA B 1 154 ? -13.539 -11.844 -10.703 1 98.88 154 ALA B CA 1
ATOM 2849 C C . ALA B 1 154 ? -14.273 -12.461 -9.516 1 98.88 154 ALA B C 1
ATOM 2851 O O . ALA B 1 154 ? -13.836 -13.469 -8.961 1 98.88 154 ALA B O 1
ATOM 2852 N N . VAL B 1 155 ? -15.375 -11.844 -9.141 1 98.81 155 VAL B N 1
ATOM 2853 C CA . VAL B 1 155 ? -16.141 -12.367 -8.023 1 98.81 155 VAL B CA 1
ATOM 2854 C C . VAL B 1 155 ? -16.672 -13.758 -8.375 1 98.81 155 VAL B C 1
ATOM 2856 O O . VAL B 1 155 ? -16.688 -14.656 -7.531 1 98.81 155 VAL B O 1
ATOM 2859 N N . GLN B 1 156 ? -17.047 -13.938 -9.609 1 98.69 156 GLN B N 1
ATOM 2860 C CA . GLN B 1 156 ? -17.547 -15.234 -10.047 1 98.69 156 GLN B CA 1
ATOM 2861 C C . GLN B 1 156 ? -16.453 -16.297 -10.008 1 98.69 156 GLN B C 1
ATOM 2863 O O . GLN B 1 156 ? -16.719 -17.438 -9.625 1 98.69 156 GLN B O 1
ATOM 2868 N N . VAL B 1 157 ? -15.281 -15.945 -10.305 1 98.62 157 VAL B N 1
ATOM 2869 C CA . VAL B 1 157 ? -14.188 -16.906 -10.469 1 98.62 157 VAL B CA 1
ATOM 2870 C C . VAL B 1 157 ? -13.477 -17.109 -9.133 1 98.62 157 VAL B C 1
ATOM 2872 O O . VAL B 1 157 ? -13.102 -18.234 -8.797 1 98.62 157 VAL B O 1
ATOM 2875 N N . LEU B 1 158 ? -13.344 -16.047 -8.352 1 98.56 158 LEU B N 1
ATOM 2876 C CA . LEU B 1 158 ? -12.453 -16.078 -7.195 1 98.56 158 LEU B CA 1
ATOM 2877 C C . LEU B 1 158 ? -13.25 -16.031 -5.895 1 98.56 158 LEU B C 1
ATOM 2879 O O . LEU B 1 158 ? -12.773 -16.469 -4.852 1 98.56 158 LEU B O 1
ATOM 2883 N N . GLY B 1 159 ? -14.422 -15.43 -5.926 1 98.31 159 GLY B N 1
ATOM 2884 C CA . GLY B 1 159 ? -15.141 -15.07 -4.715 1 98.31 159 GLY B CA 1
ATOM 2885 C C . GLY B 1 159 ? -14.758 -13.703 -4.18 1 98.31 159 GLY B C 1
ATOM 2886 O O . GLY B 1 159 ? -13.68 -13.188 -4.488 1 98.31 159 GLY B O 1
ATOM 2887 N N . THR B 1 160 ? -15.617 -13.125 -3.396 1 98.06 160 THR B N 1
ATOM 2888 C CA . THR B 1 160 ? -15.477 -11.766 -2.891 1 98.06 160 THR B CA 1
ATOM 2889 C C . THR B 1 160 ? -14.188 -11.609 -2.096 1 98.06 160 THR B C 1
ATOM 2891 O O . THR B 1 160 ? -13.422 -10.672 -2.326 1 98.06 160 THR B O 1
ATOM 2894 N N . ASP B 1 161 ? -13.906 -12.562 -1.215 1 97.94 161 ASP B N 1
ATOM 2895 C CA . ASP B 1 161 ? -12.742 -12.461 -0.334 1 97.94 161 ASP B CA 1
ATOM 2896 C C . ASP B 1 161 ? -11.445 -12.391 -1.138 1 97.94 161 ASP B C 1
ATOM 2898 O O . ASP B 1 161 ? -10.586 -11.555 -0.865 1 97.94 161 ASP B O 1
ATOM 2902 N N . MET B 1 162 ? -11.367 -13.156 -2.164 1 98.56 162 MET B N 1
ATOM 2903 C CA . MET B 1 162 ? -10.133 -13.211 -2.939 1 98.56 162 MET B CA 1
ATOM 2904 C C . MET B 1 162 ? -10.016 -12 -3.861 1 98.56 162 MET B C 1
ATOM 2906 O O . MET B 1 162 ? -8.914 -11.523 -4.137 1 98.56 162 MET B O 1
ATOM 2910 N N . VAL B 1 163 ? -11.156 -11.445 -4.301 1 98.94 163 VAL B N 1
ATOM 2911 C CA . VAL B 1 163 ? -11.094 -10.227 -5.102 1 98.94 163 VAL B CA 1
ATOM 2912 C C . VAL B 1 163 ? -10.531 -9.086 -4.258 1 98.94 163 VAL B C 1
ATOM 2914 O O . VAL B 1 163 ? -9.664 -8.336 -4.715 1 98.94 163 VAL B O 1
ATOM 2917 N N . VAL B 1 164 ? -10.969 -8.977 -3.047 1 98.94 164 VAL B N 1
ATOM 2918 C CA . VAL B 1 164 ? -10.461 -7.941 -2.154 1 98.94 164 VAL B CA 1
ATOM 2919 C C . VAL B 1 164 ? -8.984 -8.188 -1.867 1 98.94 164 VAL B C 1
ATOM 2921 O O . VAL B 1 164 ? -8.18 -7.254 -1.885 1 98.94 164 VAL B O 1
ATOM 2924 N N . GLU B 1 165 ? -8.617 -9.438 -1.67 1 98.94 165 GLU B N 1
ATOM 2925 C CA . GLU B 1 165 ? -7.219 -9.758 -1.404 1 98.94 165 GLU B CA 1
ATOM 2926 C C . GLU B 1 165 ? -6.34 -9.406 -2.602 1 98.94 165 GLU B C 1
ATOM 2928 O O . GLU B 1 165 ? -5.223 -8.914 -2.438 1 98.94 165 GLU B O 1
ATOM 2933 N N . VAL B 1 166 ? -6.844 -9.648 -3.803 1 98.94 166 VAL B N 1
ATOM 2934 C CA . VAL B 1 166 ? -6.105 -9.297 -5.012 1 98.94 166 VAL B CA 1
ATOM 2935 C C . VAL B 1 166 ? -5.855 -7.793 -5.051 1 98.94 166 VAL B C 1
ATOM 2937 O O . VAL B 1 166 ? -4.738 -7.348 -5.32 1 98.94 166 VAL B O 1
ATOM 2940 N N . LEU B 1 167 ? -6.84 -7 -4.766 1 98.94 167 LEU B N 1
ATOM 2941 C CA . LEU B 1 167 ? -6.699 -5.551 -4.816 1 98.94 167 LEU B CA 1
ATOM 2942 C C . LEU B 1 167 ? -5.742 -5.059 -3.738 1 98.94 167 LEU B C 1
ATOM 2944 O O . LEU B 1 167 ? -4.953 -4.141 -3.977 1 98.94 167 LEU B O 1
ATOM 2948 N N . ILE B 1 168 ? -5.793 -5.703 -2.578 1 98.94 168 ILE B N 1
ATOM 2949 C CA . ILE B 1 168 ? -4.836 -5.383 -1.524 1 98.94 168 ILE B CA 1
ATOM 2950 C C . ILE B 1 168 ? -3.422 -5.723 -1.989 1 98.94 168 ILE B C 1
ATOM 2952 O O . ILE B 1 168 ? -2.498 -4.922 -1.819 1 98.94 168 ILE B O 1
ATOM 2956 N N . MET B 1 169 ? -3.266 -6.836 -2.664 1 98.81 169 MET B N 1
ATOM 2957 C CA . MET B 1 169 ? -1.955 -7.285 -3.123 1 98.81 169 MET B CA 1
ATOM 2958 C C . MET B 1 169 ? -1.401 -6.344 -4.188 1 98.81 169 MET B C 1
ATOM 2960 O O . MET B 1 169 ? -0.217 -6.004 -4.168 1 98.81 169 MET B O 1
ATOM 2964 N N . ILE B 1 170 ? -2.252 -5.93 -5.059 1 98.94 170 ILE B N 1
ATOM 2965 C CA . ILE B 1 170 ? -1.829 -4.957 -6.062 1 98.94 170 ILE B CA 1
ATOM 2966 C C . ILE B 1 170 ? -1.363 -3.676 -5.375 1 98.94 170 ILE B C 1
ATOM 2968 O O . ILE B 1 170 ? -0.334 -3.104 -5.742 1 98.94 170 ILE B O 1
ATOM 2972 N N . GLY B 1 171 ? -2.102 -3.279 -4.344 1 98.88 171 GLY B N 1
ATOM 2973 C CA . GLY B 1 171 ? -1.733 -2.092 -3.586 1 98.88 171 GLY B CA 1
ATOM 2974 C C . GLY B 1 171 ? -0.431 -2.25 -2.824 1 98.88 171 GLY B C 1
ATOM 2975 O O . GLY B 1 171 ? 0.385 -1.327 -2.783 1 98.88 171 GLY B O 1
ATOM 2976 N N . VAL B 1 172 ? -0.211 -3.404 -2.211 1 98.94 172 VAL B N 1
ATOM 2977 C CA . VAL B 1 172 ? 1 -3.666 -1.439 1 98.94 172 VAL B CA 1
ATOM 2978 C C . VAL B 1 172 ? 2.215 -3.646 -2.363 1 98.94 172 VAL B C 1
ATOM 2980 O O . VAL B 1 172 ? 3.205 -2.965 -2.084 1 98.94 172 VAL B O 1
ATOM 2983 N N . TYR B 1 173 ? 2.109 -4.262 -3.447 1 98.94 173 TYR B N 1
ATOM 2984 C CA . TYR B 1 173 ? 3.275 -4.344 -4.32 1 98.94 173 TYR B CA 1
ATOM 2985 C C . TYR B 1 173 ? 3.439 -3.068 -5.137 1 98.94 173 TYR B C 1
ATOM 2987 O O . TYR B 1 173 ? 4.551 -2.725 -5.547 1 98.94 173 TYR B O 1
ATOM 2995 N N . GLY B 1 174 ? 2.328 -2.328 -5.328 1 98.88 174 GLY B N 1
ATOM 2996 C CA . GLY B 1 174 ? 2.471 -0.961 -5.805 1 98.88 174 GLY B CA 1
ATOM 2997 C C . GLY B 1 174 ? 3.209 -0.063 -4.832 1 98.88 174 GLY B C 1
ATOM 2998 O O . GLY B 1 174 ? 4.039 0.754 -5.238 1 98.88 174 GLY B O 1
ATOM 2999 N N . LEU B 1 175 ? 2.879 -0.211 -3.598 1 98.94 175 LEU B N 1
ATOM 3000 C CA . LEU B 1 175 ? 3.561 0.53 -2.543 1 98.94 175 LEU B CA 1
ATOM 3001 C C . LEU B 1 175 ? 5.047 0.195 -2.516 1 98.94 175 LEU B C 1
ATOM 3003 O O . LEU B 1 175 ? 5.891 1.093 -2.449 1 98.94 175 LEU B O 1
ATOM 3007 N N . LEU B 1 176 ? 5.391 -1.06 -2.637 1 98.94 176 LEU B N 1
ATOM 3008 C CA . LEU B 1 176 ? 6.793 -1.469 -2.656 1 98.94 176 LEU B CA 1
ATOM 3009 C C . LEU B 1 176 ? 7.504 -0.922 -3.889 1 98.94 176 LEU B C 1
ATOM 3011 O O . LEU B 1 176 ? 8.625 -0.427 -3.795 1 98.94 176 LEU B O 1
ATOM 3015 N N . ALA B 1 177 ? 6.848 -0.957 -4.984 1 98.94 177 ALA B N 1
ATOM 3016 C CA . ALA B 1 177 ? 7.43 -0.425 -6.215 1 98.94 177 ALA B CA 1
ATOM 3017 C C . ALA B 1 177 ? 7.734 1.063 -6.078 1 98.94 177 ALA B C 1
ATOM 3019 O O . ALA B 1 177 ? 8.75 1.544 -6.582 1 98.94 177 ALA B O 1
ATOM 3020 N N . ARG B 1 178 ? 6.867 1.772 -5.406 1 98.88 178 ARG B N 1
ATOM 3021 C CA . ARG B 1 178 ? 7.074 3.199 -5.172 1 98.88 178 ARG B CA 1
ATOM 3022 C C . ARG B 1 178 ? 8.367 3.445 -4.406 1 98.88 178 ARG B C 1
ATOM 3024 O O . ARG B 1 178 ? 9.156 4.32 -4.777 1 98.88 178 ARG B O 1
ATOM 3031 N N . LEU B 1 179 ? 8.578 2.717 -3.34 1 98.94 179 LEU B N 1
ATOM 3032 C CA . LEU B 1 179 ? 9.805 2.857 -2.562 1 98.94 179 LEU B CA 1
ATOM 3033 C C . LEU B 1 179 ? 11.023 2.467 -3.395 1 98.94 179 LEU B C 1
ATOM 3035 O O . LEU B 1 179 ? 12.023 3.186 -3.41 1 98.94 179 LEU B O 1
ATOM 3039 N N . ILE B 1 180 ? 10.875 1.348 -4.066 1 98.94 180 ILE B N 1
ATOM 3040 C CA . ILE B 1 180 ? 11.977 0.783 -4.84 1 98.94 180 ILE B CA 1
ATOM 3041 C C . ILE B 1 180 ? 12.398 1.769 -5.926 1 98.94 180 ILE B C 1
ATOM 3043 O O . ILE B 1 180 ? 13.586 2.092 -6.047 1 98.94 180 ILE B O 1
ATOM 3047 N N . LYS B 1 181 ? 11.484 2.23 -6.68 1 98.94 181 LYS B N 1
ATOM 3048 C CA . LYS B 1 181 ? 11.789 3.123 -7.793 1 98.94 181 LYS B CA 1
ATOM 3049 C C . LYS B 1 181 ? 12.109 4.531 -7.297 1 98.94 181 LYS B C 1
ATOM 3051 O O . LYS B 1 181 ? 13.078 5.145 -7.75 1 98.94 181 LYS B O 1
ATOM 3056 N N . GLY B 1 182 ? 11.383 5 -6.367 1 98.88 182 GLY B N 1
ATOM 3057 C CA . GLY B 1 182 ? 11.547 6.363 -5.879 1 98.88 182 GLY B CA 1
ATOM 3058 C C . GLY B 1 182 ? 12.891 6.602 -5.223 1 98.88 182 GLY B C 1
ATOM 3059 O O . GLY B 1 182 ? 13.461 7.691 -5.336 1 98.88 182 GLY B O 1
ATOM 3060 N N . LEU B 1 183 ? 13.398 5.586 -4.551 1 98.94 183 LEU B N 1
ATOM 3061 C CA . LEU B 1 183 ? 14.641 5.746 -3.805 1 98.94 183 LEU B CA 1
ATOM 3062 C C . LEU B 1 183 ? 15.781 5.016 -4.492 1 98.94 183 LEU B C 1
ATOM 3064 O O . LEU B 1 183 ? 16.922 5.047 -4.016 1 98.94 183 LEU B O 1
ATOM 3068 N N . ARG B 1 184 ? 15.477 4.355 -5.617 1 98.75 184 ARG B N 1
ATOM 3069 C CA . ARG B 1 184 ? 16.484 3.623 -6.383 1 98.75 184 ARG B CA 1
ATOM 3070 C C . ARG B 1 184 ? 17.156 2.551 -5.527 1 98.75 184 ARG B C 1
ATOM 3072 O O . ARG B 1 184 ? 18.375 2.471 -5.469 1 98.75 184 ARG B O 1
ATOM 3079 N N . VAL B 1 185 ? 16.328 1.759 -4.914 1 98.81 185 VAL B N 1
ATOM 3080 C CA . VAL B 1 185 ? 16.828 0.694 -4.047 1 98.81 185 VAL B CA 1
ATOM 3081 C C . VAL B 1 185 ? 17.766 -0.223 -4.836 1 98.81 185 VAL B C 1
ATOM 3083 O O . VAL B 1 185 ? 17.469 -0.588 -5.977 1 98.81 185 VAL B O 1
ATOM 3086 N N . ASP B 1 186 ? 18.859 -0.634 -4.25 1 98.62 186 ASP B N 1
ATOM 3087 C CA . ASP B 1 186 ? 19.875 -1.46 -4.895 1 98.62 186 ASP B CA 1
ATOM 3088 C C . ASP B 1 186 ? 19.422 -2.912 -4.996 1 98.62 186 ASP B C 1
ATOM 3090 O O . ASP B 1 186 ? 18.609 -3.373 -4.191 1 98.62 186 ASP B O 1
ATOM 3094 N N . ASP B 1 187 ? 19.938 -3.568 -5.996 1 97.75 187 ASP B N 1
ATOM 3095 C CA . ASP B 1 187 ? 19.812 -5.02 -6 1 97.75 187 ASP B CA 1
ATOM 3096 C C . ASP B 1 187 ? 20.375 -5.629 -4.723 1 97.75 187 ASP B C 1
ATOM 3098 O O . ASP B 1 187 ? 21.312 -5.082 -4.129 1 97.75 187 ASP B O 1
ATOM 3102 N N . ASP B 1 188 ? 19.781 -6.707 -4.32 1 97.56 188 ASP B N 1
ATOM 3103 C CA . ASP B 1 188 ? 20.266 -7.41 -3.137 1 97.56 188 ASP B CA 1
ATOM 3104 C C . ASP B 1 188 ? 21.609 -8.078 -3.412 1 97.56 188 ASP B C 1
ATOM 3106 O O . ASP B 1 188 ? 21.938 -8.383 -4.562 1 97.56 188 ASP B O 1
ATOM 3110 N N . PRO B 1 189 ? 22.391 -8.305 -2.33 1 95 189 PRO B N 1
ATOM 3111 C CA . PRO B 1 189 ? 23.562 -9.164 -2.512 1 95 189 PRO B CA 1
ATOM 3112 C C . PRO B 1 189 ? 23.188 -10.594 -2.879 1 95 189 PRO B C 1
ATOM 3114 O O . PRO B 1 189 ? 22.031 -11 -2.721 1 95 189 PRO B O 1
ATOM 3117 N N . GLU B 1 190 ? 24.172 -11.266 -3.379 1 95.31 190 GLU B N 1
ATOM 3118 C CA . GLU B 1 190 ? 23.953 -12.68 -3.654 1 95.31 190 GLU B CA 1
ATOM 3119 C C . GLU B 1 190 ? 23.5 -13.422 -2.4 1 95.31 190 GLU B C 1
ATOM 3121 O O . GLU B 1 190 ? 24.016 -13.188 -1.31 1 95.31 190 GLU B O 1
ATOM 3126 N N . ILE B 1 191 ? 22.5 -14.289 -2.557 1 96.69 191 ILE B N 1
ATOM 3127 C CA . ILE B 1 191 ? 21.953 -15.078 -1.457 1 96.69 191 ILE B CA 1
ATOM 3128 C C . ILE B 1 191 ? 22.203 -16.562 -1.715 1 96.69 191 ILE B C 1
ATOM 3130 O O . ILE B 1 191 ? 21.469 -17.203 -2.48 1 96.69 191 ILE B O 1
ATOM 3134 N N . PRO B 1 192 ? 23.25 -17.094 -1.161 1 96.12 192 PRO B N 1
ATOM 3135 C CA . PRO B 1 192 ? 23.5 -18.516 -1.338 1 96.12 192 PRO B CA 1
ATOM 3136 C C . PRO B 1 192 ? 22.312 -19.391 -0.934 1 96.12 192 PRO B C 1
ATOM 3138 O O . PRO B 1 192 ? 21.734 -19.203 0.145 1 96.12 192 PRO B O 1
ATOM 3141 N N . GLY B 1 193 ? 21.906 -20.297 -1.853 1 97.12 193 GLY B N 1
ATOM 3142 C CA . GLY B 1 193 ? 20.812 -21.203 -1.542 1 97.12 193 GLY B CA 1
ATOM 3143 C C . GLY B 1 193 ? 19.453 -20.516 -1.557 1 97.12 193 GLY B C 1
ATOM 3144 O O . GLY B 1 193 ? 18.547 -20.922 -0.821 1 97.12 193 GLY B O 1
ATOM 3145 N N . LEU B 1 194 ? 19.359 -19.547 -2.33 1 97.19 194 LEU B N 1
ATOM 3146 C CA . LEU B 1 194 ? 18.172 -18.703 -2.348 1 97.19 194 LEU B CA 1
ATOM 3147 C C . LEU B 1 194 ? 16.922 -19.547 -2.549 1 97.19 194 LEU B C 1
ATOM 3149 O O . LEU B 1 194 ? 15.945 -19.406 -1.806 1 97.19 194 LEU B O 1
ATOM 3153 N N . LYS B 1 195 ? 16.906 -20.469 -3.518 1 96.56 195 LYS B N 1
ATOM 3154 C CA . LYS B 1 195 ? 15.695 -21.219 -3.84 1 96.56 195 LYS B CA 1
ATOM 3155 C C . LYS B 1 195 ? 15.297 -22.125 -2.682 1 96.56 195 LYS B C 1
ATOM 3157 O O . LYS B 1 195 ? 14.109 -22.281 -2.391 1 96.56 195 LYS B O 1
ATOM 3162 N N . ASP B 1 196 ? 16.25 -22.688 -2.008 1 96.88 196 ASP B N 1
ATOM 3163 C CA . ASP B 1 196 ? 15.953 -23.516 -0.836 1 96.88 196 ASP B CA 1
ATOM 3164 C C . ASP B 1 196 ? 15.398 -22.656 0.304 1 96.88 196 ASP B C 1
ATOM 3166 O O . ASP B 1 196 ? 14.477 -23.078 1.008 1 96.88 196 ASP B O 1
ATOM 3170 N N . LYS B 1 197 ? 15.969 -21.5 0.481 1 96.88 197 LYS B N 1
ATOM 3171 C CA . LYS B 1 197 ? 15.516 -20.594 1.525 1 96.88 197 LYS B CA 1
ATOM 3172 C C . LYS B 1 197 ? 14.102 -20.094 1.236 1 96.88 197 LYS B C 1
ATOM 3174 O O . LYS B 1 197 ? 13.297 -19.906 2.156 1 96.88 197 LYS B O 1
ATOM 3179 N N . ILE B 1 198 ? 13.766 -19.875 -0.015 1 96.69 198 ILE B N 1
ATOM 3180 C CA . ILE B 1 198 ? 12.43 -19.469 -0.427 1 96.69 198 ILE B CA 1
ATOM 3181 C C . ILE B 1 198 ? 11.422 -20.578 -0.088 1 96.69 198 ILE B C 1
ATOM 3183 O O . ILE B 1 198 ? 10.359 -20.297 0.46 1 96.69 198 ILE B O 1
ATOM 3187 N N . LYS B 1 199 ? 11.75 -21.828 -0.389 1 95.25 199 LYS B N 1
ATOM 3188 C CA . LYS B 1 199 ? 10.859 -22.953 -0.106 1 95.25 199 LYS B CA 1
ATOM 3189 C C . LYS B 1 199 ? 10.523 -23.031 1.38 1 95.25 199 LYS B C 1
ATOM 3191 O O . LYS B 1 199 ? 9.406 -23.406 1.75 1 95.25 199 LYS B O 1
ATOM 3196 N N . SER B 1 200 ? 11.477 -22.609 2.15 1 94.12 200 SER B N 1
ATOM 3197 C CA . SER B 1 200 ? 11.289 -22.656 3.598 1 94.12 200 SER B CA 1
ATOM 3198 C C . SER B 1 200 ? 10.539 -21.438 4.109 1 94.12 200 SER B C 1
ATOM 3200 O O . SER B 1 200 ? 9.766 -21.531 5.066 1 94.12 200 SER B O 1
ATOM 3202 N N . ALA B 1 201 ? 10.703 -20.328 3.488 1 94.81 201 ALA B N 1
ATOM 3203 C CA . ALA B 1 201 ? 10.219 -19.062 4.016 1 94.81 201 ALA B CA 1
ATOM 3204 C C . ALA B 1 201 ? 8.844 -18.719 3.459 1 94.81 201 ALA B C 1
ATOM 3206 O O . ALA B 1 201 ? 8.07 -18 4.09 1 94.81 201 ALA B O 1
ATOM 3207 N N . ILE B 1 202 ? 8.547 -19.188 2.256 1 95.81 202 ILE B N 1
ATOM 3208 C CA . ILE B 1 202 ? 7.273 -18.922 1.589 1 95.81 202 ILE B CA 1
ATOM 3209 C C . ILE B 1 202 ? 6.473 -20.219 1.473 1 95.81 202 ILE B C 1
ATOM 3211 O O . ILE B 1 202 ? 6.934 -21.188 0.859 1 95.81 202 ILE B O 1
ATOM 3215 N N . THR B 1 203 ? 5.238 -20.172 2.053 1 94.88 203 THR B N 1
ATOM 3216 C CA . THR B 1 203 ? 4.492 -21.422 2.117 1 94.88 203 THR B CA 1
ATOM 3217 C C . THR B 1 203 ? 3.244 -21.359 1.244 1 94.88 203 THR B C 1
ATOM 3219 O O . THR B 1 203 ? 2.631 -20.297 1.11 1 94.88 203 THR B O 1
ATOM 3222 N N . ALA B 1 204 ? 2.848 -22.453 0.717 1 92.69 204 ALA B N 1
ATOM 3223 C CA . ALA B 1 204 ? 1.659 -22.578 -0.125 1 92.69 204 ALA B CA 1
ATOM 3224 C C . ALA B 1 204 ? 0.384 -22.438 0.703 1 92.69 204 ALA B C 1
ATOM 3226 O O . ALA B 1 204 ? 0.371 -22.766 1.892 1 92.69 204 ALA B O 1
ATOM 3227 N N . THR B 1 205 ? -0.579 -21.891 0.005 1 91.06 205 THR B N 1
ATOM 3228 C CA . THR B 1 205 ? -1.881 -21.75 0.647 1 91.06 205 THR B CA 1
ATOM 3229 C C . THR B 1 205 ? -2.469 -23.125 0.978 1 91.06 205 THR B C 1
ATOM 3231 O O . THR B 1 205 ? -2.385 -24.047 0.172 1 91.06 205 THR B O 1
ATOM 3234 N N . ARG B 1 206 ? -3.074 -23.25 2.197 1 74.69 206 ARG B N 1
ATOM 3235 C CA . ARG B 1 206 ? -3.66 -24.5 2.646 1 74.69 206 ARG B CA 1
ATOM 3236 C C . ARG B 1 206 ? -5.125 -24.609 2.229 1 74.69 206 ARG B C 1
ATOM 3238 O O . ARG B 1 206 ? -5.824 -23.594 2.146 1 74.69 206 ARG B O 1
#

Radius of gyration: 20.63 Å; Cα contacts (8 Å, |Δi|>4): 645; chains: 2; bounding box: 57×57×48 Å

Foldseek 3Di:
DPPQPPDVQDDQFQDGQHDLVPAPPLLNVLCVLAVDDDLLLSLLCVVVVCSSVLSVVVSLLQELARDQDWQLLLLLLQCLLCLVLVVVLSNVLSVLSNVLVPPDPQSVVCSNPDLVQLVDPVHGPADLQSSLLNQLLVVCVVPVDHDPVSLVSNCVVPNPVVSVVSSVSSVSSVVSSCSCVVRVGGHDPDDPPVSVSSPVSGDTHD/DPPQPPDVQDDQFQDGQHDLVPAPPLLNVLCVLAVDDDLLLSLLCVVVVCSSVLSVVVSLLQEQARDQDWQLLLLLLQCLLCLVLVVVLSNVLSVLSNVLVPPDPQSVVCSNPDLVQLVDPVHGPADLQSSLLNQLLVVCVVPVDHDPVSLVSNCVVPNPVVSVVSSVSSVSSVVSSCSCVVRVGGHDPDDPPVSVSSPVSGDTHD

Solvent-accessible surface area (backbone atoms only — not comparable to full-atom values): 22619 Å² total; per-residue (Å²): 126,82,76,54,66,85,52,88,66,63,80,60,34,75,59,74,58,68,56,70,87,77,44,58,70,69,48,50,57,43,60,55,59,42,98,60,87,47,52,68,61,41,46,45,51,46,19,67,44,45,24,49,28,51,42,45,33,55,38,28,67,32,29,14,91,30,25,78,58,46,56,65,60,48,40,50,51,47,43,35,50,19,52,76,66,67,26,61,65,59,30,62,68,44,49,57,55,35,53,71,71,58,52,56,64,66,50,66,74,44,53,76,54,57,72,68,42,58,75,31,87,90,36,80,81,59,49,75,69,50,29,46,51,49,49,53,51,54,34,33,74,72,69,37,26,50,57,69,66,58,50,52,53,30,34,72,73,59,30,62,38,48,44,44,38,50,50,49,48,53,20,52,55,48,24,49,38,30,51,38,51,38,36,36,57,41,70,57,75,89,58,88,61,47,66,62,51,44,64,72,54,41,44,64,40,120,126,82,76,55,66,86,51,89,65,62,81,61,34,74,61,76,59,67,57,68,87,76,45,57,68,68,48,49,56,42,59,55,60,41,97,59,87,45,52,68,60,40,46,45,50,47,19,66,45,46,25,50,27,51,42,45,33,55,39,27,66,32,30,13,90,31,26,78,59,45,54,65,59,49,40,52,50,48,43,35,49,20,52,77,66,68,26,61,64,59,28,63,68,44,48,57,57,35,53,71,72,60,53,55,65,68,48,66,74,44,53,77,55,57,69,68,42,59,74,31,87,91,36,79,83,58,47,75,68,50,30,44,53,50,49,52,50,52,36,34,75,70,69,38,26,48,57,68,65,58,51,52,52,30,35,73,74,60,30,62,37,49,45,45,38,48,50,50,49,53,20,53,52,48,26,50,37,29,50,38,53,38,36,35,56,41,70,59,75,90,60,87,61,46,66,63,52,43,63,72,53,41,44,63,41,120